Protein AF-0000000071182272 (afdb_homodimer)

Secondary structure (DSSP, 8-state):
--TTSSEEEEEETTTTEEEEEEHHHHHHT--STTTEETTTTEE-S-GGGS-TT--EEEEEEETTEEEEEETTS-EEEEEHHHHHHHTSPPP-PPP----TTHHHHHSEEEEHHHHTSHHHHHHHHHHHHHHSEEEEES--SSHHHHHHHHHHHS--B-BTTBSEEEESS---SSSGGGSSS-EEEE-S-TTSSS-EEEEEEEEEEEESSB--EEEEEHHHHHHHHHHH-HHHHHHHHH--EEEEEEETTEEEEEEE-SEEEPTTSS-EEEE---GGGB--PPPTTHHHHHHHHHHHHHHHT-GGGEEEE---TT-EEEEETTTEEEEE--B-SEEEEEEEEEEHHHHHHHHHHTTS--/--TTSSEEEEEETTTTEEEEEEHHHHHHT--STTTEETTTTEE-S-GGGS-TT--EEEEEEETTEEEEEETTS-EEEEEHHHHHHHTSPPP-PPP----TTHHHHHSEEEEHHHHTSHHHHHHHHHHHHHHSEEEEES--SSHHHHHHHHHHHS--B-BTTBSEEEESSS--SSSGGGSSS-EEEE-S-TTSSS-EEEEEEEEEEEESSB--EEEEEHHHHHHHHHHH-HHHHHHHHH--EEEEEEETTEEEEEEE-SEEEPTTSS-EEEE---TTSB-----TTHHHHHHHHHHHHHHHT-GGGEEEEPPPTT-EEEEETTTEEEEE--B-SEEEEEEEEEEHHHHHHHHHHTTS--

pLDDT: mean 92.32, std 9.02, range [39.53, 98.81]

Solvent-accessible surface area (backbone atoms only — not comparable to full-atom values): 36634 Å² total; per-residue (Å²): 99,63,53,95,40,68,40,36,48,46,72,44,76,93,72,75,44,70,46,79,41,35,35,51,57,52,61,71,57,28,65,44,80,80,28,25,37,78,79,37,68,25,50,58,61,57,64,71,74,53,55,93,77,37,39,53,73,43,71,52,77,56,95,66,22,43,38,35,31,31,75,86,64,51,67,38,64,42,48,50,67,57,52,57,57,26,72,43,76,76,44,64,65,73,65,53,73,44,51,14,67,53,42,69,81,63,46,40,72,43,43,42,75,47,43,75,33,71,66,33,43,46,49,39,51,48,20,29,62,23,60,25,23,22,32,39,28,78,39,61,59,43,68,66,50,49,50,52,58,50,50,70,65,30,64,69,32,67,52,98,71,38,45,66,39,72,50,39,89,57,70,87,56,61,45,74,84,37,52,56,60,60,41,68,68,23,25,67,48,54,21,38,73,68,40,45,22,29,44,34,44,32,29,45,44,73,50,67,50,74,48,27,36,30,37,25,43,40,59,36,41,51,51,51,38,36,74,77,36,48,65,37,39,50,42,37,45,67,36,54,41,40,18,37,44,72,50,92,85,34,39,32,58,20,72,41,38,37,40,34,55,36,86,98,51,88,47,80,56,31,42,52,45,42,80,42,36,50,40,75,47,62,41,71,62,44,63,62,44,51,54,26,49,27,54,51,49,48,48,55,66,30,73,72,28,37,28,74,45,74,71,46,61,22,37,35,38,43,32,24,24,32,37,29,20,39,30,31,41,39,44,47,76,51,53,37,36,31,34,39,31,25,34,42,51,49,45,50,9,35,34,35,62,66,63,57,37,86,102,62,55,93,40,70,40,37,49,48,71,43,76,94,73,76,44,69,47,76,41,36,34,50,56,51,61,71,57,29,65,46,81,76,28,24,38,79,81,38,67,27,49,57,60,56,64,70,72,52,53,93,77,36,39,53,73,43,70,52,77,55,95,65,25,44,38,36,29,32,75,86,66,52,68,38,66,40,48,49,69,58,55,57,56,26,70,42,76,75,43,64,66,71,65,54,75,44,51,13,66,54,43,68,81,63,46,39,71,44,45,43,74,48,44,75,33,72,67,33,43,47,50,39,51,49,21,29,61,23,60,26,24,22,35,38,28,77,37,59,58,44,70,67,50,48,50,53,58,49,50,71,66,29,64,70,34,68,52,98,71,37,45,66,42,74,49,40,89,57,69,85,56,60,45,73,86,36,51,57,60,62,40,69,67,23,25,68,48,56,22,38,74,69,40,45,21,28,43,34,44,31,29,48,44,72,52,68,50,73,47,27,36,30,38,26,40,40,59,35,42,50,49,51,38,37,74,76,37,49,65,37,39,50,42,37,46,66,36,54,42,39,18,37,44,72,50,93,86,36,37,32,57,19,72,41,38,35,40,35,56,36,86,98,51,89,47,80,59,31,42,53,45,42,80,42,35,51,41,75,47,62,41,71,62,44,62,62,43,51,55,27,48,27,53,51,49,46,48,55,66,30,72,73,29,37,27,74,45,73,70,46,60,21,37,35,38,42,31,25,24,34,37,29,21,39,29,32,42,39,43,47,77,50,52,36,36,32,35,39,31,25,33,42,52,50,45,50,9,36,33,34,63,64,63,58,37,88

Nearest PDB structures (foldseek):
  6npb-assembly1_A  TM=9.029E-01  e=3.619E-34  Leisingera caerulea
  3o2g-assembly1_A  TM=8.810E-01  e=6.980E-34  Homo sapiens
  6npc-assembly1_B  TM=8.754E-01  e=7.815E-32  Leisingera caerulea
  7tcl-assembly1_X  TM=7.214E-01  e=8.766E-12  Photorhabdus
  5bkc-assembly1_B  TM=6.868E-01  e=1.213E-10  Delftia acidovorans

InterPro domains:
  IPR003819 TauD/TfdA-like domain [PF02668] (110-341)
  IPR012776 Trimethyllysine dioxygenase [TIGR02410] (21-355)
  IPR038492 GBBH-like, N-terminal domain superfamily [G3DSA:3.30.2020.30] (1-87)
  IPR042098 Glutarate 2-hydroxylase superfamily [G3DSA:3.60.130.10] (91-356)
  IPR050411 Alpha-ketoglutarate-dependent hydroxylases [PTHR10696] (24-354)

Radius of gyration: 27.0 Å; Cα contacts (8 Å, |Δi|>4): 1624; chains: 2; bounding box: 68×77×68 Å

Organism: Bemisia tabaci (NCBI:txid7038)

Foldseek 3Di:
DPFQDLKDWDQDPPPRDIFMDGLLVQVQPFDDVCQAPPVVRDGDDDSVPGDSRKTFPDWDDDPQKIWTAIPVGDIGIDRVVRRVCVSDDWDFDAADADFAPRLVVQEAEEEPVLCLDLVVLLNQLNSCRHHFKYKYFQFQLDQVSQQVSVVSQFAFDQDPCGRKHKAKCDCPDPDPSNDLAWDAWFFPDLLAQFGFQKWKKAWNDDDWDFWWKKKFFLVNLLVVCCVVPVLLSVCQAPKWFKFWDDDPVDIGIHIHGQWYADPPDPHTDFGHDDPVGTDPPQIDPNVSNVVSNVSSSCSRRDNRRMYIGHRDHRMMMMGRSRTMTMITHRIDDIIMMMITTHGPVRNVVSNVVSVNMD/DPFQDLKDWDQDPPPRDIFMDGLLVQVQPFDDVCQAPPVVRDGDDDSVPGDSRKTFPDWDDDPQKIWTAIPVGDIGIDRVVRRVCVSDDWDFDAADADFAPRLVVQAAEEEPVLCLDLVVLLNQLNSCRHHFKYKYFQFQLDQVSQQVSVVSQFAFDQDPCGRKHKAKCDCPDPDPSNDLAWDAWAFPDLLAQFGFQKWKKAWNDDDWDFWWKKKFFLVNLLVVCCVVPVLLSVCQAPKWFKFWDDDPVDIGIDIHGQWYADPPDPHTDFGHDDPVGTDPPQIDPNVSNVVSNVSSSCSRRDNRRMYIGHRDHRMMMMGRSRTMTMITHRIDDIIMMMITTHGPVRNVVSNVVSVNMD

Structure (mmCIF, N/CA/C/O backbone):
data_AF-0000000071182272-model_v1
#
loop_
_entity.id
_entity.type
_entity.pdbx_description
1 polymer 'Trimethyllysine dioxygenase, mitochondrial'
#
loop_
_atom_site.group_PDB
_atom_site.id
_atom_site.type_symbol
_atom_site.label_atom_id
_atom_site.label_alt_id
_atom_site.label_comp_id
_atom_site.label_asym_id
_atom_site.label_entity_id
_atom_site.label_seq_id
_atom_site.pdbx_PDB_ins_code
_atom_site.Cartn_x
_atom_site.Cartn_y
_atom_site.Cartn_z
_atom_site.occupancy
_atom_site.B_iso_or_equiv
_atom_site.auth_seq_id
_atom_site.auth_comp_id
_atom_site.auth_asym_id
_atom_site.auth_atom_id
_atom_site.pdbx_PDB_model_num
ATOM 1 N N . MET A 1 1 ? -21.172 13.969 33.094 1 39.53 1 MET A N 1
ATOM 2 C CA . MET A 1 1 ? -19.859 14.516 32.719 1 39.53 1 MET A CA 1
ATOM 3 C C . MET A 1 1 ? -18.938 14.594 33.906 1 39.53 1 MET A C 1
ATOM 5 O O . MET A 1 1 ? -19.266 15.219 34.906 1 39.53 1 MET A O 1
ATOM 9 N N . THR A 1 2 ? -18.406 13.594 34.25 1 43.41 2 THR A N 1
ATOM 10 C CA . THR A 1 2 ? -17.453 13.891 35.344 1 43.41 2 THR A CA 1
ATOM 11 C C . THR A 1 2 ? -16.297 14.742 34.812 1 43.41 2 THR A C 1
ATOM 13 O O . THR A 1 2 ? -15.648 14.375 33.844 1 43.41 2 THR A O 1
ATOM 16 N N . GLU A 1 3 ? -16.328 16.109 35 1 46.03 3 GLU A N 1
ATOM 17 C CA . GLU A 1 3 ? -15.492 17.25 34.625 1 46.03 3 GLU A CA 1
ATOM 18 C C . GLU A 1 3 ? -14.008 16.922 34.75 1 46.03 3 GLU A C 1
ATOM 20 O O . GLU A 1 3 ? -13.195 17.359 33.938 1 46.03 3 GLU A O 1
ATOM 25 N N . ASP A 1 4 ? -13.609 16.594 35.875 1 51.31 4 ASP A N 1
ATOM 26 C CA . ASP A 1 4 ? -12.242 16.812 36.312 1 51.31 4 ASP A CA 1
ATOM 27 C C . ASP A 1 4 ? -11.266 15.914 35.562 1 51.31 4 ASP A C 1
ATOM 29 O O . ASP A 1 4 ? -10.078 15.859 35.906 1 51.31 4 ASP A O 1
ATOM 33 N N . SER A 1 5 ? -11.875 15.039 34.531 1 65.06 5 SER A N 1
ATOM 34 C CA . SER A 1 5 ? -11.023 13.914 34.156 1 65.06 5 SER A CA 1
ATOM 35 C C . SER A 1 5 ? -10.594 14.023 32.688 1 65.06 5 SER A C 1
ATOM 37 O O . SER A 1 5 ? -11.172 14.797 31.922 1 65.06 5 SER A O 1
ATOM 39 N N . MET A 1 6 ? -9.422 13.68 32.375 1 78.94 6 MET A N 1
ATOM 40 C CA . MET A 1 6 ? -8.82 13.531 31.062 1 78.94 6 MET A CA 1
ATOM 41 C C . MET A 1 6 ? -9.805 12.906 30.078 1 78.94 6 MET A C 1
ATOM 43 O O . MET A 1 6 ? -9.578 12.922 28.859 1 78.94 6 MET A O 1
ATOM 47 N N . ASN A 1 7 ? -11.078 12.594 30.625 1 81.88 7 ASN A N 1
ATOM 48 C CA . ASN A 1 7 ? -12.102 11.977 29.781 1 81.88 7 ASN A CA 1
ATOM 49 C C . ASN A 1 7 ? -13.469 12.609 30.016 1 81.88 7 ASN A C 1
ATOM 51 O O . ASN A 1 7 ? -13.734 13.172 31.078 1 81.88 7 ASN A O 1
ATOM 55 N N . MET A 1 8 ? -14.227 12.648 28.969 1 81.94 8 MET A N 1
ATOM 56 C CA . MET A 1 8 ? -15.602 13.141 29.031 1 81.94 8 MET A CA 1
ATOM 57 C C . MET A 1 8 ? -16.578 12.078 28.547 1 81.94 8 MET A C 1
ATOM 59 O O . MET A 1 8 ? -16.312 11.375 27.562 1 81.94 8 MET A O 1
ATOM 63 N N . THR A 1 9 ? -17.594 11.914 29.328 1 83.19 9 THR A N 1
ATOM 64 C CA . THR A 1 9 ? -18.656 10.984 28.953 1 83.19 9 THR A CA 1
ATOM 65 C C . THR A 1 9 ? -19.922 11.742 28.578 1 83.19 9 THR A C 1
ATOM 67 O O . THR A 1 9 ? -20.391 12.594 29.328 1 83.19 9 THR A O 1
ATOM 70 N N . VAL A 1 10 ? -20.312 11.492 27.406 1 80.44 10 VAL A N 1
ATOM 71 C CA . VAL A 1 10 ? -21.562 12.078 26.922 1 80.44 10 VAL A CA 1
ATOM 72 C C . VAL A 1 10 ? -22.656 11.016 26.938 1 80.44 10 VAL A C 1
ATOM 74 O O . VAL A 1 10 ? -22.578 10.023 26.203 1 80.44 10 VAL A O 1
ATOM 77 N N . LYS A 1 11 ? -23.578 11.18 27.797 1 80.5 11 LYS A N 1
ATOM 78 C CA . LYS A 1 11 ? -24.719 10.266 27.844 1 80.5 11 LYS A CA 1
ATOM 79 C C . LYS A 1 11 ? -25.875 10.773 26.984 1 80.5 11 LYS A C 1
ATOM 81 O O . LYS A 1 11 ? -26.328 11.914 27.156 1 80.5 11 LYS A O 1
ATOM 86 N N . LEU A 1 12 ? -26.125 9.984 26.016 1 73.25 12 LEU A N 1
ATOM 87 C CA . LEU A 1 12 ? -27.234 10.336 25.141 1 73.25 12 LEU A CA 1
ATOM 88 C C . LEU A 1 12 ? -28.531 9.727 25.641 1 73.25 12 LEU A C 1
ATOM 90 O O . LEU A 1 12 ? -28.641 8.508 25.766 1 73.25 12 LEU A O 1
ATOM 94 N N . ASP A 1 13 ? -29.328 10.469 26.609 1 66.12 13 ASP A N 1
ATOM 95 C CA . ASP A 1 13 ? -30.516 10.031 27.328 1 66.12 13 ASP A CA 1
ATOM 96 C C . ASP A 1 13 ? -31.359 9.086 26.484 1 66.12 13 ASP A C 1
ATOM 98 O O . ASP A 1 13 ? -31.844 8.055 26.969 1 66.12 13 ASP A O 1
ATOM 102 N N . GLY A 1 14 ? -31.938 9.516 25.406 1 56.94 14 GLY A N 1
ATOM 103 C CA . GLY A 1 14 ? -33.031 8.828 24.734 1 56.94 14 GLY A CA 1
ATOM 104 C C . GLY A 1 14 ? -32.656 7.453 24.219 1 56.94 14 GLY A C 1
ATOM 105 O O . GLY A 1 14 ? -33.5 6.637 23.906 1 56.94 14 GLY A O 1
ATOM 106 N N . VAL A 1 15 ? -31.391 7.246 24.125 1 60.06 15 VAL A N 1
ATOM 107 C CA . VAL A 1 15 ? -31.109 5.98 23.453 1 60.06 15 VAL A CA 1
ATOM 108 C C . VAL A 1 15 ? -30.219 5.113 24.344 1 60.06 15 VAL A C 1
ATOM 110 O O . VAL A 1 15 ? -29.906 3.971 24.016 1 60.06 15 VAL A O 1
ATOM 113 N N . GLY A 1 16 ? -30 5.555 25.562 1 67.62 16 GLY A N 1
ATOM 114 C CA . GLY A 1 16 ? -29.172 4.758 26.453 1 67.62 16 GLY A CA 1
ATOM 115 C C . GLY A 1 16 ? -27.734 4.621 25.969 1 67.62 16 GLY A C 1
ATOM 116 O O . GLY A 1 16 ? -27.016 3.707 26.391 1 67.62 16 GLY A O 1
ATOM 117 N N . GLU A 1 17 ? -27.281 5.387 25.062 1 76.94 17 GLU A N 1
ATOM 118 C CA . GLU A 1 17 ? -25.938 5.336 24.5 1 76.94 17 GLU A CA 1
ATOM 119 C C . GLU A 1 17 ? -25.016 6.344 25.188 1 76.94 17 GLU A C 1
ATOM 121 O O . GLU A 1 17 ? -25.438 7.453 25.516 1 76.94 17 GLU A O 1
ATOM 126 N N . SER A 1 18 ? -23.891 5.852 25.688 1 84.06 18 SER A N 1
ATOM 127 C CA . SER A 1 18 ? -22.875 6.73 26.25 1 84.06 18 SER A CA 1
ATOM 128 C C . SER A 1 18 ? -21.609 6.738 25.406 1 84.06 18 SER A C 1
ATOM 130 O O . SER A 1 18 ? -21.188 5.695 24.906 1 84.06 18 SER A O 1
ATOM 132 N N . LEU A 1 19 ? -21.219 7.949 25.031 1 84.75 19 LEU A N 1
ATOM 133 C CA . LEU A 1 19 ? -19.984 8.125 24.266 1 84.75 19 LEU A CA 1
ATOM 134 C C . LEU A 1 19 ? -18.875 8.688 25.156 1 84.75 19 LEU A C 1
ATOM 136 O O . LEU A 1 19 ? -19.109 9.586 25.969 1 84.75 19 LEU A O 1
ATOM 140 N N . GLU A 1 20 ? -17.75 8.094 25.125 1 86.88 20 GLU A N 1
ATOM 141 C CA . GLU A 1 20 ? -16.609 8.555 25.891 1 86.88 20 GLU A CA 1
ATOM 142 C C . GLU A 1 20 ? -15.547 9.172 24.984 1 86.88 20 GLU A C 1
ATOM 144 O O . GLU A 1 20 ? -15.172 8.578 23.969 1 86.88 20 GLU A O 1
ATOM 149 N N . PHE A 1 21 ? -15.133 10.383 25.406 1 89.56 21 PHE A N 1
ATOM 150 C CA . PHE A 1 21 ? -14.125 11.078 24.625 1 89.56 21 PHE A CA 1
ATOM 151 C C . PHE A 1 21 ? -12.992 11.578 25.531 1 89.56 21 PHE A C 1
ATOM 153 O O . PHE A 1 21 ? -13.211 11.852 26.703 1 89.56 21 PHE A O 1
ATOM 160 N N . SER A 1 22 ? -11.852 11.641 24.922 1 90.38 22 SER A N 1
ATOM 161 C CA . SER A 1 22 ? -10.727 12.336 25.531 1 90.38 22 SER A CA 1
ATOM 162 C C . SER A 1 22 ? -10.859 13.852 25.375 1 90.38 22 SER A C 1
ATOM 164 O O . SER A 1 22 ? -11.266 14.336 24.328 1 90.38 22 SER A O 1
ATOM 166 N N . ALA A 1 23 ? -10.578 14.586 26.453 1 91.5 23 ALA A N 1
ATOM 167 C CA . ALA A 1 23 ? -10.633 16.047 26.375 1 91.5 23 ALA A CA 1
ATOM 168 C C . ALA A 1 23 ? -9.648 16.578 25.328 1 91.5 23 ALA A C 1
ATOM 170 O O . ALA A 1 23 ? -9.984 17.484 24.562 1 91.5 23 ALA A O 1
ATOM 171 N N . VAL A 1 24 ? -8.539 15.953 25.328 1 92.56 24 VAL A N 1
ATOM 172 C CA . VAL A 1 24 ? -7.523 16.406 24.391 1 92.56 24 VAL A CA 1
ATOM 173 C C . VAL A 1 24 ? -7.98 16.125 22.953 1 92.56 24 VAL A C 1
ATOM 175 O O . VAL A 1 24 ? -7.723 16.922 22.047 1 92.56 24 VAL A O 1
ATOM 178 N N . TRP A 1 25 ? -8.648 14.984 22.75 1 94.44 25 TRP A N 1
ATOM 179 C CA . TRP A 1 25 ? -9.188 14.672 21.422 1 94.44 25 TRP A CA 1
ATOM 180 C C . TRP A 1 25 ? -10.219 15.711 21 1 94.44 25 TRP A C 1
ATOM 182 O O . TRP A 1 25 ? -10.188 16.203 19.875 1 94.44 25 TRP A O 1
ATOM 192 N N . LEU A 1 26 ? -11.078 16.031 21.938 1 94.12 26 LEU A N 1
ATOM 193 C CA . LEU A 1 26 ? -12.102 17.031 21.641 1 94.12 26 LEU A CA 1
ATOM 194 C C . LEU A 1 26 ? -11.461 18.375 21.281 1 94.12 26 LEU A C 1
ATOM 196 O O . LEU A 1 26 ? -11.852 19 20.297 1 94.12 26 LEU A O 1
ATOM 200 N N . ARG A 1 27 ? -10.508 18.719 22.031 1 94 27 ARG A N 1
ATOM 201 C CA . ARG A 1 27 ? -9.844 20 21.781 1 94 27 ARG A CA 1
ATOM 202 C C . ARG A 1 27 ? -9.133 20 20.438 1 94 27 ARG A C 1
ATOM 204 O O . ARG A 1 27 ? -9.219 20.969 19.688 1 94 27 ARG A O 1
ATOM 211 N N . ASP A 1 28 ? -8.453 18.953 20.156 1 94.75 28 ASP A N 1
ATOM 212 C CA . ASP A 1 28 ? -7.699 18.828 18.906 1 94.75 28 ASP A CA 1
ATOM 213 C C . ASP A 1 28 ? -8.633 18.812 17.703 1 94.75 28 ASP A C 1
ATOM 215 O O . ASP A 1 28 ? -8.219 19.141 16.594 1 94.75 28 ASP A O 1
ATOM 219 N N . ASN A 1 29 ? -9.875 18.391 17.906 1 95.81 29 ASN A N 1
ATOM 220 C CA . ASN A 1 29 ? -10.812 18.266 16.781 1 95.81 29 ASN A CA 1
ATOM 221 C C . ASN A 1 29 ? -11.852 19.391 16.812 1 95.81 29 ASN A C 1
ATOM 223 O O . ASN A 1 29 ? -12.938 19.234 16.25 1 95.81 29 ASN A O 1
ATOM 227 N N . CYS A 1 30 ? -11.508 20.453 17.562 1 95.81 30 CYS A N 1
ATOM 228 C CA . CYS A 1 30 ? -12.375 21.625 17.5 1 95.81 30 CYS A CA 1
ATOM 229 C C . CYS A 1 30 ? -12.625 22.047 16.062 1 95.81 30 CYS A C 1
ATOM 231 O O . CYS A 1 30 ? -11.711 22.031 15.242 1 95.81 30 CYS A O 1
ATOM 233 N N . ARG A 1 31 ? -13.797 22.5 15.773 1 95.06 31 ARG A N 1
ATOM 234 C CA . ARG A 1 31 ? -14.188 22.797 14.398 1 95.06 31 ARG A CA 1
ATOM 235 C C . ARG A 1 31 ? -14.43 24.297 14.211 1 95.06 31 ARG A C 1
ATOM 237 O O . ARG A 1 31 ? -15.078 24.703 13.25 1 95.06 31 ARG A O 1
ATOM 244 N N . CYS A 1 32 ? -13.977 25.062 15.148 1 95.62 32 CYS A N 1
ATOM 245 C CA . CYS A 1 32 ? -14.109 26.5 14.945 1 95.62 32 CYS A CA 1
ATOM 246 C C . CYS A 1 32 ? -13.18 26.969 13.836 1 95.62 32 CYS A C 1
ATOM 248 O O . CYS A 1 32 ? -12.32 26.219 13.367 1 95.62 32 CYS A O 1
ATOM 250 N N . LYS A 1 33 ? -13.242 28.203 13.367 1 93.75 33 LYS A N 1
ATOM 251 C CA . LYS A 1 33 ? -12.531 28.75 12.203 1 93.75 33 LYS A CA 1
ATOM 252 C C . LYS A 1 33 ? -11.039 28.844 12.477 1 93.75 33 LYS A C 1
ATOM 254 O O . LYS A 1 33 ? -10.227 28.828 11.547 1 93.75 33 LYS A O 1
ATOM 259 N N . ASP A 1 34 ? -10.68 28.922 13.75 1 92.56 34 ASP A N 1
ATOM 260 C CA . ASP A 1 34 ? -9.266 29.047 14.109 1 92.56 34 ASP A CA 1
ATOM 261 C C . ASP A 1 34 ? -8.586 27.688 14.156 1 92.56 34 ASP A C 1
ATOM 263 O O . ASP A 1 34 ? -7.363 27.594 14.047 1 92.56 34 ASP A O 1
ATOM 267 N N . CYS A 1 35 ? -9.398 26.641 14.344 1 94.88 35 CYS A N 1
ATOM 268 C CA . CYS A 1 35 ? -8.828 25.312 14.602 1 94.88 35 CYS A CA 1
ATOM 269 C C . CYS A 1 35 ? -8.969 24.422 13.383 1 94.88 35 CYS A C 1
ATOM 271 O O . CYS A 1 35 ? -8.305 23.391 13.289 1 94.88 35 CYS A O 1
ATOM 273 N N . TYR A 1 36 ? -9.82 24.781 12.492 1 94.31 36 TYR A N 1
ATOM 274 C CA . TYR A 1 36 ? -10.102 23.938 11.336 1 94.31 36 TYR A CA 1
ATOM 275 C C . TYR A 1 36 ? -10.305 24.781 10.086 1 94.31 36 TYR A C 1
ATOM 277 O O . TYR A 1 36 ? -11.094 25.734 10.086 1 94.31 36 TYR A O 1
ATOM 285 N N . ASN A 1 37 ? -9.523 24.469 9.039 1 91.94 37 ASN A N 1
ATOM 286 C CA . ASN A 1 37 ? -9.672 25.109 7.746 1 91.94 37 ASN A CA 1
ATOM 287 C C . ASN A 1 37 ? -10.727 24.422 6.891 1 91.94 37 ASN A C 1
ATOM 289 O O . ASN A 1 37 ? -10.484 23.344 6.34 1 91.94 37 ASN A O 1
ATOM 293 N N . TYR A 1 38 ? -11.82 25.016 6.699 1 91.62 38 TYR A N 1
ATOM 294 C CA . TYR A 1 38 ? -12.945 24.406 6.004 1 91.62 38 TYR A CA 1
ATOM 295 C C . TYR A 1 38 ? -12.703 24.375 4.5 1 91.62 38 TYR A C 1
ATOM 297 O O . TYR A 1 38 ? -13.328 23.594 3.781 1 91.62 38 TYR A O 1
ATOM 305 N N . ALA A 1 39 ? -11.812 25.188 4.035 1 86.19 39 ALA A N 1
ATOM 306 C CA . ALA A 1 39 ? -11.5 25.188 2.609 1 86.19 39 ALA A CA 1
ATOM 307 C C . ALA A 1 39 ? -10.664 23.969 2.23 1 86.19 39 ALA A C 1
ATOM 309 O O . ALA A 1 39 ? -10.93 23.328 1.213 1 86.19 39 ALA A O 1
ATOM 310 N N . THR A 1 40 ? -9.695 23.641 3.066 1 86.31 40 THR A N 1
ATOM 311 C CA . THR A 1 40 ? -8.805 22.516 2.785 1 86.31 40 THR A CA 1
ATOM 312 C C . THR A 1 40 ? -9.25 21.266 3.533 1 86.31 40 THR A C 1
ATOM 314 O O . THR A 1 40 ? -8.75 20.172 3.271 1 86.31 40 THR A O 1
ATOM 317 N N . LYS A 1 41 ? -10.227 21.469 4.504 1 91.12 41 LYS A N 1
ATOM 318 C CA . LYS A 1 41 ? -10.703 20.391 5.371 1 91.12 41 LYS A CA 1
ATOM 319 C C . LYS A 1 41 ? -9.555 19.797 6.176 1 91.12 41 LYS A C 1
ATOM 321 O O . LYS A 1 41 ? -9.422 18.562 6.262 1 91.12 41 LYS A O 1
ATOM 326 N N . GLN A 1 42 ? -8.711 20.672 6.664 1 91.62 42 GLN A N 1
ATOM 327 C CA . GLN A 1 42 ? -7.543 20.25 7.438 1 91.62 42 GLN A CA 1
ATOM 328 C C . GLN A 1 42 ? -7.473 20.984 8.773 1 91.62 42 GLN A C 1
ATOM 330 O O . GLN A 1 42 ? -8 22.094 8.906 1 91.62 42 GLN A O 1
ATOM 335 N N . ARG A 1 43 ? -6.832 20.375 9.711 1 91.81 43 ARG A N 1
ATOM 336 C CA . ARG A 1 43 ? -6.633 20.969 11.039 1 91.81 43 ARG A CA 1
ATOM 337 C C . ARG A 1 43 ? -5.613 22.094 10.984 1 91.81 43 ARG A C 1
ATOM 339 O O . ARG A 1 43 ? -4.609 22 10.273 1 91.81 43 ARG A O 1
ATOM 346 N N . SER A 1 44 ? -5.91 23.109 11.797 1 89.38 44 SER A N 1
ATOM 347 C CA . SER A 1 44 ? -5 24.25 11.875 1 89.38 44 SER A CA 1
ATOM 348 C C . SER A 1 44 ? -4.332 24.312 13.25 1 89.38 44 SER A C 1
ATOM 350 O O . SER A 1 44 ? -3.352 25.047 13.43 1 89.38 44 SER A O 1
ATOM 352 N N . ILE A 1 45 ? -4.848 23.531 14.133 1 88.56 45 ILE A N 1
ATOM 353 C CA . ILE A 1 45 ? -4.332 23.562 15.492 1 88.56 45 ILE A CA 1
ATOM 354 C C . ILE A 1 45 ? -2.986 22.828 15.555 1 88.56 45 ILE A C 1
ATOM 356 O O . ILE A 1 45 ? -2.797 21.812 14.898 1 88.56 45 ILE A O 1
ATOM 360 N N . ASP A 1 46 ? -2.129 23.375 16.328 1 88.38 46 ASP A N 1
ATOM 361 C CA . ASP A 1 46 ? -0.825 22.766 16.578 1 88.38 46 ASP A CA 1
ATOM 362 C C . ASP A 1 46 ? -0.873 21.828 17.766 1 88.38 46 ASP A C 1
ATOM 364 O O . ASP A 1 46 ? -1.016 22.266 18.906 1 88.38 46 ASP A O 1
ATOM 368 N N . VAL A 1 47 ? -0.658 20.609 17.547 1 88.94 47 VAL A N 1
ATOM 369 C CA . VAL A 1 47 ? -0.814 19.578 18.562 1 88.94 47 VAL A CA 1
ATOM 370 C C . VAL A 1 47 ? 0.197 19.812 19.688 1 88.94 47 VAL A C 1
ATOM 372 O O . VAL A 1 47 ? -0.059 19.453 20.844 1 88.94 47 VAL A O 1
ATOM 375 N N . THR A 1 48 ? 1.354 20.406 19.359 1 89.06 48 THR A N 1
ATOM 376 C CA . THR A 1 48 ? 2.387 20.625 20.375 1 89.06 48 THR A CA 1
ATOM 377 C C . THR A 1 48 ? 1.963 21.703 21.359 1 89.06 48 THR A C 1
ATOM 379 O O . THR A 1 48 ? 2.545 21.828 22.438 1 89.06 48 THR A O 1
ATOM 382 N N . LEU A 1 49 ? 0.958 22.438 20.953 1 84 49 LEU A N 1
ATOM 383 C CA . LEU A 1 49 ? 0.501 23.531 21.812 1 84 49 LEU A CA 1
ATOM 384 C C . LEU A 1 49 ? -0.693 23.109 22.656 1 84 49 LEU A C 1
ATOM 386 O O . LEU A 1 49 ? -1.138 23.844 23.531 1 84 49 LEU A O 1
ATOM 390 N N . LEU A 1 50 ? -1.184 21.953 22.375 1 84.88 50 LEU A N 1
ATOM 391 C CA . LEU A 1 50 ? -2.283 21.422 23.188 1 84.88 50 LEU A CA 1
ATOM 392 C C . LEU A 1 50 ? -1.773 20.875 24.5 1 84.88 50 LEU A C 1
ATOM 394 O O . LEU A 1 50 ? -0.859 20.047 24.531 1 84.88 50 LEU A O 1
ATOM 398 N N . SER A 1 51 ? -2.354 21.422 25.531 1 79.56 51 SER A N 1
ATOM 399 C CA . SER A 1 51 ? -1.976 20.922 26.844 1 79.56 51 SER A CA 1
ATOM 400 C C . SER A 1 51 ? -2.424 19.484 27.031 1 79.56 51 SER A C 1
ATOM 402 O O . SER A 1 51 ? -3.545 19.125 26.672 1 79.56 51 SER A O 1
ATOM 404 N N . PRO A 1 52 ? -1.503 18.656 27.594 1 76 52 PRO A N 1
ATOM 405 C CA . PRO A 1 52 ? -1.934 17.297 27.922 1 76 52 PRO A CA 1
ATOM 406 C C . PRO A 1 52 ? -3.01 17.266 29 1 76 52 PRO A C 1
ATOM 408 O O . PRO A 1 52 ? -3.656 16.234 29.203 1 76 52 PRO A O 1
ATOM 411 N N . PHE A 1 53 ? -3.154 18.391 29.656 1 78.12 53 PHE A N 1
ATOM 412 C CA . PHE A 1 53 ? -4.113 18.453 30.75 1 78.12 53 PHE A CA 1
ATOM 413 C C . PHE A 1 53 ? -5.293 19.344 30.391 1 78.12 53 PHE A C 1
ATOM 415 O O . PHE A 1 53 ? -5.871 20 31.25 1 78.12 53 PHE A O 1
ATOM 422 N N . CYS A 1 54 ? -5.555 19.25 29.141 1 82.75 54 CYS A N 1
ATOM 423 C CA . CYS A 1 54 ? -6.719 19.984 28.656 1 82.75 54 CYS A CA 1
ATOM 424 C C . CYS A 1 54 ? -7.984 19.531 29.391 1 82.75 54 CYS A C 1
ATOM 426 O O . CYS A 1 54 ? -8.18 18.344 29.625 1 82.75 54 CYS A O 1
ATOM 428 N N . PHE A 1 55 ? -8.742 20.484 29.922 1 84.38 55 PHE A N 1
ATOM 429 C CA . PHE A 1 55 ? -10.008 20.156 30.562 1 84.38 55 PHE A CA 1
ATOM 430 C C . PHE A 1 55 ? -11.086 21.172 30.203 1 84.38 55 PHE A C 1
ATOM 432 O O . PHE A 1 55 ? -10.781 22.344 29.922 1 84.38 55 PHE A O 1
ATOM 439 N N . ALA A 1 56 ? -12.289 20.781 30.156 1 87.12 56 ALA A N 1
ATOM 440 C CA . ALA A 1 56 ? -13.422 21.672 29.953 1 87.12 56 ALA A CA 1
ATOM 441 C C . ALA A 1 56 ? -13.93 22.234 31.281 1 87.12 56 ALA A C 1
ATOM 443 O O . ALA A 1 56 ? -14.242 21.469 32.219 1 87.12 56 ALA A O 1
ATOM 444 N N . CYS A 1 57 ? -13.93 23.516 31.359 1 87.62 57 CYS A N 1
ATOM 445 C CA . CYS A 1 57 ? -14.375 24.125 32.594 1 87.62 57 CYS A CA 1
ATOM 446 C C . CYS A 1 57 ? -15.891 24.266 32.625 1 87.62 57 CYS A C 1
ATOM 448 O O . CYS A 1 57 ? -16.5 24.328 33.719 1 87.62 57 CYS A O 1
ATOM 450 N N . HIS A 1 58 ? -16.484 24.344 31.547 1 90.38 58 HIS A N 1
ATOM 451 C CA . HIS A 1 58 ? -17.938 24.438 31.406 1 90.38 58 HIS A CA 1
ATOM 452 C C . HIS A 1 58 ? -18.422 23.672 30.188 1 90.38 58 HIS A C 1
ATOM 454 O O . HIS A 1 58 ? -17.734 23.609 29.172 1 90.38 58 HIS A O 1
ATOM 460 N N . TYR A 1 59 ? -19.578 23.047 30.281 1 90.19 59 TYR A N 1
ATOM 461 C CA . TYR A 1 59 ? -20.172 22.375 29.125 1 90.19 59 TYR A CA 1
ATOM 462 C C . TYR A 1 59 ? -21.688 22.359 29.234 1 90.19 59 TYR A C 1
ATOM 464 O O . TYR A 1 59 ? -22.234 22.406 30.328 1 90.19 59 TYR A O 1
ATOM 472 N N . PHE A 1 60 ? -22.359 22.344 28.188 1 90.75 60 PHE A N 1
ATOM 473 C CA . PHE A 1 60 ? -23.812 22.156 28.141 1 90.75 60 PHE A CA 1
ATOM 474 C C . PHE A 1 60 ? -24.25 21.609 26.797 1 90.75 60 PHE A C 1
ATOM 476 O O . PHE A 1 60 ? -23.5 21.688 25.812 1 90.75 60 PHE A O 1
ATOM 483 N N . PHE A 1 61 ? -25.375 21.016 26.828 1 89.31 61 PHE A N 1
ATOM 484 C CA . PHE A 1 61 ? -25.969 20.438 25.625 1 89.31 61 PHE A CA 1
ATOM 485 C C . PHE A 1 61 ? -27.188 21.25 25.172 1 89.31 61 PHE A C 1
ATOM 487 O O . PHE A 1 61 ? -28.047 21.578 25.984 1 89.31 61 PHE A O 1
ATOM 494 N N . GLU A 1 62 ? -27.172 21.609 23.906 1 91.38 62 GLU A N 1
ATOM 495 C CA . GLU A 1 62 ? -28.297 22.344 23.344 1 91.38 62 GLU A CA 1
ATOM 496 C C . GLU A 1 62 ? -28.469 22.031 21.859 1 91.38 62 GLU A C 1
ATOM 498 O O . GLU A 1 62 ? -27.516 22.094 21.094 1 91.38 62 GLU A O 1
ATOM 503 N N . ASN A 1 63 ? -29.703 21.75 21.422 1 92.56 63 ASN A N 1
ATOM 504 C CA . ASN A 1 63 ? -30.031 21.531 20.016 1 92.56 63 ASN A CA 1
ATOM 505 C C . ASN A 1 63 ? -29.094 20.516 19.359 1 92.56 63 ASN A C 1
ATOM 507 O O . ASN A 1 63 ? -28.516 20.781 18.312 1 92.56 63 ASN A O 1
ATOM 511 N N . GLU A 1 64 ? -28.828 19.406 20.078 1 90.69 64 GLU A N 1
ATOM 512 C CA . GLU A 1 64 ? -28.016 18.281 19.594 1 90.69 64 GLU A CA 1
ATOM 513 C C . GLU A 1 64 ? -26.562 18.688 19.406 1 90.69 64 GLU A C 1
ATOM 515 O O . GLU A 1 64 ? -25.875 18.141 18.547 1 90.69 64 GLU A O 1
ATOM 520 N N . LYS A 1 65 ? -26.188 19.672 20.141 1 95.12 65 LYS A N 1
ATOM 521 C CA . LYS A 1 65 ? -24.797 20.141 20.109 1 95.12 65 LYS A CA 1
ATOM 522 C C . LYS A 1 65 ? -24.203 20.172 21.5 1 95.12 65 LYS A C 1
ATOM 524 O O . LYS A 1 65 ? -24.875 20.531 22.469 1 95.12 65 LYS A O 1
ATOM 529 N N . LEU A 1 66 ? -23.016 19.75 21.578 1 93.81 66 LEU A N 1
ATOM 530 C CA . LEU A 1 66 ? -22.219 19.859 22.797 1 93.81 66 LEU A CA 1
ATOM 531 C C . LEU A 1 66 ? -21.375 21.125 22.781 1 93.81 66 LEU A C 1
ATOM 533 O O . LEU A 1 66 ? -20.578 21.344 21.859 1 93.81 66 LEU A O 1
ATOM 537 N N . HIS A 1 67 ? -21.594 22.016 23.672 1 95.31 67 HIS A N 1
ATOM 538 C CA . HIS A 1 67 ? -20.828 23.25 23.828 1 95.31 67 HIS A CA 1
ATOM 539 C C . HIS A 1 67 ? -19.844 23.141 24.984 1 95.31 67 HIS A C 1
ATOM 541 O O . HIS A 1 67 ? -20.234 22.781 26.109 1 95.31 67 HIS A O 1
ATOM 547 N N . LEU A 1 68 ? -18.609 23.438 24.688 1 94.56 68 LEU A N 1
ATOM 548 C CA . LEU A 1 68 ? -17.562 23.344 25.703 1 94.56 68 LEU A CA 1
ATOM 549 C C . LEU A 1 68 ? -16.781 24.641 25.828 1 94.56 68 LEU A C 1
ATOM 551 O O . LEU A 1 68 ? -16.531 25.312 24.812 1 94.56 68 LEU A O 1
ATOM 555 N N . THR A 1 69 ? -16.5 25 27 1 94.75 69 THR A N 1
ATOM 556 C CA . THR A 1 69 ? -15.516 26.047 27.297 1 94.75 69 THR A CA 1
ATOM 557 C C . THR A 1 69 ? -14.305 25.453 28 1 94.75 69 THR A C 1
ATOM 559 O O . THR A 1 69 ? -14.438 24.812 29.047 1 94.75 69 THR A O 1
ATOM 562 N N . TRP A 1 70 ? -13.211 25.734 27.391 1 92.56 70 TRP A N 1
ATOM 563 C CA . TRP A 1 70 ? -11.992 25.109 27.875 1 92.56 70 TRP A CA 1
ATOM 564 C C . TRP A 1 70 ? -11.32 25.984 28.938 1 92.56 70 TRP A C 1
ATOM 566 O O . TRP A 1 70 ? -11.664 27.156 29.078 1 92.56 70 TRP A O 1
ATOM 576 N N . GLY A 1 71 ? -10.367 25.375 29.656 1 88.31 71 GLY A N 1
ATOM 577 C CA . GLY A 1 71 ? -9.648 26.094 30.703 1 88.31 71 GLY A CA 1
ATOM 578 C C . GLY A 1 71 ? -8.93 27.328 30.188 1 88.31 71 GLY A C 1
ATOM 579 O O . GLY A 1 71 ? -8.75 28.297 30.938 1 88.31 71 GLY A O 1
ATOM 580 N N . ASP A 1 72 ? -8.57 27.312 28.969 1 87.5 72 ASP A N 1
ATOM 581 C CA . ASP A 1 72 ? -7.848 28.438 28.391 1 87.5 72 ASP A CA 1
ATOM 582 C C . ASP A 1 72 ? -8.812 29.469 27.797 1 87.5 72 ASP A C 1
ATOM 584 O O . ASP A 1 72 ? -8.391 30.422 27.156 1 87.5 72 ASP A O 1
ATOM 588 N N . GLY A 1 73 ? -10.039 29.203 27.922 1 91.38 73 GLY A N 1
ATOM 589 C CA . GLY A 1 73 ? -11.055 30.141 27.469 1 91.38 73 GLY A CA 1
ATOM 590 C C . GLY A 1 73 ? -11.586 29.828 26.078 1 91.38 73 GLY A C 1
ATOM 591 O O . GLY A 1 73 ? -12.586 30.391 25.656 1 91.38 73 GLY A O 1
ATOM 592 N N . HIS A 1 74 ? -10.953 28.922 25.359 1 93.81 74 HIS A N 1
ATOM 593 C CA . HIS A 1 74 ? -11.406 28.531 24.031 1 93.81 74 HIS A CA 1
ATOM 594 C C . HIS A 1 74 ? -12.773 27.859 24.094 1 93.81 74 HIS A C 1
ATOM 596 O O . HIS A 1 74 ? -13.117 27.234 25.094 1 93.81 74 HIS A O 1
ATOM 602 N N . LYS A 1 75 ? -13.516 28.078 23.078 1 96.06 75 LYS A N 1
ATOM 603 C CA . LYS A 1 75 ? -14.836 27.453 23 1 96.06 75 LYS A CA 1
ATOM 604 C C . LYS A 1 75 ? -14.945 26.531 21.797 1 96.06 75 LYS A C 1
ATOM 606 O O . LYS A 1 75 ? -14.445 26.844 20.719 1 96.06 75 LYS A O 1
ATOM 611 N N . SER A 1 76 ? -15.508 25.391 22.078 1 96 76 SER A N 1
ATOM 612 C CA . SER A 1 76 ? -15.758 24.422 21.016 1 96 76 SER A CA 1
ATOM 613 C C . SER A 1 76 ? -17.234 24 20.984 1 96 76 SER A C 1
ATOM 615 O O . SER A 1 76 ? -17.906 24 22.016 1 96 76 SER A O 1
ATOM 617 N N . THR A 1 77 ? -17.719 23.734 19.828 1 97 77 THR A N 1
ATOM 618 C CA . THR A 1 77 ? -19.047 23.188 19.609 1 97 77 THR A CA 1
ATOM 619 C C . THR A 1 77 ? -19 21.969 18.703 1 97 77 THR A C 1
ATOM 621 O O . THR A 1 77 ? -18.391 22 17.641 1 97 77 THR A O 1
ATOM 624 N N . PHE A 1 78 ? -19.672 20.891 19.172 1 96.25 78 PHE A N 1
ATOM 625 C CA . PHE A 1 78 ? -19.703 19.672 18.391 1 96.25 78 PHE A CA 1
ATOM 626 C C . PHE A 1 78 ? -21.141 19.219 18.156 1 96.25 78 PHE A C 1
ATOM 628 O O . PHE A 1 78 ? -21.953 19.188 19.094 1 96.25 78 PHE A O 1
ATOM 635 N N . ASP A 1 79 ? -21.453 18.906 16.922 1 95.31 79 ASP A N 1
ATOM 636 C CA . ASP A 1 79 ? -22.672 18.156 16.656 1 95.31 79 ASP A CA 1
ATOM 637 C C . ASP A 1 79 ? -22.594 16.734 17.203 1 95.31 79 ASP A C 1
ATOM 639 O O . ASP A 1 79 ? -21.578 16.078 17.062 1 95.31 79 ASP A O 1
ATOM 643 N N . ILE A 1 80 ? -23.641 16.297 17.812 1 91.62 80 ILE A N 1
ATOM 644 C CA . ILE A 1 80 ? -23.656 14.961 18.375 1 91.62 80 ILE A CA 1
ATOM 645 C C . ILE A 1 80 ? -23.438 13.93 17.266 1 91.62 80 ILE A C 1
ATOM 647 O O . ILE A 1 80 ? -22.797 12.898 17.484 1 91.62 80 ILE A O 1
ATOM 651 N N . ALA A 1 81 ? -23.953 14.18 16.094 1 92.5 81 ALA A N 1
ATOM 652 C CA . ALA A 1 81 ? -23.766 13.281 14.961 1 92.5 81 ALA A CA 1
ATOM 653 C C . ALA A 1 81 ? -22.297 13.125 14.617 1 92.5 81 ALA A C 1
ATOM 655 O O . ALA A 1 81 ? -21.844 12.031 14.273 1 92.5 81 ALA A O 1
ATOM 656 N N . PHE A 1 82 ? -21.578 14.227 14.719 1 94.62 82 PHE A N 1
ATOM 657 C CA . PHE A 1 82 ? -20.141 14.227 14.492 1 94.62 82 PHE A CA 1
ATOM 658 C C . PHE A 1 82 ? -19.422 13.344 15.516 1 94.62 82 PHE A C 1
ATOM 660 O O . PHE A 1 82 ? -18.594 12.508 15.148 1 94.62 82 PHE A O 1
ATOM 667 N N . LEU A 1 83 ? -19.766 13.523 16.75 1 93.62 83 LEU A N 1
ATOM 668 C CA . LEU A 1 83 ? -19.141 12.766 17.812 1 93.62 83 LEU A CA 1
ATOM 669 C C . LEU A 1 83 ? -19.438 11.273 17.688 1 93.62 83 LEU A C 1
ATOM 671 O O . LEU A 1 83 ? -18.562 10.438 17.859 1 93.62 83 LEU A O 1
ATOM 675 N N . ARG A 1 84 ? -20.656 10.984 17.359 1 91.38 84 ARG A N 1
ATOM 676 C CA . ARG A 1 84 ? -21.062 9.594 17.172 1 91.38 84 ARG A CA 1
ATOM 677 C C . ARG A 1 84 ? -20.297 8.961 16 1 91.38 84 ARG A C 1
ATOM 679 O O . ARG A 1 84 ? -19.781 7.852 16.125 1 91.38 84 ARG A O 1
ATOM 686 N N . GLN A 1 85 ? -20.203 9.633 14.945 1 92.56 85 GLN A N 1
ATOM 687 C CA . GLN A 1 85 ? -19.562 9.133 13.727 1 92.56 85 GLN A CA 1
ATOM 688 C C . GLN A 1 85 ? -18.094 8.797 13.969 1 92.56 85 GLN A C 1
ATOM 690 O O . GLN A 1 85 ? -17.609 7.742 13.555 1 92.56 85 GLN A O 1
ATOM 695 N N . TYR A 1 86 ? -17.422 9.617 14.664 1 94.06 86 TYR A N 1
ATOM 696 C CA . TYR A 1 86 ? -15.961 9.484 14.727 1 94.06 86 TYR A CA 1
ATOM 697 C C . TYR A 1 86 ? -15.531 8.773 16 1 94.06 86 TYR A C 1
ATOM 699 O O . TYR A 1 86 ? -14.336 8.57 16.234 1 94.06 86 TYR A O 1
ATOM 707 N N . SER A 1 87 ? -16.531 8.375 16.859 1 91.31 87 SER A N 1
ATOM 708 C CA . SER A 1 87 ? -16.234 7.555 18.031 1 91.31 87 SER A CA 1
ATOM 709 C C . SER A 1 87 ? -16.266 6.07 17.688 1 91.31 87 SER A C 1
ATOM 711 O O . SER A 1 87 ? -15.914 5.227 18.516 1 91.31 87 SER A O 1
ATOM 713 N N . GLN A 1 88 ? -16.656 5.832 16.453 1 89.5 88 GLN A N 1
ATOM 714 C CA . GLN A 1 88 ? -16.75 4.445 16.031 1 89.5 88 GLN A CA 1
ATOM 715 C C . GLN A 1 88 ? -15.938 4.203 14.758 1 89.5 88 GLN A C 1
ATOM 717 O O . GLN A 1 88 ? -15.555 5.152 14.07 1 89.5 88 GLN A O 1
ATOM 722 N N . LEU A 1 89 ? -15.727 2.932 14.516 1 89.62 89 LEU A N 1
ATOM 723 C CA . LEU A 1 89 ? -15.07 2.561 13.273 1 89.62 89 LEU A CA 1
ATOM 724 C C . LEU A 1 89 ? -15.977 2.824 12.078 1 89.62 89 LEU A C 1
ATOM 726 O O . LEU A 1 89 ? -17.203 2.859 12.219 1 89.62 89 LEU A O 1
ATOM 730 N N . GLU A 1 90 ? -15.328 3.084 10.984 1 91.44 90 GLU A N 1
ATOM 731 C CA . GLU A 1 90 ? -16.094 3.225 9.75 1 91.44 90 GLU A CA 1
ATOM 732 C C . GLU A 1 90 ? -16.969 2.002 9.508 1 91.44 90 GLU A C 1
ATOM 734 O O . GLU A 1 90 ? -16.547 0.867 9.711 1 91.44 90 GLU A O 1
ATOM 739 N N . GLN A 1 91 ? -18.141 2.246 9.086 1 91.31 91 GLN A N 1
ATOM 740 C CA . GLN A 1 91 ? -19.078 1.166 8.805 1 91.31 91 GLN A CA 1
ATOM 741 C C . GLN A 1 91 ? -19.016 0.754 7.336 1 91.31 91 GLN A C 1
ATOM 743 O O . GLN A 1 91 ? -19.219 1.581 6.445 1 91.31 91 GLN A O 1
ATOM 748 N N . TRP A 1 92 ? -18.75 -0.46 7.102 1 93 92 TRP A N 1
ATOM 749 C CA . TRP A 1 92 ? -18.703 -1.048 5.77 1 93 92 TRP A CA 1
ATOM 750 C C . TRP A 1 92 ? -19.891 -1.979 5.543 1 93 92 TRP A C 1
ATOM 752 O O . TRP A 1 92 ? -20.422 -2.557 6.492 1 93 92 TRP A O 1
ATOM 762 N N . PRO A 1 93 ? -20.328 -2.088 4.285 1 94.56 93 PRO A N 1
ATOM 763 C CA . PRO A 1 93 ? -21.312 -3.133 4.031 1 94.56 93 PRO A CA 1
ATOM 764 C C . PRO A 1 93 ? -20.828 -4.527 4.41 1 94.56 93 PRO A C 1
ATOM 766 O O . PRO A 1 93 ? -19.656 -4.848 4.199 1 94.56 93 PRO A O 1
ATOM 769 N N . GLN A 1 94 ? -21.656 -5.293 4.992 1 93.5 94 GLN A N 1
ATOM 770 C CA . GLN A 1 94 ? -21.281 -6.648 5.379 1 93.5 94 GLN A CA 1
ATOM 771 C C . GLN A 1 94 ? -21.094 -7.539 4.156 1 93.5 94 GLN A C 1
ATOM 773 O O . GLN A 1 94 ? -21.969 -7.609 3.291 1 93.5 94 GLN A O 1
ATOM 778 N N . PRO A 1 95 ? -20.031 -8.195 4.125 1 94.88 95 PRO A N 1
ATOM 779 C CA . PRO A 1 95 ? -19.812 -9.086 2.982 1 94.88 95 PRO A CA 1
ATOM 780 C C . PRO A 1 95 ? -20.766 -10.273 2.98 1 94.88 95 PRO A C 1
ATOM 782 O O . PRO A 1 95 ? -21.109 -10.797 4.043 1 94.88 95 PRO A O 1
ATOM 785 N N . PHE A 1 96 ? -21.156 -10.664 1.793 1 96.38 96 PHE A N 1
ATOM 786 C CA . PHE A 1 96 ? -21.859 -11.922 1.586 1 96.38 96 PHE A CA 1
ATOM 787 C C . PHE A 1 96 ? -20.922 -12.992 1.039 1 96.38 96 PHE A C 1
ATOM 789 O O . PHE A 1 96 ? -20.484 -12.906 -0.11 1 96.38 96 PHE A O 1
ATOM 796 N N . LEU A 1 97 ? -20.641 -13.938 1.87 1 97.31 97 LEU A N 1
ATOM 797 C CA . LEU A 1 97 ? -19.766 -15.023 1.432 1 97.31 97 LEU A CA 1
ATOM 798 C C . LEU A 1 97 ? -20.516 -16 0.537 1 97.31 97 LEU A C 1
ATOM 800 O O . LEU A 1 97 ? -21.688 -16.312 0.796 1 97.31 97 LEU A O 1
ATOM 804 N N . TRP A 1 98 ? -19.875 -16.438 -0.506 1 97.62 98 TRP A N 1
ATOM 805 C CA . TRP A 1 98 ? -20.562 -17.344 -1.416 1 97.62 98 TRP A CA 1
ATOM 806 C C . TRP A 1 98 ? -19.672 -18.5 -1.811 1 97.62 98 TRP A C 1
ATOM 808 O O . TRP A 1 98 ? -18.438 -18.406 -1.733 1 97.62 98 TRP A O 1
ATOM 818 N N . LYS A 1 99 ? -20.344 -19.562 -2.205 1 96 99 LYS A N 1
ATOM 819 C CA . LYS A 1 99 ? -19.688 -20.797 -2.631 1 96 99 LYS A CA 1
ATOM 820 C C . LYS A 1 99 ? -20.078 -21.172 -4.055 1 96 99 LYS A C 1
ATOM 822 O O . LYS A 1 99 ? -21.281 -21.312 -4.352 1 96 99 LYS A O 1
ATOM 827 N N . GLY A 1 100 ? -19.047 -21.297 -4.848 1 95.62 100 GLY A N 1
ATOM 828 C CA . GLY A 1 100 ? -19.281 -21.766 -6.203 1 95.62 100 GLY A CA 1
ATOM 829 C C . GLY A 1 100 ? -20.359 -21 -6.934 1 95.62 100 GLY A C 1
ATOM 830 O O . GLY A 1 100 ? -20.328 -19.766 -6.977 1 95.62 100 GLY A O 1
ATOM 831 N N . GLU A 1 101 ? -21.406 -21.672 -7.336 1 94.62 101 GLU A N 1
ATOM 832 C CA . GLU A 1 101 ? -22.422 -21.125 -8.234 1 94.62 101 GLU A CA 1
ATOM 833 C C . GLU A 1 101 ? -23.375 -20.188 -7.5 1 94.62 101 GLU A C 1
ATOM 835 O O . GLU A 1 101 ? -24.172 -19.484 -8.125 1 94.62 101 GLU A O 1
ATOM 840 N N . GLU A 1 102 ? -23.281 -20.109 -6.18 1 94 102 GLU A N 1
ATOM 841 C CA . GLU A 1 102 ? -24.109 -19.172 -5.414 1 94 102 GLU A CA 1
ATOM 842 C C . GLU A 1 102 ? -23.859 -17.734 -5.859 1 94 102 GLU A C 1
ATOM 844 O O . GLU A 1 102 ? -24.734 -16.875 -5.715 1 94 102 GLU A O 1
ATOM 849 N N . ALA A 1 103 ? -22.641 -17.531 -6.422 1 93 103 ALA A N 1
ATOM 850 C CA . ALA A 1 103 ? -22.25 -16.188 -6.875 1 93 103 ALA A CA 1
ATOM 851 C C . ALA A 1 103 ? -23.203 -15.688 -7.957 1 93 103 ALA A C 1
ATOM 853 O O . ALA A 1 103 ? -23.5 -14.492 -8.031 1 93 103 ALA A O 1
ATOM 854 N N . LYS A 1 104 ? -23.75 -16.562 -8.734 1 91.06 104 LYS A N 1
ATOM 855 C CA . LYS A 1 104 ? -24.578 -16.234 -9.883 1 91.06 104 LYS A CA 1
ATOM 856 C C . LYS A 1 104 ? -25.797 -15.398 -9.461 1 91.06 104 LYS A C 1
ATOM 858 O O . LYS A 1 104 ? -26.141 -14.422 -10.125 1 91.06 104 LYS A O 1
ATOM 863 N N . SER A 1 105 ? -26.344 -15.805 -8.383 1 90.81 105 SER A N 1
ATOM 864 C CA . SER A 1 105 ? -27.578 -15.148 -7.941 1 90.81 105 SER A CA 1
ATOM 865 C C . SER A 1 105 ? -27.266 -13.883 -7.145 1 90.81 105 SER A C 1
ATOM 867 O O . SER A 1 105 ? -28.141 -13.047 -6.934 1 90.81 105 SER A O 1
ATOM 869 N N . LEU A 1 106 ? -26.047 -13.719 -6.789 1 89.75 106 LEU A N 1
ATOM 870 C CA . LEU A 1 106 ? -25.703 -12.633 -5.879 1 89.75 106 LEU A CA 1
ATOM 871 C C . LEU A 1 106 ? -25.047 -11.477 -6.633 1 89.75 106 LEU A C 1
ATOM 873 O O . LEU A 1 106 ? -25.125 -10.328 -6.199 1 89.75 106 LEU A O 1
ATOM 877 N N . VAL A 1 107 ? -24.5 -11.812 -7.754 1 87 107 VAL A N 1
ATOM 878 C CA . VAL A 1 107 ? -23.719 -10.82 -8.5 1 87 107 VAL A CA 1
ATOM 879 C C . VAL A 1 107 ? -24.672 -9.828 -9.18 1 87 107 VAL A C 1
ATOM 881 O O . VAL A 1 107 ? -25.672 -10.227 -9.773 1 87 107 VAL A O 1
ATOM 884 N N . THR A 1 108 ? -24.344 -8.562 -8.945 1 90.31 108 THR A N 1
ATOM 885 C CA . THR A 1 108 ? -25.031 -7.52 -9.695 1 90.31 108 THR A CA 1
ATOM 886 C C . THR A 1 108 ? -24.594 -7.52 -11.156 1 90.31 108 THR A C 1
ATOM 888 O O . THR A 1 108 ? -23.391 -7.453 -11.445 1 90.31 108 THR A O 1
ATOM 891 N N . ALA A 1 109 ? -25.5 -7.637 -12.055 1 94.62 109 ALA A N 1
ATOM 892 C CA . ALA A 1 109 ? -25.297 -7.484 -13.492 1 94.62 109 ALA A CA 1
ATOM 893 C C . ALA A 1 109 ? -26.266 -6.453 -14.078 1 94.62 109 ALA A C 1
ATOM 895 O O . ALA A 1 109 ? -27.484 -6.652 -14.062 1 94.62 109 ALA A O 1
ATOM 896 N N . ILE A 1 110 ? -25.703 -5.34 -14.508 1 97.12 110 ILE A N 1
ATOM 897 C CA . ILE A 1 110 ? -26.578 -4.297 -15.016 1 97.12 110 ILE A CA 1
ATOM 898 C C . ILE A 1 110 ? -26.094 -3.836 -16.391 1 97.12 110 ILE A C 1
ATOM 900 O O . ILE A 1 110 ? -24.938 -4.078 -16.766 1 97.12 110 ILE A O 1
ATOM 904 N N . SER A 1 111 ? -27 -3.139 -17.094 1 98.12 111 SER A N 1
ATOM 905 C CA . SER A 1 111 ? -26.656 -2.611 -18.422 1 98.12 111 SER A CA 1
ATOM 906 C C . SER A 1 111 ? -25.812 -1.354 -18.312 1 98.12 111 SER A C 1
ATOM 908 O O . SER A 1 111 ? -25.859 -0.651 -17.297 1 98.12 111 SER A O 1
ATOM 910 N N . LEU A 1 112 ? -25.062 -1.141 -19.328 1 98.31 112 LEU A N 1
ATOM 911 C CA . LEU A 1 112 ? -24.266 0.088 -19.422 1 98.31 112 LEU A CA 1
ATOM 912 C C . LEU A 1 112 ? -25.156 1.312 -19.219 1 98.31 112 LEU A C 1
ATOM 914 O O . LEU A 1 112 ? -24.75 2.283 -18.578 1 98.31 112 LEU A O 1
ATOM 918 N N . GLY A 1 113 ? -26.328 1.289 -19.797 1 97.81 113 GLY A N 1
ATOM 919 C CA . GLY A 1 113 ? -27.266 2.387 -19.625 1 97.81 113 GLY A CA 1
ATOM 920 C C . GLY A 1 113 ? -27.562 2.703 -18.172 1 97.81 113 GLY A C 1
ATOM 921 O O . GLY A 1 113 ? -27.547 3.867 -17.766 1 97.81 113 GLY A O 1
ATOM 922 N N . LYS A 1 114 ? -27.844 1.672 -17.422 1 98 114 LYS A N 1
ATOM 923 C CA . LYS A 1 114 ? -28.094 1.856 -16 1 98 114 LYS A CA 1
ATOM 924 C C . LYS A 1 114 ? -26.828 2.291 -15.258 1 98 114 LYS A C 1
ATOM 926 O O . LYS A 1 114 ? -26.891 3.166 -14.391 1 98 114 LYS A O 1
ATOM 931 N N . PHE A 1 115 ? -25.719 1.754 -15.633 1 98.25 115 PHE A N 1
ATOM 932 C CA . PHE A 1 115 ? -24.453 2.047 -14.977 1 98.25 115 PHE A CA 1
ATOM 933 C C . PHE A 1 115 ? -24.047 3.5 -15.203 1 98.25 115 PHE A C 1
ATOM 935 O O . PHE A 1 115 ? -23.344 4.086 -14.383 1 98.25 115 PHE A O 1
ATOM 942 N N . ASN A 1 116 ? -24.547 4.047 -16.266 1 97.31 116 ASN A N 1
ATOM 943 C CA . ASN A 1 116 ? -24.219 5.438 -16.578 1 97.31 116 ASN A CA 1
ATOM 944 C C . ASN A 1 116 ? -24.953 6.398 -15.641 1 97.31 116 ASN A C 1
ATOM 946 O O . ASN A 1 116 ? -24.672 7.598 -15.633 1 97.31 116 ASN A O 1
ATOM 950 N N . GLN A 1 117 ? -25.875 5.824 -14.859 1 97.56 117 GLN A N 1
ATOM 951 C CA . GLN A 1 117 ? -26.562 6.602 -13.836 1 97.56 117 GLN A CA 1
ATOM 952 C C . GLN A 1 117 ? -25.953 6.367 -12.461 1 97.56 117 GLN A C 1
ATOM 954 O O . GLN A 1 117 ? -25.375 5.309 -12.203 1 97.56 117 GLN A O 1
ATOM 959 N N . LEU A 1 118 ? -26.156 7.34 -11.633 1 97 118 LEU A N 1
ATOM 960 C CA . LEU A 1 118 ? -25.578 7.273 -10.297 1 97 118 LEU A CA 1
ATOM 961 C C . LEU A 1 118 ? -26.062 6.031 -9.547 1 97 118 LEU A C 1
ATOM 963 O O . LEU A 1 118 ? -25.281 5.367 -8.867 1 97 118 LEU A O 1
ATOM 967 N N . GLU A 1 119 ? -27.25 5.762 -9.711 1 97.38 119 GLU A N 1
ATOM 968 C CA . GLU A 1 119 ? -27.812 4.602 -9.039 1 97.38 119 GLU A CA 1
ATOM 969 C C . GLU A 1 119 ? -27.141 3.311 -9.484 1 97.38 119 GLU A C 1
ATOM 971 O O . GLU A 1 119 ? -26.906 2.414 -8.672 1 97.38 119 GLU A O 1
ATOM 976 N N . GLY A 1 120 ? -26.938 3.18 -10.766 1 98.06 120 GLY A N 1
ATOM 977 C CA . GLY A 1 120 ? -26.234 2.014 -11.281 1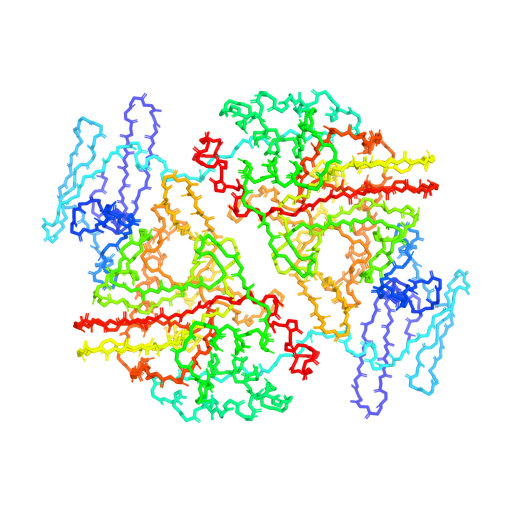 98.06 120 GLY A CA 1
ATOM 978 C C . GLY A 1 120 ? -24.812 1.888 -10.758 1 98.06 120 GLY A C 1
ATOM 979 O O . GLY A 1 120 ? -24.344 0.782 -10.484 1 98.06 120 GLY A O 1
ATOM 980 N N . GLN A 1 121 ? -24.156 3.045 -10.617 1 98.06 121 GLN A N 1
ATOM 981 C CA . GLN A 1 121 ? -22.797 3.043 -10.07 1 98.06 121 GLN A CA 1
ATOM 982 C C . GLN A 1 121 ? -22.797 2.598 -8.609 1 98.06 121 GLN A C 1
ATOM 984 O O . GLN A 1 121 ? -21.922 1.853 -8.188 1 98.06 121 GLN A O 1
ATOM 989 N N . GLU A 1 122 ? -23.797 3.029 -7.867 1 98.19 122 GLU A N 1
ATOM 990 C CA . GLU A 1 122 ? -23.953 2.615 -6.477 1 98.19 122 GLU A CA 1
ATOM 991 C C . GLU A 1 122 ? -24.172 1.108 -6.371 1 98.19 122 GLU A C 1
ATOM 993 O O . GLU A 1 122 ? -23.578 0.451 -5.508 1 98.19 122 GLU A O 1
ATOM 998 N N . GLU A 1 123 ? -24.984 0.589 -7.246 1 98.12 123 GLU A N 1
ATOM 999 C CA . GLU A 1 123 ? -25.281 -0.84 -7.23 1 98.12 123 GLU A CA 1
ATOM 1000 C C . GLU A 1 123 ? -24.031 -1.666 -7.52 1 98.12 123 GLU A C 1
ATOM 1002 O O . GLU A 1 123 ? -23.766 -2.662 -6.844 1 98.12 123 GLU A O 1
ATOM 1007 N N . VAL A 1 124 ? -23.281 -1.237 -8.492 1 98.56 124 VAL A N 1
ATOM 1008 C CA . VAL A 1 124 ? -22.078 -1.943 -8.891 1 98.56 124 VAL A CA 1
ATOM 1009 C C . VAL A 1 124 ? -21.047 -1.887 -7.758 1 98.56 124 VAL A C 1
ATOM 1011 O O . VAL A 1 124 ? -20.5 -2.916 -7.359 1 98.56 124 VAL A O 1
ATOM 1014 N N . ALA A 1 125 ? -20.844 -0.677 -7.203 1 98.62 125 ALA A N 1
ATOM 1015 C CA . ALA A 1 125 ? -19.875 -0.517 -6.117 1 98.62 125 ALA A CA 1
ATOM 1016 C C . ALA A 1 125 ? -20.281 -1.335 -4.895 1 98.62 125 ALA A C 1
ATOM 1018 O O . ALA A 1 125 ? -19.438 -1.973 -4.262 1 98.62 125 ALA A O 1
ATOM 1019 N N . ASN A 1 126 ? -21.562 -1.329 -4.617 1 98.25 126 ASN A N 1
ATOM 1020 C CA . ASN A 1 126 ? -22.047 -2.088 -3.473 1 98.25 126 ASN A CA 1
ATOM 1021 C C . ASN A 1 126 ? -21.859 -3.59 -3.672 1 98.25 126 ASN A C 1
ATOM 1023 O O . ASN A 1 126 ? -21.516 -4.305 -2.732 1 98.25 126 ASN A O 1
ATOM 1027 N N . SER A 1 127 ? -22.125 -4.027 -4.859 1 98.31 127 SER A N 1
ATOM 1028 C CA . SER A 1 127 ? -21.953 -5.441 -5.168 1 98.31 127 SER A CA 1
ATOM 1029 C C . SER A 1 127 ? -20.484 -5.859 -5.012 1 98.31 127 SER A C 1
ATOM 1031 O O . SER A 1 127 ? -20.203 -6.93 -4.473 1 98.31 127 SER A O 1
ATOM 1033 N N . ILE A 1 128 ? -19.609 -5.035 -5.465 1 98.5 128 ILE A N 1
ATOM 1034 C CA . ILE A 1 128 ? -18.188 -5.328 -5.344 1 98.5 128 ILE A CA 1
ATOM 1035 C C . ILE A 1 128 ? -17.797 -5.391 -3.867 1 98.5 128 ILE A C 1
ATOM 1037 O O . ILE A 1 128 ? -17.047 -6.281 -3.453 1 98.5 128 ILE A O 1
ATOM 1041 N N . LEU A 1 129 ? -18.344 -4.477 -3.049 1 97.81 129 LEU A N 1
ATOM 1042 C CA . LEU A 1 129 ? -18.031 -4.445 -1.622 1 97.81 129 LEU A CA 1
ATOM 1043 C C . LEU A 1 129 ? -18.594 -5.672 -0.916 1 97.81 129 LEU A C 1
ATOM 1045 O O . LEU A 1 129 ? -17.922 -6.289 -0.089 1 97.81 129 LEU A O 1
ATOM 1049 N N . ARG A 1 130 ? -19.766 -6.074 -1.291 1 97.31 130 ARG A N 1
ATOM 1050 C CA . ARG A 1 130 ? -20.469 -7.102 -0.535 1 97.31 130 ARG A CA 1
ATOM 1051 C C . ARG A 1 130 ? -20.172 -8.492 -1.085 1 97.31 130 ARG A C 1
ATOM 1053 O O . ARG A 1 130 ? -19.953 -9.43 -0.321 1 97.31 130 ARG A O 1
ATOM 1060 N N . ASN A 1 131 ? -20.156 -8.555 -2.459 1 96.75 131 ASN A N 1
ATOM 1061 C CA . ASN A 1 131 ? -20.094 -9.867 -3.08 1 96.75 131 ASN A CA 1
ATOM 1062 C C . ASN A 1 131 ? -18.75 -10.117 -3.744 1 96.75 131 ASN A C 1
ATOM 1064 O O . ASN A 1 131 ? -18.422 -11.25 -4.098 1 96.75 131 ASN A O 1
ATOM 1068 N N . GLY A 1 132 ? -18.016 -9.055 -3.922 1 98 132 GLY A N 1
ATOM 1069 C CA . GLY A 1 132 ? -16.672 -9.188 -4.461 1 98 132 GLY A CA 1
ATOM 1070 C C . GLY A 1 132 ? -16.625 -9.086 -5.973 1 98 132 GLY A C 1
ATOM 1071 O O . GLY A 1 132 ? -15.555 -9.211 -6.578 1 98 132 GLY A O 1
ATOM 1072 N N . LEU A 1 133 ? -17.781 -8.805 -6.676 1 97.62 133 LEU A N 1
ATOM 1073 C CA . LEU A 1 133 ? -17.75 -8.688 -8.133 1 97.62 133 LEU A CA 1
ATOM 1074 C C . LEU A 1 133 ? -19.016 -8.008 -8.641 1 97.62 133 LEU A C 1
ATOM 1076 O O . LEU A 1 133 ? -20 -7.883 -7.91 1 97.62 133 LEU A O 1
ATOM 1080 N N . ALA A 1 134 ? -18.984 -7.543 -9.805 1 98.38 134 ALA A N 1
ATOM 1081 C CA . ALA A 1 134 ? -20.109 -6.984 -10.555 1 98.38 134 ALA A CA 1
ATOM 1082 C C . ALA A 1 134 ? -19.875 -7.066 -12.055 1 98.38 134 ALA A C 1
ATOM 1084 O O . ALA A 1 134 ? -18.719 -7.148 -12.5 1 98.38 134 ALA A O 1
ATOM 1085 N N . ILE A 1 135 ? -20.938 -7.062 -12.82 1 98.12 135 ILE A N 1
ATOM 1086 C CA . ILE A 1 135 ? -20.844 -7.141 -14.273 1 98.12 135 ILE A CA 1
ATOM 1087 C C . ILE A 1 135 ? -21.625 -5.988 -14.906 1 98.12 135 ILE A C 1
ATOM 1089 O O . ILE A 1 135 ? -22.734 -5.672 -14.477 1 98.12 135 ILE A O 1
ATOM 1093 N N . VAL A 1 136 ? -21.031 -5.289 -15.773 1 98.62 136 VAL A N 1
ATOM 1094 C CA . VAL A 1 136 ? -21.703 -4.301 -16.609 1 98.62 136 VAL A CA 1
ATOM 1095 C C . VAL A 1 136 ? -21.828 -4.828 -18.047 1 98.62 136 VAL A C 1
ATOM 1097 O O . VAL A 1 136 ? -20.812 -5.145 -18.672 1 98.62 136 VAL A O 1
ATOM 1100 N N . SER A 1 137 ? -23.062 -4.891 -18.531 1 98 137 SER A N 1
ATOM 1101 C CA . SER A 1 137 ? -23.312 -5.465 -19.859 1 98 137 SER A CA 1
ATOM 1102 C C . SER A 1 137 ? -23.625 -4.383 -20.875 1 98 137 SER A C 1
ATOM 1104 O O . SER A 1 137 ? -23.875 -3.232 -20.516 1 98 137 SER A O 1
ATOM 1106 N N . GLY A 1 138 ? -23.5 -4.793 -22.125 1 98 138 GLY A N 1
ATOM 1107 C CA . GLY A 1 138 ? -23.812 -3.883 -23.219 1 98 138 GLY A CA 1
ATOM 1108 C C . GLY A 1 138 ? -22.688 -2.926 -23.547 1 98 138 GLY A C 1
ATOM 1109 O O . GLY A 1 138 ? -22.922 -1.812 -24.016 1 98 138 GLY A O 1
ATOM 1110 N N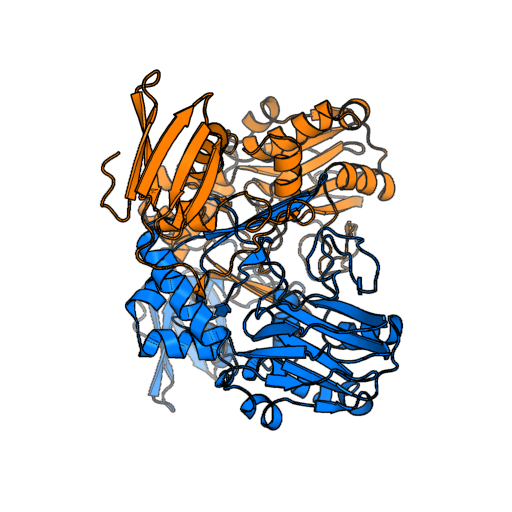 . VAL A 1 139 ? -21.516 -3.324 -23.203 1 98.56 139 VAL A N 1
ATOM 1111 C CA . VAL A 1 139 ? -20.344 -2.49 -23.469 1 98.56 139 VAL A CA 1
ATOM 1112 C C . VAL A 1 139 ? -19.734 -2.871 -24.812 1 98.56 139 VAL A C 1
ATOM 1114 O O . VAL A 1 139 ? -19.484 -4.051 -25.078 1 98.56 139 VAL A O 1
ATOM 1117 N N . GLU A 1 140 ? -19.5 -1.868 -25.656 1 98.38 140 GLU A N 1
ATOM 1118 C CA . GLU A 1 140 ? -18.828 -2.166 -26.922 1 98.38 140 GLU A CA 1
ATOM 1119 C C . GLU A 1 140 ? -17.5 -2.869 -26.688 1 98.38 140 GLU A C 1
ATOM 1121 O O . GLU A 1 140 ? -16.703 -2.449 -25.844 1 98.38 140 GLU A O 1
ATOM 1126 N N . PRO A 1 141 ? -17.203 -3.971 -27.375 1 97.56 141 PRO A N 1
ATOM 1127 C CA . PRO A 1 141 ? -15.992 -4.746 -27.125 1 97.56 141 PRO A CA 1
ATOM 1128 C C . PRO A 1 141 ? -14.742 -4.078 -27.703 1 97.56 141 PRO A C 1
ATOM 1130 O O . PRO A 1 141 ? -14.094 -4.625 -28.594 1 97.56 141 PRO A O 1
ATOM 1133 N N . THR A 1 142 ? -14.375 -2.98 -27.172 1 97.25 142 THR A N 1
ATOM 1134 C CA . THR A 1 142 ? -13.18 -2.227 -27.516 1 97.25 142 THR A CA 1
ATOM 1135 C C . THR A 1 142 ? -12.438 -1.784 -26.25 1 97.25 142 THR A C 1
ATOM 1137 O O . THR A 1 142 ? -13.023 -1.708 -25.172 1 97.25 142 THR A O 1
ATOM 1140 N N . LEU A 1 143 ? -11.203 -1.567 -26.5 1 96.75 143 LEU A N 1
ATOM 1141 C CA . LEU A 1 143 ? -10.367 -1.092 -25.406 1 96.75 143 LEU A CA 1
ATOM 1142 C C . LEU A 1 143 ? -10.891 0.227 -24.844 1 96.75 143 LEU A C 1
ATOM 1144 O O . LEU A 1 143 ? -11 0.393 -23.625 1 96.75 143 LEU A O 1
ATOM 1148 N N . SER A 1 144 ? -11.273 1.125 -25.688 1 97.56 144 SER A N 1
ATOM 1149 C CA . SER A 1 144 ? -11.711 2.459 -25.281 1 97.56 144 SER A CA 1
ATOM 1150 C C . SER A 1 144 ? -13.016 2.406 -24.5 1 97.56 144 SER A C 1
ATOM 1152 O O . SER A 1 144 ? -13.172 3.094 -23.5 1 97.56 144 SER A O 1
ATOM 1154 N N . ALA A 1 145 ? -13.961 1.607 -25.016 1 98.12 145 ALA A N 1
ATOM 1155 C CA . ALA A 1 145 ? -15.227 1.475 -24.312 1 98.12 145 ALA A CA 1
ATOM 1156 C C . ALA A 1 145 ? -15.031 0.872 -22.922 1 98.12 145 ALA A C 1
ATOM 1158 O O . ALA A 1 145 ? -15.68 1.284 -21.953 1 98.12 145 ALA A O 1
ATOM 1159 N N . THR A 1 146 ? -14.156 -0.097 -22.859 1 98.44 146 THR A N 1
ATOM 1160 C CA . THR A 1 146 ? -13.828 -0.723 -21.578 1 98.44 146 THR A CA 1
ATOM 1161 C C . THR A 1 146 ? -13.227 0.295 -20.609 1 98.44 146 THR A C 1
ATOM 1163 O O . THR A 1 146 ? -13.633 0.369 -19.453 1 98.44 146 THR A O 1
ATOM 1166 N N . GLN A 1 147 ? -12.305 1.074 -21.125 1 98.31 147 GLN A N 1
ATOM 1167 C CA . GLN A 1 147 ? -11.656 2.107 -20.312 1 98.31 147 GLN A CA 1
ATOM 1168 C C . GLN A 1 147 ? -12.688 3.082 -19.75 1 98.31 147 GLN A C 1
ATOM 1170 O O . GLN A 1 147 ? -12.617 3.451 -18.578 1 98.31 147 GLN A O 1
ATOM 1175 N N . ASN A 1 148 ? -13.609 3.473 -20.562 1 98.12 148 ASN A N 1
ATOM 1176 C CA . ASN A 1 148 ? -14.641 4.418 -20.141 1 98.12 148 ASN A CA 1
ATOM 1177 C C . ASN A 1 148 ? -15.484 3.854 -19 1 98.12 148 ASN A C 1
ATOM 1179 O O . ASN A 1 148 ? -15.828 4.57 -18.062 1 98.12 148 ASN A O 1
ATOM 1183 N N . VAL A 1 149 ? -15.812 2.615 -19.141 1 98.5 149 VAL A N 1
ATOM 1184 C CA . VAL A 1 149 ? -16.625 1.949 -18.125 1 98.5 149 VAL A CA 1
ATOM 1185 C C . VAL A 1 149 ? -15.867 1.91 -16.797 1 98.5 149 VAL A C 1
ATOM 1187 O O . VAL A 1 149 ? -16.422 2.221 -15.75 1 98.5 149 VAL A O 1
ATOM 1190 N N . ILE A 1 150 ? -14.602 1.562 -16.828 1 98.56 150 ILE A N 1
ATOM 1191 C CA . ILE A 1 150 ? -13.781 1.447 -15.617 1 98.56 150 ILE A CA 1
ATOM 1192 C C . ILE A 1 150 ? -13.648 2.816 -14.961 1 98.56 150 ILE A C 1
ATOM 1194 O O . ILE A 1 150 ? -13.844 2.953 -13.75 1 98.56 150 ILE A O 1
ATOM 1198 N N . GLU A 1 151 ? -13.391 3.844 -15.781 1 97.62 151 GLU A N 1
ATOM 1199 C CA . GLU A 1 151 ? -13.109 5.184 -15.273 1 97.62 151 GLU A CA 1
ATOM 1200 C C . GLU A 1 151 ? -14.375 5.84 -14.727 1 97.62 151 GLU A C 1
ATOM 1202 O O . GLU A 1 151 ? -14.305 6.824 -13.992 1 97.62 151 GLU A O 1
ATOM 1207 N N . ARG A 1 152 ? -15.531 5.309 -15.133 1 97.06 152 ARG A N 1
ATOM 1208 C CA . ARG A 1 152 ? -16.781 5.789 -14.547 1 97.06 152 ARG A CA 1
ATOM 1209 C C . ARG A 1 152 ? -16.875 5.41 -13.078 1 97.06 152 ARG A C 1
ATOM 1211 O O . ARG A 1 152 ? -17.5 6.129 -12.289 1 97.06 152 ARG A O 1
ATOM 1218 N N . LEU A 1 153 ? -16.297 4.34 -12.742 1 97.44 153 LEU A N 1
ATOM 1219 C CA . LEU A 1 153 ? -16.328 3.896 -11.352 1 97.44 153 LEU A CA 1
ATOM 1220 C C . LEU A 1 153 ? -15.188 4.516 -10.555 1 97.44 153 LEU A C 1
ATOM 1222 O O . LEU A 1 153 ? -15.406 5.086 -9.484 1 97.44 153 LEU A O 1
ATOM 1226 N N . ALA A 1 154 ? -13.977 4.426 -11.094 1 96.75 154 ALA A N 1
ATOM 1227 C CA . ALA A 1 154 ? -12.781 4.906 -10.406 1 96.75 154 ALA A CA 1
ATOM 1228 C C . ALA A 1 154 ? -11.609 5.047 -11.383 1 96.75 154 ALA A C 1
ATOM 1230 O O . ALA A 1 154 ? -11.609 4.43 -12.453 1 96.75 154 ALA A O 1
ATOM 1231 N N . PRO A 1 155 ? -10.602 5.844 -11.047 1 95.94 155 PRO A N 1
ATOM 1232 C CA . PRO A 1 155 ? -9.445 5.992 -11.93 1 95.94 155 PRO A CA 1
ATOM 1233 C C . PRO A 1 155 ? -8.664 4.688 -12.109 1 95.94 155 PRO A C 1
ATOM 1235 O O . PRO A 1 155 ? -8.578 3.887 -11.18 1 95.94 155 PRO A O 1
ATOM 1238 N N . ILE A 1 156 ? -8.062 4.59 -13.266 1 96.94 156 ILE A N 1
ATOM 1239 C CA . ILE A 1 156 ? -7.266 3.414 -13.594 1 96.94 156 ILE A CA 1
ATOM 1240 C C . ILE A 1 156 ? -5.941 3.457 -12.844 1 96.94 156 ILE A C 1
ATOM 1242 O O . ILE A 1 156 ? -5.32 4.516 -12.727 1 96.94 156 ILE A O 1
ATOM 1246 N N . TYR A 1 157 ? -5.574 2.342 -12.242 1 96.56 157 TYR A N 1
ATOM 1247 C CA . TYR A 1 157 ? -4.309 2.156 -11.539 1 96.56 157 TYR A CA 1
ATOM 1248 C C . TYR A 1 157 ? -3.184 1.83 -12.516 1 96.56 157 TYR A C 1
ATOM 1250 O O . TYR A 1 157 ? -3.186 0.769 -13.141 1 96.56 157 TYR A O 1
ATOM 1258 N N . HIS A 1 158 ? -2.211 2.73 -12.656 1 93.88 158 HIS A N 1
ATOM 1259 C CA . HIS A 1 158 ? -1.087 2.514 -13.562 1 93.88 158 HIS A CA 1
ATOM 1260 C C . HIS A 1 158 ? 0.018 1.71 -12.883 1 93.88 158 HIS A C 1
ATOM 1262 O O . HIS A 1 158 ? 0.566 2.139 -11.859 1 93.88 158 HIS A O 1
ATOM 1268 N N . THR A 1 159 ? 0.304 0.544 -13.383 1 91.88 159 THR A N 1
ATOM 1269 C CA . THR A 1 159 ? 1.359 -0.336 -12.891 1 91.88 159 THR A CA 1
ATOM 1270 C C . THR A 1 159 ? 2.434 -0.538 -13.961 1 91.88 159 THR A C 1
ATOM 1272 O O . THR A 1 159 ? 2.471 0.185 -14.953 1 91.88 159 THR A O 1
ATOM 1275 N N . LEU A 1 160 ? 3.285 -1.437 -13.703 1 88.69 160 LEU A N 1
ATOM 1276 C CA . LEU A 1 160 ? 4.312 -1.747 -14.688 1 88.69 160 LEU A CA 1
ATOM 1277 C C . LEU A 1 160 ? 3.691 -2.299 -15.969 1 88.69 160 LEU A C 1
ATOM 1279 O O . LEU A 1 160 ? 4.34 -2.332 -17.016 1 88.69 160 LEU A O 1
ATOM 1283 N N . PHE A 1 161 ? 2.463 -2.635 -15.891 1 88.19 161 PHE A N 1
ATOM 1284 C CA . PHE A 1 161 ? 1.761 -3.16 -17.062 1 88.19 161 PHE A CA 1
ATOM 1285 C C . PHE A 1 161 ? 1.047 -2.045 -17.812 1 88.19 161 PHE A C 1
ATOM 1287 O O . PHE A 1 161 ? 0.347 -2.299 -18.797 1 88.19 161 PHE A O 1
ATOM 1294 N N . GLY A 1 162 ? 1.2 -0.84 -17.328 1 88.94 162 GLY A N 1
ATOM 1295 C CA . GLY A 1 162 ? 0.48 0.289 -17.906 1 88.94 162 GLY A CA 1
ATOM 1296 C C . GLY A 1 162 ? -0.862 0.535 -17.234 1 88.94 162 GLY A C 1
ATOM 1297 O O . GLY A 1 162 ? -1.103 0.075 -16.125 1 88.94 162 GLY A O 1
ATOM 1298 N N . GLY A 1 163 ? -1.661 1.386 -17.891 1 93.56 163 GLY A N 1
ATOM 1299 C CA . GLY A 1 163 ? -3.02 1.599 -17.422 1 93.56 163 GLY A CA 1
ATOM 1300 C C . GLY A 1 163 ? -3.988 0.531 -17.891 1 93.56 163 GLY A C 1
ATOM 1301 O O . GLY A 1 163 ? -4.344 -0.372 -17.141 1 93.56 163 GLY A O 1
ATOM 1302 N N . MET A 1 164 ? -4.219 0.627 -19.219 1 95.12 164 MET A N 1
ATOM 1303 C CA . MET A 1 164 ? -4.957 -0.451 -19.875 1 95.12 164 MET A CA 1
ATOM 1304 C C . MET A 1 164 ? -4.004 -1.5 -20.438 1 95.12 164 MET A C 1
ATOM 1306 O O . MET A 1 164 ? -2.904 -1.17 -20.875 1 95.12 164 MET A O 1
ATOM 1310 N N . TRP A 1 165 ? -4.395 -2.732 -20.391 1 91 165 TRP A N 1
ATOM 1311 C CA . TRP A 1 165 ? -3.592 -3.771 -21.031 1 91 165 TRP A CA 1
ATOM 1312 C C . TRP A 1 165 ? -4.445 -4.629 -21.953 1 91 165 TRP A C 1
ATOM 1314 O O . TRP A 1 165 ? -5.672 -4.68 -21.812 1 91 165 TRP A O 1
ATOM 1324 N N . GLU A 1 166 ? -3.811 -5.129 -22.875 1 88.25 166 GLU A N 1
ATOM 1325 C CA . GLU A 1 166 ? -4.387 -6.102 -23.812 1 88.25 166 GLU A CA 1
ATOM 1326 C C . GLU A 1 166 ? -3.609 -7.414 -23.781 1 88.25 166 GLU A C 1
ATOM 1328 O O . GLU A 1 166 ? -2.377 -7.41 -23.828 1 88.25 166 GLU A O 1
ATOM 1333 N N . VAL A 1 167 ? -4.301 -8.422 -23.5 1 80.69 167 VAL A N 1
ATOM 1334 C CA . VAL A 1 167 ? -3.67 -9.734 -23.516 1 80.69 167 VAL A CA 1
ATOM 1335 C C . VAL A 1 167 ? -4.168 -10.547 -24.703 1 80.69 167 VAL A C 1
ATOM 1337 O O . VAL A 1 167 ? -5.375 -10.609 -24.953 1 80.69 167 VAL A O 1
ATOM 1340 N N . GLY A 1 168 ? -3.256 -10.859 -25.547 1 71 168 GLY A N 1
ATOM 1341 C CA . GLY A 1 168 ? -3.492 -11.727 -26.688 1 71 168 GLY A CA 1
ATOM 1342 C C . GLY A 1 168 ? -2.469 -12.836 -26.812 1 71 168 GLY A C 1
ATOM 1343 O O . GLY A 1 168 ? -1.91 -13.297 -25.828 1 71 168 GLY A O 1
ATOM 1344 N N . ASP A 1 169 ? -2.217 -13.336 -27.906 1 63.09 169 ASP A N 1
ATOM 1345 C CA . ASP A 1 169 ? -1.343 -14.484 -28.172 1 63.09 169 ASP A CA 1
ATOM 1346 C C . ASP A 1 169 ? 0.127 -14.078 -28.078 1 63.09 169 ASP A C 1
ATOM 1348 O O . ASP A 1 169 ? 1.017 -14.891 -28.344 1 63.09 169 ASP A O 1
ATOM 1352 N N . SER A 1 170 ? 0.427 -12.797 -27.641 1 59.66 170 SER A N 1
ATOM 1353 C CA . SER A 1 170 ? 1.835 -12.414 -27.625 1 59.66 170 SER A CA 1
ATOM 1354 C C . SER A 1 170 ? 2.369 -12.32 -26.203 1 59.66 170 SER A C 1
ATOM 1356 O O . SER A 1 170 ? 1.644 -11.938 -25.281 1 59.66 170 SER A O 1
ATOM 1358 N N . LEU A 1 171 ? 3.529 -13.008 -25.969 1 59.88 171 LEU A N 1
ATOM 1359 C CA . LEU A 1 171 ? 4.199 -12.938 -24.672 1 59.88 171 LEU A CA 1
ATOM 1360 C C . LEU A 1 171 ? 4.855 -11.578 -24.469 1 59.88 171 LEU A C 1
ATOM 1362 O O . LEU A 1 171 ? 6.074 -11.445 -24.609 1 59.88 171 LEU A O 1
ATOM 1366 N N . GLU A 1 172 ? 4.316 -10.586 -24.141 1 66.06 172 GLU A N 1
ATOM 1367 C CA . GLU A 1 172 ? 4.914 -9.266 -23.922 1 66.06 172 GLU A CA 1
ATOM 1368 C C . GLU A 1 172 ? 5.543 -9.172 -22.531 1 66.06 172 GLU A C 1
ATOM 1370 O O . GLU A 1 172 ? 6.559 -8.492 -22.359 1 66.06 172 GLU A O 1
ATOM 1375 N N . HIS A 1 173 ? 5.023 -9.945 -21.594 1 72.81 173 HIS A N 1
ATOM 1376 C CA . HIS A 1 173 ? 5.531 -9.992 -20.234 1 72.81 173 HIS A CA 1
ATOM 1377 C C . HIS A 1 173 ? 5.766 -11.43 -19.781 1 72.81 173 HIS A C 1
ATOM 1379 O O . HIS A 1 173 ? 5.184 -12.367 -20.344 1 72.81 173 HIS A O 1
ATOM 1385 N N . ARG A 1 174 ? 6.727 -11.68 -18.844 1 69.69 174 ARG A N 1
ATOM 1386 C CA . ARG A 1 174 ? 7.078 -13 -18.359 1 69.69 174 ARG A CA 1
ATOM 1387 C C . ARG A 1 174 ? 6.066 -13.484 -17.312 1 69.69 174 ARG A C 1
ATOM 1389 O O . ARG A 1 174 ? 6.402 -13.641 -16.141 1 69.69 174 ARG A O 1
ATOM 1396 N N . ASP A 1 175 ? 4.812 -13.672 -17.844 1 74.25 175 ASP A N 1
ATOM 1397 C CA . ASP A 1 175 ? 3.699 -14.062 -16.984 1 74.25 175 ASP A CA 1
ATOM 1398 C C . ASP A 1 175 ? 2.848 -15.141 -17.641 1 74.25 175 ASP A C 1
ATOM 1400 O O . ASP A 1 175 ? 2.604 -15.102 -18.844 1 74.25 175 ASP A O 1
ATOM 1404 N N . THR A 1 176 ? 2.457 -16.031 -16.797 1 71.69 176 THR A N 1
ATOM 1405 C CA . THR A 1 176 ? 1.698 -17.188 -17.281 1 71.69 176 THR A CA 1
ATOM 1406 C C . THR A 1 176 ? 0.404 -16.734 -17.953 1 71.69 176 THR A C 1
ATOM 1408 O O . THR A 1 176 ? -0.142 -17.438 -18.797 1 71.69 176 THR A O 1
ATOM 1411 N N . ALA A 1 177 ? -0.063 -15.594 -17.609 1 72.88 177 ALA A N 1
ATOM 1412 C CA . ALA A 1 177 ? -1.294 -15.047 -18.172 1 72.88 177 ALA A CA 1
ATOM 1413 C C . ALA A 1 177 ? -1.192 -14.914 -19.688 1 72.88 177 ALA A C 1
ATOM 1415 O O . ALA A 1 177 ? -2.209 -14.852 -20.391 1 72.88 177 ALA A O 1
ATOM 1416 N N . TYR A 1 178 ? -0.075 -14.984 -20.266 1 71.56 178 TYR A N 1
ATOM 1417 C CA . TYR A 1 178 ? 0.126 -14.766 -21.688 1 71.56 178 TYR A CA 1
ATOM 1418 C C . TYR A 1 178 ? 0.267 -16.078 -22.438 1 71.56 178 TYR A C 1
ATOM 1420 O O . TYR A 1 178 ? 0.664 -16.109 -23.594 1 71.56 178 TYR A O 1
ATOM 1428 N N . THR A 1 179 ? -0.056 -17.172 -21.766 1 73.19 179 THR A N 1
ATOM 1429 C CA . THR A 1 179 ? -0.069 -18.5 -22.375 1 73.19 179 THR A CA 1
ATOM 1430 C C . THR A 1 179 ? -1.499 -19.016 -22.516 1 73.19 179 THR A C 1
ATOM 1432 O O . THR A 1 179 ? -2.441 -18.391 -22.031 1 73.19 179 THR A O 1
ATOM 1435 N N . LYS A 1 180 ? -1.713 -20.188 -23.172 1 78.31 180 LYS A N 1
ATOM 1436 C CA . LYS A 1 180 ? -3.039 -20.766 -23.359 1 78.31 180 LYS A CA 1
ATOM 1437 C C . LYS A 1 180 ? -3.348 -21.797 -22.266 1 78.31 180 LYS A C 1
ATOM 1439 O O . LYS A 1 180 ? -4.441 -22.359 -22.234 1 78.31 180 LYS A O 1
ATOM 1444 N N . ALA A 1 181 ? -2.389 -21.875 -21.297 1 81.31 181 ALA A N 1
ATOM 1445 C CA . ALA A 1 181 ? -2.527 -22.859 -20.234 1 81.31 181 ALA A CA 1
ATOM 1446 C C . ALA A 1 181 ? -3.539 -22.406 -19.188 1 81.31 181 ALA A C 1
ATOM 1448 O O . ALA A 1 181 ? -3.83 -21.203 -19.078 1 81.31 181 ALA A O 1
ATOM 1449 N N . ALA A 1 182 ? -4.055 -23.391 -18.484 1 88.25 182 ALA A N 1
ATOM 1450 C CA . ALA A 1 182 ? -4.941 -23.078 -17.359 1 88.25 182 ALA A CA 1
ATOM 1451 C C . ALA A 1 182 ? -4.184 -22.375 -16.234 1 88.25 182 ALA A C 1
ATOM 1453 O O . ALA A 1 182 ? -3.006 -22.656 -16 1 88.25 182 ALA A O 1
ATOM 1454 N N . ILE A 1 183 ? -4.777 -21.469 -15.617 1 89.12 183 ILE A N 1
ATOM 1455 C CA . ILE A 1 183 ? -4.277 -20.781 -14.43 1 89.12 183 ILE A CA 1
ATOM 1456 C C . ILE A 1 183 ? -5.25 -20.984 -13.266 1 89.12 183 ILE A C 1
ATOM 1458 O O . ILE A 1 183 ? -6.449 -20.734 -13.406 1 89.12 183 ILE A O 1
ATOM 1462 N N . GLY A 1 184 ? -4.77 -21.5 -12.195 1 93 184 GLY A N 1
ATOM 1463 C CA . GLY A 1 184 ? -5.613 -21.719 -11.031 1 93 184 GLY A CA 1
ATOM 1464 C C . GLY A 1 184 ? -6 -20.438 -10.32 1 93 184 GLY A C 1
ATOM 1465 O O . GLY A 1 184 ? -5.531 -19.344 -10.68 1 93 184 GLY A O 1
ATOM 1466 N N . PRO A 1 185 ? -6.887 -20.625 -9.352 1 96.81 185 PRO A N 1
ATOM 1467 C CA . PRO A 1 185 ? -7.332 -19.438 -8.609 1 96.81 185 PRO A CA 1
ATOM 1468 C C . PRO A 1 185 ? -6.176 -18.672 -7.973 1 96.81 185 PRO A C 1
ATOM 1470 O O . PRO A 1 185 ? -5.324 -19.266 -7.309 1 96.81 185 PRO A O 1
ATOM 1473 N N . HIS A 1 186 ? -6.148 -17.422 -8.234 1 97.94 186 HIS A N 1
ATOM 1474 C CA . HIS A 1 186 ? -5.105 -16.562 -7.676 1 97.94 186 HIS A CA 1
ATOM 1475 C C . HIS A 1 186 ? -5.57 -15.109 -7.594 1 97.94 186 HIS A C 1
ATOM 1477 O O . HIS A 1 186 ? -6.586 -14.742 -8.188 1 97.94 186 HIS A O 1
ATOM 1483 N N . THR A 1 187 ? -4.965 -14.289 -6.777 1 98.5 187 THR A N 1
ATOM 1484 C CA . THR A 1 187 ? -5.082 -12.836 -6.824 1 98.5 187 THR A CA 1
ATOM 1485 C C . THR A 1 187 ? -3.889 -12.219 -7.543 1 98.5 187 THR A C 1
ATOM 1487 O O . THR A 1 187 ? -2.791 -12.781 -7.527 1 98.5 187 THR A O 1
ATOM 1490 N N . ASP A 1 188 ? -4.133 -11.148 -8.203 1 97.31 188 ASP A N 1
ATOM 1491 C CA . ASP A 1 188 ? -3.074 -10.508 -8.977 1 97.31 188 ASP A CA 1
ATOM 1492 C C . ASP A 1 188 ? -2.213 -9.617 -8.086 1 97.31 188 ASP A C 1
ATOM 1494 O O . ASP A 1 188 ? -2.676 -9.133 -7.051 1 97.31 188 ASP A O 1
ATOM 1498 N N . ASN A 1 189 ? -1.013 -9.414 -8.453 1 97.31 189 ASN A N 1
ATOM 1499 C CA . ASN A 1 189 ? -0.104 -8.391 -7.941 1 97.31 189 ASN A CA 1
ATOM 1500 C C . ASN A 1 189 ? 0.301 -8.68 -6.496 1 97.31 189 ASN A C 1
ATOM 1502 O O . ASN A 1 189 ? 0.388 -7.762 -5.68 1 97.31 189 ASN A O 1
ATOM 1506 N N . THR A 1 190 ? 0.488 -9.992 -6.203 1 97.81 190 THR A N 1
ATOM 1507 C CA . THR A 1 190 ? 0.916 -10.344 -4.852 1 97.81 190 THR A CA 1
ATOM 1508 C C . THR A 1 190 ? 2.309 -9.789 -4.566 1 97.81 190 THR A C 1
ATOM 1510 O O . THR A 1 190 ? 2.689 -9.617 -3.404 1 97.81 190 THR A O 1
ATOM 1513 N N . TYR A 1 191 ? 3.082 -9.469 -5.645 1 97.69 191 TYR A N 1
ATOM 1514 C CA . TYR A 1 191 ? 4.465 -9.016 -5.543 1 97.69 191 TYR A CA 1
ATOM 1515 C C . TYR A 1 191 ? 4.535 -7.496 -5.414 1 97.69 191 TYR A C 1
ATOM 1517 O O . TYR A 1 191 ? 5.617 -6.934 -5.246 1 97.69 191 TYR A O 1
ATOM 1525 N N . PHE A 1 192 ? 3.414 -6.809 -5.496 1 97.75 192 PHE A N 1
ATOM 1526 C CA . PHE A 1 192 ? 3.369 -5.375 -5.242 1 97.75 192 PHE A CA 1
ATOM 1527 C C . PHE A 1 192 ? 3.174 -5.094 -3.758 1 97.75 192 PHE A C 1
ATOM 1529 O O . PHE A 1 192 ? 2.393 -5.773 -3.088 1 97.75 192 PHE A O 1
ATOM 1536 N N . LEU A 1 193 ? 3.883 -4.047 -3.264 1 96.38 193 LEU A N 1
ATOM 1537 C CA . LEU A 1 193 ? 3.594 -3.594 -1.906 1 96.38 193 LEU A CA 1
ATOM 1538 C C . LEU A 1 193 ? 2.121 -3.225 -1.757 1 96.38 193 LEU A C 1
ATOM 1540 O O . LEU A 1 193 ? 1.51 -3.504 -0.724 1 96.38 193 LEU A O 1
ATOM 1544 N N . TYR A 1 194 ? 1.617 -2.672 -2.844 1 95.94 194 TYR A N 1
ATOM 1545 C CA . TYR A 1 194 ? 0.209 -2.295 -2.881 1 95.94 194 TYR A CA 1
ATOM 1546 C C . TYR A 1 194 ? -0.501 -2.955 -4.055 1 95.94 194 TYR A C 1
ATOM 1548 O O . TYR A 1 194 ? -0.613 -2.365 -5.133 1 95.94 194 TYR A O 1
ATOM 1556 N N . PRO A 1 195 ? -1.018 -4.121 -3.828 1 97.62 195 PRO A N 1
ATOM 1557 C CA . PRO A 1 195 ? -1.718 -4.805 -4.918 1 97.62 195 PRO A CA 1
ATOM 1558 C C . PRO A 1 195 ? -2.969 -4.055 -5.375 1 97.62 195 PRO A C 1
ATOM 1560 O O . PRO A 1 195 ? -3.572 -3.316 -4.59 1 97.62 195 PRO A O 1
ATOM 1563 N N . ALA A 1 196 ? -3.342 -4.258 -6.617 1 97.94 196 ALA A N 1
ATOM 1564 C CA . ALA A 1 196 ? -4.566 -3.66 -7.145 1 97.94 196 ALA A CA 1
ATOM 1565 C C . ALA A 1 196 ? -5.785 -4.098 -6.34 1 97.94 196 ALA A C 1
ATOM 1567 O O . ALA A 1 196 ? -5.84 -5.23 -5.855 1 97.94 196 ALA A O 1
ATOM 1568 N N . GLY A 1 197 ? -6.695 -3.182 -6.23 1 98.5 197 GLY A N 1
ATOM 1569 C CA . GLY A 1 197 ? -7.922 -3.486 -5.516 1 98.5 197 GLY A CA 1
ATOM 1570 C C . GLY A 1 197 ? -8.945 -4.215 -6.367 1 98.5 197 GLY A C 1
ATOM 1571 O O . GLY A 1 197 ? -9.586 -5.16 -5.902 1 98.5 197 GLY A O 1
ATOM 1572 N N . LEU A 1 198 ? -9.023 -3.738 -7.625 1 98.81 198 LEU A N 1
ATOM 1573 C CA . LEU A 1 198 ? -9.93 -4.391 -8.562 1 98.81 198 LEU A CA 1
ATOM 1574 C C . LEU A 1 198 ? -9.164 -4.891 -9.789 1 98.81 198 LEU A C 1
ATOM 1576 O O . LEU A 1 198 ? -8.25 -4.219 -10.273 1 98.81 198 LEU A O 1
ATOM 1580 N N . GLN A 1 199 ? -9.555 -6.039 -10.227 1 98.31 199 GLN A N 1
ATOM 1581 C CA . GLN A 1 199 ? -9.203 -6.594 -11.523 1 98.31 199 GLN A CA 1
ATOM 1582 C C . GLN A 1 199 ? -10.391 -6.574 -12.477 1 98.31 199 GLN A C 1
ATOM 1584 O O . GLN A 1 199 ? -11.445 -7.137 -12.172 1 98.31 199 GLN A O 1
ATOM 1589 N N . VAL A 1 200 ? -10.203 -5.891 -13.578 1 98.62 200 VAL A N 1
ATOM 1590 C CA . VAL A 1 200 ? -11.312 -5.766 -14.523 1 98.62 200 VAL A CA 1
ATOM 1591 C C . VAL A 1 200 ? -10.961 -6.48 -15.828 1 98.62 200 VAL A C 1
ATOM 1593 O O . VAL A 1 200 ? -9.875 -6.297 -16.375 1 98.62 200 VAL A O 1
ATOM 1596 N N . PHE A 1 201 ? -11.914 -7.297 -16.281 1 97.81 201 PHE A N 1
ATOM 1597 C CA . PHE A 1 201 ? -11.727 -8.016 -17.547 1 97.81 201 PHE A CA 1
ATOM 1598 C C . PHE A 1 201 ? -12.852 -7.684 -18.516 1 97.81 201 PHE A C 1
ATOM 1600 O O . PHE A 1 201 ? -14 -7.508 -18.125 1 97.81 201 PHE A O 1
ATOM 1607 N N . HIS A 1 202 ? -12.508 -7.598 -19.75 1 97.94 202 HIS A N 1
ATOM 1608 C CA . HIS A 1 202 ? -13.438 -7.516 -20.859 1 97.94 202 HIS A CA 1
ATOM 1609 C C . HIS A 1 202 ? -12.953 -8.359 -22.047 1 97.94 202 HIS A C 1
ATOM 1611 O O . HIS A 1 202 ? -11.883 -8.102 -22.594 1 97.94 202 HIS A O 1
ATOM 1617 N N . CYS A 1 203 ? -13.688 -9.398 -22.359 1 96 203 CYS A N 1
ATOM 1618 C CA . CYS A 1 203 ? -13.367 -10.188 -23.547 1 96 203 CYS A CA 1
ATOM 1619 C C . CYS A 1 203 ? -13.82 -9.477 -24.812 1 96 203 CYS A C 1
ATOM 1621 O O . CYS A 1 203 ? -15.008 -9.172 -24.969 1 96 203 CYS A O 1
ATOM 1623 N N . LEU A 1 204 ? -12.883 -9.227 -25.641 1 95.56 204 LEU A N 1
ATOM 1624 C CA . LEU A 1 204 ? -13.242 -8.539 -26.875 1 95.56 204 LEU A CA 1
ATOM 1625 C C . LEU A 1 204 ? -13.633 -9.539 -27.953 1 95.56 204 LEU A C 1
ATOM 1627 O O . LEU A 1 204 ? -14.484 -9.25 -28.797 1 95.56 204 LEU A O 1
ATOM 1631 N N . ARG A 1 205 ? -12.875 -10.633 -27.938 1 92.88 205 ARG A N 1
ATOM 1632 C CA . ARG A 1 205 ? -13.109 -11.656 -28.938 1 92.88 205 ARG A CA 1
ATOM 1633 C C . ARG A 1 205 ? -12.5 -12.992 -28.531 1 92.88 205 ARG A C 1
ATOM 1635 O O . ARG A 1 205 ? -11.398 -13.031 -27.969 1 92.88 205 ARG A O 1
ATOM 1642 N N . HIS A 1 206 ? -13.25 -14.039 -28.734 1 90.19 206 HIS A N 1
ATOM 1643 C CA . HIS A 1 206 ? -12.695 -15.375 -28.578 1 90.19 206 HIS A CA 1
ATOM 1644 C C . HIS A 1 206 ? -13.219 -16.328 -29.656 1 90.19 206 HIS A C 1
ATOM 1646 O O . HIS A 1 206 ? -14.43 -16.516 -29.781 1 90.19 206 HIS A O 1
ATOM 1652 N N . VAL A 1 207 ? -12.328 -16.797 -30.453 1 90.56 207 VAL A N 1
ATOM 1653 C CA . VAL A 1 207 ? -12.633 -17.844 -31.438 1 90.56 207 VAL A CA 1
ATOM 1654 C C . VAL A 1 207 ? -11.938 -19.141 -31.047 1 90.56 207 VAL A C 1
ATOM 1656 O O . VAL A 1 207 ? -10.711 -19.25 -31.156 1 90.56 207 VAL A O 1
ATOM 1659 N N . GLY A 1 208 ? -12.648 -20.016 -30.609 1 90.81 208 GLY A N 1
ATOM 1660 C CA . GLY A 1 208 ? -12.109 -21.281 -30.109 1 90.81 208 GLY A CA 1
ATOM 1661 C C . GLY A 1 208 ? -12.914 -21.844 -28.969 1 90.81 208 GLY A C 1
ATOM 1662 O O . GLY A 1 208 ? -14.078 -21.484 -28.766 1 90.81 208 GLY A O 1
ATOM 1663 N N . GLU A 1 209 ? -12.336 -22.844 -28.25 1 92.69 209 GLU A N 1
ATOM 1664 C CA . GLU A 1 209 ? -12.992 -23.516 -27.141 1 92.69 209 GLU A CA 1
ATOM 1665 C C . GLU A 1 209 ? -12.258 -23.266 -25.828 1 92.69 209 GLU A C 1
ATOM 1667 O O . GLU A 1 209 ? -11.094 -22.844 -25.828 1 92.69 209 GLU A O 1
ATOM 1672 N N . GLY A 1 210 ? -13.055 -23.469 -24.703 1 92.81 210 GLY A N 1
ATOM 1673 C CA . GLY A 1 210 ? -12.422 -23.281 -23.406 1 92.81 210 GLY A CA 1
ATOM 1674 C C . GLY A 1 210 ? -12.312 -21.828 -23 1 92.81 210 GLY A C 1
ATOM 1675 O O . GLY A 1 210 ? -13.164 -21.016 -23.359 1 92.81 210 GLY A O 1
ATOM 1676 N N . GLY A 1 211 ? -11.383 -21.5 -22.094 1 90.88 211 GLY A N 1
ATOM 1677 C CA . GLY A 1 211 ? -11.094 -20.141 -21.672 1 90.88 211 GLY A CA 1
ATOM 1678 C C . GLY A 1 211 ? -12.109 -19.594 -20.688 1 90.88 211 GLY A C 1
ATOM 1679 O O . GLY A 1 211 ? -12.234 -18.375 -20.531 1 90.88 211 GLY A O 1
ATOM 1680 N N . GLU A 1 212 ? -12.773 -20.516 -20.094 1 94.56 212 GLU A N 1
ATOM 1681 C CA . GLU A 1 212 ? -13.727 -20.062 -19.094 1 94.56 212 GLU A CA 1
ATOM 1682 C C . GLU A 1 212 ? -13.031 -19.312 -17.953 1 94.56 212 GLU A C 1
ATOM 1684 O O . GLU A 1 212 ? -11.938 -19.703 -17.531 1 94.56 212 GLU A O 1
ATOM 1689 N N . THR A 1 213 ? -13.672 -18.281 -17.562 1 94.5 213 THR A N 1
ATOM 1690 C CA . THR A 1 213 ? -13.25 -17.578 -16.344 1 94.5 213 THR A CA 1
ATOM 1691 C C . THR A 1 213 ? -13.695 -18.359 -15.102 1 94.5 213 THR A C 1
ATOM 1693 O O . THR A 1 213 ? -14.82 -18.844 -15.039 1 94.5 213 THR A O 1
ATOM 1696 N N . THR A 1 214 ? -12.836 -18.5 -14.203 1 96.25 214 THR A N 1
ATOM 1697 C CA . THR A 1 214 ? -13.164 -19.125 -12.93 1 96.25 214 THR A CA 1
ATOM 1698 C C . THR A 1 214 ? -13 -18.141 -11.781 1 96.25 214 THR A C 1
ATOM 1700 O O . THR A 1 214 ? -12.016 -17.391 -11.742 1 96.25 214 THR A O 1
ATOM 1703 N N . LEU A 1 215 ? -13.992 -18.109 -10.898 1 97.94 215 LEU A N 1
ATOM 1704 C CA . LEU A 1 215 ? -13.961 -17.234 -9.727 1 97.94 215 LEU A CA 1
ATOM 1705 C C . LEU A 1 215 ? -14.18 -18.016 -8.445 1 97.94 215 LEU A C 1
ATOM 1707 O O . LEU A 1 215 ? -14.984 -18.953 -8.414 1 97.94 215 LEU A O 1
ATOM 1711 N N . VAL A 1 216 ? -13.477 -17.703 -7.426 1 98.56 216 VAL A N 1
ATOM 1712 C CA . VAL A 1 216 ? -13.594 -18.312 -6.109 1 98.56 216 VAL A CA 1
ATOM 1713 C C . VAL A 1 216 ? -13.617 -17.234 -5.031 1 98.56 216 VAL A C 1
ATOM 1715 O O . VAL A 1 216 ? -12.758 -16.344 -5.012 1 98.56 216 VAL A O 1
ATOM 1718 N N . ASP A 1 217 ? -14.594 -17.25 -4.133 1 98.62 217 ASP A N 1
ATOM 1719 C CA . ASP A 1 217 ? -14.617 -16.328 -3.002 1 98.62 217 ASP A CA 1
ATOM 1720 C C . ASP A 1 217 ? -13.562 -16.703 -1.963 1 98.62 217 ASP A C 1
ATOM 1722 O O . ASP A 1 217 ? -13.773 -17.625 -1.167 1 98.62 217 ASP A O 1
ATOM 1726 N N . GLY A 1 218 ? -12.508 -15.992 -1.972 1 98.75 218 GLY A N 1
ATOM 1727 C CA . GLY A 1 218 ? -11.406 -16.266 -1.062 1 98.75 218 GLY A CA 1
ATOM 1728 C C . GLY A 1 218 ? -11.789 -16.125 0.399 1 98.75 218 GLY A C 1
ATOM 1729 O O . GLY A 1 218 ? -11.266 -16.828 1.258 1 98.75 218 GLY A O 1
ATOM 1730 N N . PHE A 1 219 ? -12.703 -15.188 0.723 1 98.56 219 PHE A N 1
ATOM 1731 C CA . PHE A 1 219 ? -13.141 -14.992 2.102 1 98.56 219 PHE A CA 1
ATOM 1732 C C . PHE A 1 219 ? -13.938 -16.203 2.586 1 98.56 219 PHE A C 1
ATOM 1734 O O . PHE A 1 219 ? -13.781 -16.641 3.73 1 98.56 219 PHE A O 1
ATOM 1741 N N . HIS A 1 220 ? -14.758 -16.719 1.71 1 98.5 220 HIS A N 1
ATOM 1742 C CA . HIS A 1 220 ? -15.453 -17.938 2.072 1 98.5 220 HIS A CA 1
ATOM 1743 C C . HIS A 1 220 ? -14.469 -19.062 2.375 1 98.5 220 HIS A C 1
ATOM 1745 O O . HIS A 1 220 ? -14.602 -19.766 3.387 1 98.5 220 HIS A O 1
ATOM 1751 N N . ALA A 1 221 ? -13.523 -19.25 1.494 1 98.69 221 ALA A N 1
ATOM 1752 C CA . ALA A 1 221 ? -12.508 -20.297 1.673 1 98.69 221 ALA A CA 1
ATOM 1753 C C . ALA A 1 221 ? -11.742 -20.094 2.977 1 98.69 221 ALA A C 1
ATOM 1755 O O . ALA A 1 221 ? -11.492 -21.047 3.709 1 98.69 221 ALA A O 1
ATOM 1756 N N . ALA A 1 222 ? -11.344 -18.875 3.266 1 98.75 222 ALA A N 1
ATOM 1757 C CA . ALA A 1 222 ? -10.625 -18.547 4.496 1 98.75 222 ALA A CA 1
ATOM 1758 C C . ALA A 1 222 ? -11.461 -18.891 5.727 1 98.75 222 ALA A C 1
ATOM 1760 O O . ALA A 1 222 ? -10.953 -19.469 6.695 1 98.75 222 ALA A O 1
ATOM 1761 N N . MET A 1 223 ? -12.742 -18.547 5.656 1 98.19 223 MET A N 1
ATOM 1762 C CA . MET A 1 223 ? -13.617 -18.828 6.793 1 98.19 223 MET A CA 1
ATOM 1763 C C . MET A 1 223 ? -13.836 -20.328 6.961 1 98.19 223 MET A C 1
ATOM 1765 O O . MET A 1 223 ? -13.953 -20.812 8.078 1 98.19 223 MET A O 1
ATOM 1769 N N . GLU A 1 224 ? -13.93 -21 5.848 1 98.31 224 GLU A N 1
ATOM 1770 C CA . GLU A 1 224 ? -14 -22.453 5.926 1 98.31 224 GLU A CA 1
ATOM 1771 C C . GLU A 1 224 ? -12.766 -23.031 6.609 1 98.31 224 GLU A C 1
ATOM 1773 O O . GLU A 1 224 ? -12.875 -23.906 7.473 1 98.31 224 GLU A O 1
ATOM 1778 N N . LEU A 1 225 ? -11.609 -22.562 6.262 1 98.69 225 LEU A N 1
ATOM 1779 C CA . LEU A 1 225 ? -10.375 -23 6.902 1 98.69 225 LEU A CA 1
ATOM 1780 C C . LEU A 1 225 ? -10.391 -22.688 8.391 1 98.69 225 LEU A C 1
ATOM 1782 O O . LEU A 1 225 ? -10.016 -23.516 9.219 1 98.69 225 LEU A O 1
ATOM 1786 N N . LYS A 1 226 ? -10.812 -21.484 8.695 1 98.44 226 LYS A N 1
ATOM 1787 C CA . LYS A 1 226 ? -10.867 -21.062 10.094 1 98.44 226 LYS A CA 1
ATOM 1788 C C . LYS A 1 226 ? -11.742 -22 10.914 1 98.44 226 LYS A C 1
ATOM 1790 O O . LYS A 1 226 ? -11.398 -22.344 12.047 1 98.44 226 LYS A O 1
ATOM 1795 N N . SER A 1 227 ? -12.836 -22.422 10.375 1 98.19 227 SER A N 1
ATOM 1796 C CA . SER A 1 227 ? -13.789 -23.281 11.055 1 98.19 227 SER A CA 1
ATOM 1797 C C . SER A 1 227 ? -13.242 -24.703 11.203 1 98.19 227 SER A C 1
ATOM 1799 O O . SER A 1 227 ? -13.43 -25.344 12.234 1 98.19 227 SER A O 1
ATOM 1801 N N . THR A 1 228 ? -12.508 -25.203 10.211 1 98.06 228 THR A N 1
ATOM 1802 C CA . THR A 1 228 ? -12.086 -26.609 10.188 1 98.06 228 THR A CA 1
ATOM 1803 C C . THR A 1 228 ? -10.703 -26.75 10.82 1 98.06 228 THR A C 1
ATOM 1805 O O . THR A 1 228 ? -10.391 -27.797 11.391 1 98.06 228 THR A O 1
ATOM 1808 N N . ASP A 1 229 ? -9.883 -25.734 10.648 1 98.38 229 ASP A N 1
ATOM 1809 C CA . ASP A 1 229 ? -8.531 -25.766 11.188 1 98.38 229 ASP A CA 1
ATOM 1810 C C . ASP A 1 229 ? -8.078 -24.375 11.602 1 98.38 229 ASP A C 1
ATOM 1812 O O . ASP A 1 229 ? -7.262 -23.75 10.914 1 98.38 229 ASP A O 1
ATOM 1816 N N . PRO A 1 230 ? -8.469 -23.938 12.773 1 98.38 230 PRO A N 1
ATOM 1817 C CA . PRO A 1 230 ? -8.164 -22.578 13.227 1 98.38 230 PRO A CA 1
ATOM 1818 C C . PRO A 1 230 ? -6.668 -22.312 13.336 1 98.38 230 PRO A C 1
ATOM 1820 O O . PRO A 1 230 ? -6.223 -21.172 13.156 1 98.38 230 PRO A O 1
ATOM 1823 N N . GLN A 1 231 ? -5.914 -23.344 13.57 1 98.38 231 GLN A N 1
ATOM 1824 C CA . GLN A 1 231 ? -4.469 -23.172 13.68 1 98.38 231 GLN A CA 1
ATOM 1825 C C . GLN A 1 231 ? -3.855 -22.812 12.328 1 98.38 231 GLN A C 1
ATOM 1827 O O . GLN A 1 231 ? -2.984 -21.953 12.242 1 98.38 231 GLN A O 1
ATOM 1832 N N . SER A 1 232 ? -4.285 -23.469 11.258 1 98.38 232 SER A N 1
ATOM 1833 C CA . SER A 1 232 ? -3.811 -23.141 9.914 1 98.38 232 SER A CA 1
ATOM 1834 C C . SER A 1 232 ? -4.207 -21.734 9.516 1 98.38 232 SER A C 1
ATOM 1836 O O . SER A 1 232 ? -3.418 -21.016 8.891 1 98.38 232 SER A O 1
ATOM 1838 N N . TYR A 1 233 ? -5.441 -21.391 9.945 1 98.69 233 TYR A N 1
ATOM 1839 C CA . TYR A 1 233 ? -5.887 -20.016 9.688 1 98.69 233 TYR A CA 1
ATOM 1840 C C . TYR A 1 233 ? -4.961 -19.016 10.359 1 98.69 233 TYR A C 1
ATOM 1842 O O . TYR A 1 233 ? -4.496 -18.062 9.719 1 98.69 233 TYR A O 1
ATOM 1850 N N . ALA A 1 234 ? -4.668 -19.266 11.57 1 98.25 234 ALA A N 1
ATOM 1851 C CA . ALA A 1 234 ? -3.805 -18.375 12.336 1 98.25 234 ALA A CA 1
ATOM 1852 C C . ALA A 1 234 ? -2.402 -18.312 11.742 1 98.25 234 ALA A C 1
ATOM 1854 O O . ALA A 1 234 ? -1.777 -17.25 11.703 1 98.25 234 ALA A O 1
ATOM 1855 N N . THR A 1 235 ? -1.939 -19.406 11.273 1 98.25 235 THR A N 1
ATOM 1856 C CA . THR A 1 235 ? -0.619 -19.484 10.664 1 98.25 235 THR A CA 1
ATOM 1857 C C . THR A 1 235 ? -0.554 -18.594 9.414 1 98.25 235 THR A C 1
ATOM 1859 O O . THR A 1 235 ? 0.396 -17.828 9.242 1 98.25 235 THR A O 1
ATOM 1862 N N . LEU A 1 236 ? -1.606 -18.672 8.578 1 98.44 236 LEU A N 1
ATOM 1863 C CA . LEU A 1 236 ? -1.62 -17.922 7.324 1 98.44 236 LEU A CA 1
ATOM 1864 C C . LEU A 1 236 ? -1.84 -16.438 7.578 1 98.44 236 LEU A C 1
ATOM 1866 O O . LEU A 1 236 ? -1.518 -15.609 6.727 1 98.44 236 LEU A O 1
ATOM 1870 N N . ALA A 1 237 ? -2.414 -16.109 8.734 1 97.5 237 ALA A N 1
ATOM 1871 C CA . ALA A 1 237 ? -2.619 -14.711 9.117 1 97.5 237 ALA A CA 1
ATOM 1872 C C . ALA A 1 237 ? -1.379 -14.141 9.797 1 97.5 237 ALA A C 1
ATOM 1874 O O . ALA A 1 237 ? -1.219 -12.922 9.883 1 97.5 237 ALA A O 1
ATOM 1875 N N . GLY A 1 238 ? -0.529 -15.023 10.242 1 95.75 238 GLY A N 1
ATOM 1876 C CA . GLY A 1 238 ? 0.568 -14.555 11.07 1 95.75 238 GLY A CA 1
ATOM 1877 C C . GLY A 1 238 ? 1.925 -14.703 10.414 1 95.75 238 GLY A C 1
ATOM 1878 O O . GLY A 1 238 ? 2.906 -14.102 10.852 1 95.75 238 GLY A O 1
ATOM 1879 N N . THR A 1 239 ? 2.041 -15.5 9.344 1 96.44 239 THR A N 1
ATOM 1880 C CA . THR A 1 239 ? 3.32 -15.758 8.688 1 96.44 239 THR A CA 1
ATOM 1881 C C . THR A 1 239 ? 3.531 -14.805 7.52 1 96.44 239 THR A C 1
ATOM 1883 O O . THR A 1 239 ? 2.658 -14.664 6.66 1 96.44 239 THR A O 1
ATOM 1886 N N . HIS A 1 240 ? 4.668 -14.164 7.547 1 95.06 240 HIS A N 1
ATOM 1887 C CA . HIS A 1 240 ? 5.031 -13.312 6.422 1 95.06 240 HIS A CA 1
ATOM 1888 C C . HIS A 1 240 ? 5.703 -14.109 5.312 1 95.06 240 HIS A C 1
ATOM 1890 O O . HIS A 1 240 ? 6.719 -14.766 5.547 1 95.06 240 HIS A O 1
ATOM 1896 N N . VAL A 1 241 ? 5.105 -14.055 4.176 1 95.81 241 VAL A N 1
ATOM 1897 C CA . VAL A 1 241 ? 5.652 -14.766 3.021 1 95.81 241 VAL A CA 1
ATOM 1898 C C . VAL A 1 241 ? 5.938 -13.773 1.894 1 95.81 241 VAL A C 1
ATOM 1900 O O . VAL A 1 241 ? 5.199 -12.805 1.712 1 95.81 241 VAL A O 1
ATOM 1903 N N . GLU A 1 242 ? 6.992 -14.031 1.146 1 96.38 242 GLU A N 1
ATOM 1904 C CA . GLU A 1 242 ? 7.43 -13.109 0.102 1 96.38 242 GLU A CA 1
ATOM 1905 C C . GLU A 1 242 ? 6.953 -13.57 -1.273 1 96.38 242 GLU A C 1
ATOM 1907 O O . GLU A 1 242 ? 7.023 -14.758 -1.594 1 96.38 242 GLU A O 1
ATOM 1912 N N . ALA A 1 243 ? 6.41 -12.672 -2.018 1 97.19 243 ALA A N 1
ATOM 1913 C CA . ALA A 1 243 ? 6.137 -12.852 -3.441 1 97.19 243 ALA A CA 1
ATOM 1914 C C . ALA A 1 243 ? 7.121 -12.055 -4.293 1 97.19 243 ALA A C 1
ATOM 1916 O O . ALA A 1 243 ? 7.715 -11.086 -3.82 1 97.19 243 ALA A O 1
ATOM 1917 N N . GLU A 1 244 ? 7.301 -12.492 -5.574 1 96.94 244 GLU A N 1
ATOM 1918 C CA . GLU A 1 244 ? 8.266 -11.789 -6.402 1 96.94 244 GLU A CA 1
ATOM 1919 C C . GLU A 1 244 ? 7.84 -11.781 -7.867 1 96.94 244 GLU A C 1
ATOM 1921 O O . GLU A 1 244 ? 7.094 -12.664 -8.305 1 96.94 244 GLU A O 1
ATOM 1926 N N . TYR A 1 245 ? 8.156 -10.828 -8.555 1 96.25 245 TYR A N 1
ATOM 1927 C CA . TYR A 1 245 ? 8.094 -10.664 -10 1 96.25 245 TYR A CA 1
ATOM 1928 C C . TYR A 1 245 ? 9.422 -10.164 -10.555 1 96.25 245 TYR A C 1
ATOM 1930 O O . TYR A 1 245 ? 9.852 -9.047 -10.242 1 96.25 245 TYR A O 1
ATOM 1938 N N . LEU A 1 246 ? 10.07 -10.977 -11.375 1 94.25 246 LEU A N 1
ATOM 1939 C CA . LEU A 1 246 ? 11.43 -10.688 -11.828 1 94.25 246 LEU A CA 1
ATOM 1940 C C . LEU A 1 246 ? 11.477 -10.516 -13.344 1 94.25 246 LEU A C 1
ATOM 1942 O O . LEU A 1 246 ? 11.07 -11.414 -14.086 1 94.25 246 LEU A O 1
ATOM 1946 N N . GLU A 1 247 ? 11.859 -9.406 -13.781 1 92.31 247 GLU A N 1
ATOM 1947 C CA . GLU A 1 247 ? 12.258 -9.078 -15.148 1 92.31 247 GLU A CA 1
ATOM 1948 C C . GLU A 1 247 ? 13.594 -8.352 -15.172 1 92.31 247 GLU A C 1
ATOM 1950 O O . GLU A 1 247 ? 14.062 -7.867 -14.141 1 92.31 247 GLU A O 1
ATOM 1955 N N . PRO A 1 248 ? 14.227 -8.391 -16.281 1 90.06 248 PRO A N 1
ATOM 1956 C CA . PRO A 1 248 ? 15.555 -7.773 -16.328 1 90.06 248 PRO A CA 1
ATOM 1957 C C . PRO A 1 248 ? 15.57 -6.367 -15.734 1 90.06 248 PRO A C 1
ATOM 1959 O O . PRO A 1 248 ? 16.484 -6.023 -14.977 1 90.06 248 PRO A O 1
ATOM 1962 N N . ALA A 1 249 ? 14.562 -5.57 -15.953 1 91.69 249 ALA A N 1
ATOM 1963 C CA . ALA A 1 249 ? 14.602 -4.176 -15.516 1 91.69 249 ALA A CA 1
ATOM 1964 C C . ALA A 1 249 ? 13.695 -3.953 -14.312 1 91.69 249 ALA A C 1
ATOM 1966 O O . ALA A 1 249 ? 13.508 -2.818 -13.867 1 91.69 249 ALA A O 1
ATOM 1967 N N . ARG A 1 250 ? 13.141 -5.016 -13.711 1 94.25 250 ARG A N 1
ATOM 1968 C CA . ARG A 1 250 ? 12.211 -4.887 -12.602 1 94.25 250 ARG A CA 1
ATOM 1969 C C . ARG A 1 250 ? 12.305 -6.078 -11.656 1 94.25 250 ARG A C 1
ATOM 1971 O O . ARG A 1 250 ? 12.227 -7.23 -12.094 1 94.25 250 ARG A O 1
ATOM 1978 N N . HIS A 1 251 ? 12.523 -5.832 -10.445 1 96.81 251 HIS A N 1
ATOM 1979 C CA . HIS A 1 251 ? 12.523 -6.824 -9.375 1 96.81 251 HIS A CA 1
ATOM 1980 C C . HIS A 1 251 ? 11.562 -6.434 -8.258 1 96.81 251 HIS A C 1
ATOM 1982 O O . HIS A 1 251 ? 11.984 -5.883 -7.238 1 96.81 251 HIS A O 1
ATOM 1988 N N . HIS A 1 252 ? 10.32 -6.77 -8.422 1 97.56 252 HIS A N 1
ATOM 1989 C CA . HIS A 1 252 ? 9.32 -6.445 -7.406 1 97.56 252 HIS A CA 1
ATOM 1990 C C . HIS A 1 252 ? 9.227 -7.547 -6.359 1 97.56 252 HIS A C 1
ATOM 1992 O O . HIS A 1 252 ? 9.219 -8.734 -6.695 1 97.56 252 HIS A O 1
ATOM 1998 N N . ARG A 1 253 ? 9.195 -7.203 -5.16 1 96.81 253 ARG A N 1
ATOM 1999 C CA . ARG A 1 253 ? 8.984 -8.109 -4.031 1 96.81 253 ARG A CA 1
ATOM 2000 C C . ARG A 1 253 ? 8.086 -7.473 -2.98 1 96.81 253 ARG A C 1
ATOM 2002 O O . ARG A 1 253 ? 8.164 -6.266 -2.734 1 96.81 253 ARG A O 1
ATOM 2009 N N . ALA A 1 254 ? 7.281 -8.211 -2.432 1 96.5 254 ALA A N 1
ATOM 2010 C CA . ALA A 1 254 ? 6.441 -7.789 -1.312 1 96.5 254 ALA A CA 1
ATOM 2011 C C . ALA A 1 254 ? 6.281 -8.914 -0.293 1 96.5 254 ALA A C 1
ATOM 2013 O O . ALA A 1 254 ? 6.145 -10.078 -0.663 1 96.5 254 ALA A O 1
ATOM 2014 N N . THR A 1 255 ? 6.32 -8.602 0.946 1 95.94 255 THR A N 1
ATOM 2015 C CA . THR A 1 255 ? 6.203 -9.57 2.037 1 95.94 255 THR A CA 1
ATOM 2016 C C . THR A 1 255 ? 4.996 -9.25 2.914 1 95.94 255 THR A C 1
ATOM 2018 O O . THR A 1 255 ? 4.758 -8.086 3.25 1 95.94 255 THR A O 1
ATOM 2021 N N . GLY A 1 256 ? 4.23 -10.242 3.23 1 94.56 256 GLY A N 1
ATOM 2022 C CA . GLY A 1 256 ? 3.072 -10.109 4.098 1 94.56 256 GLY A CA 1
ATOM 2023 C C . GLY A 1 256 ? 2.305 -11.406 4.277 1 94.56 256 GLY A C 1
ATOM 2024 O O . GLY A 1 256 ? 2.664 -12.43 3.699 1 94.56 256 GLY A O 1
ATOM 2025 N N . PRO A 1 257 ? 1.28 -11.383 5.086 1 96.62 257 PRO A N 1
ATOM 2026 C CA . PRO A 1 257 ? 0.477 -12.594 5.285 1 96.62 257 PRO A CA 1
ATOM 2027 C C . PRO A 1 257 ? -0.461 -12.875 4.117 1 96.62 257 PRO A C 1
ATOM 2029 O O . PRO A 1 257 ? -0.771 -11.969 3.334 1 96.62 257 PRO A O 1
ATOM 2032 N N . ILE A 1 258 ? -0.834 -14.078 3.996 1 98.25 258 ILE A N 1
ATOM 2033 C CA . ILE A 1 258 ? -1.81 -14.469 2.984 1 98.25 258 ILE A CA 1
ATOM 2034 C C . ILE A 1 258 ? -3.188 -13.93 3.357 1 98.25 258 ILE A C 1
ATOM 2036 O O . ILE A 1 258 ? -3.945 -13.492 2.486 1 98.25 258 ILE A O 1
ATOM 2040 N N . LEU A 1 259 ? -3.482 -14 4.664 1 98.69 259 LEU A N 1
ATOM 2041 C CA . LEU A 1 259 ? -4.742 -13.484 5.195 1 98.69 259 LEU A CA 1
ATOM 2042 C C . LEU A 1 259 ? -4.508 -12.25 6.055 1 98.69 259 LEU A C 1
ATOM 2044 O O . LEU A 1 259 ? -3.99 -12.352 7.168 1 98.69 259 LEU A O 1
ATOM 2048 N N . ARG A 1 260 ? -4.922 -11.148 5.555 1 97.44 260 ARG A N 1
ATOM 2049 C CA . ARG A 1 260 ? -4.707 -9.891 6.262 1 97.44 260 ARG A CA 1
ATOM 2050 C C . ARG A 1 260 ? -6.008 -9.359 6.852 1 97.44 260 ARG A C 1
ATOM 2052 O O . ARG A 1 260 ? -7.039 -9.344 6.176 1 97.44 260 ARG A O 1
ATOM 2059 N N . HIS A 1 261 ? -5.91 -8.93 8.07 1 95.81 261 HIS A N 1
ATOM 2060 C CA . HIS A 1 261 ? -7.074 -8.367 8.742 1 95.81 261 HIS A CA 1
ATOM 2061 C C . HIS A 1 261 ? -7.023 -6.844 8.758 1 95.81 261 HIS A C 1
ATOM 2063 O O . HIS A 1 261 ? -5.941 -6.254 8.672 1 95.81 261 HIS A O 1
ATOM 2069 N N . ARG A 1 262 ? -8.195 -6.281 8.797 1 91.38 262 ARG A N 1
ATOM 2070 C CA . ARG A 1 262 ? -8.312 -4.828 8.898 1 91.38 262 ARG A CA 1
ATOM 2071 C C . ARG A 1 262 ? -7.742 -4.332 10.227 1 91.38 262 ARG A C 1
ATOM 2073 O O . ARG A 1 262 ? -7.969 -4.945 11.273 1 91.38 262 ARG A O 1
ATOM 2080 N N . ALA A 1 263 ? -7.074 -3.262 10.125 1 82.31 263 ALA A N 1
ATOM 2081 C CA . ALA A 1 263 ? -6.406 -2.697 11.289 1 82.31 263 ALA A CA 1
ATOM 2082 C C . ALA A 1 263 ? -7.387 -2.492 12.438 1 82.31 263 ALA A C 1
ATOM 2084 O O . ALA A 1 263 ? -8.453 -1.896 12.258 1 82.31 263 ALA A O 1
ATOM 2085 N N . GLY A 1 264 ? -7.062 -2.994 13.578 1 79.81 264 GLY A N 1
ATOM 2086 C CA . GLY A 1 264 ? -7.84 -2.787 14.789 1 79.81 264 GLY A CA 1
ATOM 2087 C C . GLY A 1 264 ? -9.047 -3.697 14.883 1 79.81 264 GLY A C 1
ATOM 2088 O O . GLY A 1 264 ? -9.867 -3.557 15.797 1 79.81 264 GLY A O 1
ATOM 2089 N N . THR A 1 265 ? -9.172 -4.574 13.836 1 87.69 265 THR A N 1
ATOM 2090 C CA . THR A 1 265 ? -10.336 -5.457 13.844 1 87.69 265 THR A CA 1
ATOM 2091 C C . THR A 1 265 ? -9.922 -6.906 13.617 1 87.69 265 THR A C 1
ATOM 2093 O O . THR A 1 265 ? -8.734 -7.195 13.453 1 87.69 265 THR A O 1
ATOM 2096 N N . THR A 1 266 ? -10.922 -7.773 13.711 1 90.25 266 THR A N 1
ATOM 2097 C CA . THR A 1 266 ? -10.703 -9.18 13.398 1 90.25 266 THR A CA 1
ATOM 2098 C C . THR A 1 266 ? -11.281 -9.531 12.031 1 90.25 266 THR A C 1
ATOM 2100 O O . THR A 1 266 ? -11.32 -10.703 11.648 1 90.25 266 THR A O 1
ATOM 2103 N N . GLU A 1 267 ? -11.695 -8.477 11.359 1 93.38 267 GLU A N 1
ATOM 2104 C CA . GLU A 1 267 ? -12.32 -8.695 10.062 1 93.38 267 GLU A CA 1
ATOM 2105 C C . GLU A 1 267 ? -11.273 -8.93 8.977 1 93.38 267 GLU A C 1
ATOM 2107 O O . GLU A 1 267 ? -10.289 -8.195 8.891 1 93.38 267 GLU A O 1
ATOM 2112 N N . LEU A 1 268 ? -11.531 -9.969 8.188 1 96.12 268 LEU A N 1
ATOM 2113 C CA . LEU A 1 268 ? -10.656 -10.234 7.051 1 96.12 268 LEU A CA 1
ATOM 2114 C C . LEU A 1 268 ? -10.773 -9.125 6.004 1 96.12 268 LEU A C 1
ATOM 2116 O O . LEU A 1 268 ? -11.883 -8.719 5.652 1 96.12 268 LEU A O 1
ATOM 2120 N N . GLU A 1 269 ? -9.672 -8.648 5.582 1 96.31 269 GLU A N 1
ATOM 2121 C CA . GLU A 1 269 ? -9.633 -7.527 4.645 1 96.31 269 GLU A CA 1
ATOM 2122 C C . GLU A 1 269 ? -9.125 -7.969 3.277 1 96.31 269 GLU A C 1
ATOM 2124 O O . GLU A 1 269 ? -9.547 -7.438 2.25 1 96.31 269 GLU A O 1
ATOM 2129 N N . GLN A 1 270 ? -8.219 -8.906 3.322 1 98.19 270 GLN A N 1
ATOM 2130 C CA . GLN A 1 270 ? -7.555 -9.258 2.07 1 98.19 270 GLN A CA 1
ATOM 2131 C C . GLN A 1 270 ? -7.035 -10.688 2.107 1 98.19 270 GLN A C 1
ATOM 2133 O O . GLN A 1 270 ? -6.5 -11.133 3.123 1 98.19 270 GLN A O 1
ATOM 2138 N N . ILE A 1 271 ? -7.23 -11.391 1.094 1 98.75 271 ILE A N 1
ATOM 2139 C CA . ILE A 1 271 ? -6.508 -12.625 0.803 1 98.75 271 ILE A CA 1
ATOM 2140 C C . ILE A 1 271 ? -5.504 -12.383 -0.32 1 98.75 271 ILE A C 1
ATOM 2142 O O . ILE A 1 271 ? -5.867 -11.891 -1.393 1 98.75 271 ILE A O 1
ATOM 2146 N N . ARG A 1 272 ? -4.289 -12.523 -0.085 1 98.38 272 ARG A N 1
ATOM 2147 C CA . ARG A 1 272 ? -3.182 -12.383 -1.028 1 98.38 272 ARG A CA 1
ATOM 2148 C C . ARG A 1 272 ? -2.58 -13.742 -1.367 1 98.38 272 ARG A C 1
ATOM 2150 O O . ARG A 1 272 ? -1.675 -14.219 -0.676 1 98.38 272 ARG A O 1
ATOM 2157 N N . PHE A 1 273 ? -3.094 -14.328 -2.469 1 98.44 273 PHE A N 1
ATOM 2158 C CA . PHE A 1 273 ? -2.793 -15.727 -2.746 1 98.44 273 PHE A CA 1
ATOM 2159 C C . PHE A 1 273 ? -2.469 -15.93 -4.223 1 98.44 273 PHE A C 1
ATOM 2161 O O . PHE A 1 273 ? -3.326 -15.734 -5.086 1 98.44 273 PHE A O 1
ATOM 2168 N N . ASN A 1 274 ? -1.32 -16.25 -4.52 1 97.44 274 ASN A N 1
ATOM 2169 C CA . ASN A 1 274 ? -0.813 -16.641 -5.828 1 97.44 274 ASN A CA 1
ATOM 2170 C C . ASN A 1 274 ? 0.377 -17.594 -5.711 1 97.44 274 ASN A C 1
ATOM 2172 O O . ASN A 1 274 ? 1.473 -17.172 -5.332 1 97.44 274 ASN A O 1
ATOM 2176 N N . CYS A 1 275 ? 0.21 -18.797 -6.016 1 93.12 275 CYS A N 1
ATOM 2177 C CA . CYS A 1 275 ? 1.246 -19.797 -5.816 1 93.12 275 CYS A CA 1
ATOM 2178 C C . CYS A 1 275 ? 2.369 -19.641 -6.832 1 93.12 275 CYS A C 1
ATOM 2180 O O . CYS A 1 275 ? 3.494 -20.078 -6.598 1 93.12 275 CYS A O 1
ATOM 2182 N N . TYR A 1 276 ? 2.086 -18.969 -7.895 1 92.31 276 TYR A N 1
ATOM 2183 C CA . TYR A 1 276 ? 3.051 -18.844 -8.984 1 92.31 276 TYR A CA 1
ATOM 2184 C C . TYR A 1 276 ? 4.082 -17.766 -8.688 1 92.31 276 TYR A C 1
ATOM 2186 O O . TYR A 1 276 ? 5.223 -17.844 -9.148 1 92.31 276 TYR A O 1
ATOM 2194 N N . ASP A 1 277 ? 3.629 -16.797 -7.891 1 94.44 277 ASP A N 1
ATOM 2195 C CA . ASP A 1 277 ? 4.445 -15.609 -7.676 1 94.44 277 ASP A CA 1
ATOM 2196 C C . ASP A 1 277 ? 5.242 -15.719 -6.379 1 94.44 277 ASP A C 1
ATOM 2198 O O . ASP A 1 277 ? 5.918 -14.773 -5.977 1 94.44 277 ASP A O 1
ATOM 2202 N N . ARG A 1 278 ? 5.219 -16.812 -5.688 1 96.06 278 ARG A N 1
ATOM 2203 C CA . ARG A 1 278 ? 5.891 -16.906 -4.395 1 96.06 278 ARG A CA 1
ATOM 2204 C C . ARG A 1 278 ? 7.406 -16.906 -4.562 1 96.06 278 ARG A C 1
ATOM 2206 O O . ARG A 1 278 ? 7.938 -17.578 -5.445 1 96.06 278 ARG A O 1
ATOM 2213 N N . SER A 1 279 ? 8.07 -16.125 -3.773 1 96.25 279 SER A N 1
ATOM 2214 C CA . SER A 1 279 ? 9.523 -16.141 -3.701 1 96.25 279 SER A CA 1
ATOM 2215 C C . SER A 1 279 ? 10.031 -17.375 -2.961 1 96.25 279 SER A C 1
ATOM 2217 O O . SER A 1 279 ? 9.297 -17.969 -2.168 1 96.25 279 SER A O 1
ATOM 2219 N N . PRO A 1 280 ? 11.25 -17.781 -3.238 1 95.81 280 PRO A N 1
ATOM 2220 C CA . PRO A 1 280 ? 11.805 -18.922 -2.49 1 95.81 280 PRO A CA 1
ATOM 2221 C C . PRO A 1 280 ? 12.234 -18.531 -1.076 1 95.81 280 PRO A C 1
ATOM 2223 O O . PRO A 1 280 ? 12.766 -19.375 -0.341 1 95.81 280 PRO A O 1
ATOM 2226 N N . ARG A 1 281 ? 12.055 -17.344 -0.69 1 95.56 281 ARG A N 1
ATOM 2227 C CA . ARG A 1 281 ? 12.492 -16.969 0.65 1 95.56 281 ARG A CA 1
ATOM 2228 C C . ARG A 1 281 ? 11.805 -17.828 1.711 1 95.56 281 ARG A C 1
ATOM 2230 O O . ARG A 1 281 ? 10.586 -17.984 1.698 1 95.56 281 ARG A O 1
ATOM 2237 N N . LEU A 1 282 ? 12.594 -18.328 2.564 1 94.12 282 LEU A N 1
ATOM 2238 C CA . LEU A 1 282 ? 12.117 -19.266 3.586 1 94.12 282 LEU A CA 1
ATOM 2239 C C . LEU A 1 282 ? 11.203 -18.562 4.582 1 94.12 282 LEU A C 1
ATOM 2241 O O . LEU A 1 282 ? 11.617 -17.594 5.238 1 94.12 282 LEU A O 1
ATOM 2245 N N . PRO A 1 283 ? 9.922 -18.969 4.633 1 93.06 283 PRO A N 1
ATOM 2246 C CA . PRO A 1 283 ? 9.062 -18.406 5.672 1 93.06 283 PRO A CA 1
ATOM 2247 C C . PRO A 1 283 ? 9.422 -18.891 7.07 1 93.06 283 PRO A C 1
ATOM 2249 O O . PRO A 1 283 ? 10.016 -19.969 7.219 1 93.06 283 PRO A O 1
ATOM 2252 N N . ALA A 1 284 ? 9 -18.062 8.031 1 90.44 284 ALA A N 1
ATOM 2253 C CA . ALA A 1 284 ? 9.141 -18.531 9.406 1 90.44 284 ALA A CA 1
ATOM 2254 C C . ALA A 1 284 ? 8.297 -19.766 9.656 1 90.44 284 ALA A C 1
ATOM 2256 O O . ALA A 1 284 ? 7.16 -19.859 9.188 1 90.44 284 ALA A O 1
ATOM 2257 N N . ASN A 1 285 ? 8.812 -20.766 10.242 1 89.81 285 ASN A N 1
ATOM 2258 C CA . ASN A 1 285 ? 8.125 -22.031 10.492 1 89.81 285 ASN A CA 1
ATOM 2259 C C . ASN A 1 285 ? 7.555 -22.625 9.211 1 89.81 285 ASN A C 1
ATOM 2261 O O . ASN A 1 285 ? 6.336 -22.766 9.078 1 89.81 285 ASN A O 1
ATOM 2265 N N . ALA A 1 286 ? 8.367 -22.938 8.328 1 92.5 286 ALA A N 1
ATOM 2266 C CA . ALA A 1 286 ? 8.039 -23.359 6.969 1 92.5 286 ALA A CA 1
ATOM 2267 C C . ALA A 1 286 ? 7.086 -24.547 6.98 1 92.5 286 ALA A C 1
ATOM 2269 O O . ALA A 1 286 ? 6.121 -24.594 6.215 1 92.5 286 ALA A O 1
ATOM 2270 N N . ASN A 1 287 ? 7.312 -25.5 7.883 1 91.88 287 ASN A N 1
ATOM 2271 C CA . ASN A 1 287 ? 6.461 -26.688 7.91 1 91.88 287 ASN A CA 1
ATOM 2272 C C . ASN A 1 287 ? 5.012 -26.328 8.211 1 91.88 287 ASN A C 1
ATOM 2274 O O . ASN A 1 287 ? 4.098 -26.781 7.527 1 91.88 287 ASN A O 1
ATOM 2278 N N . ALA A 1 288 ? 4.867 -25.547 9.242 1 93.56 288 ALA A N 1
ATOM 2279 C CA . ALA A 1 288 ? 3.518 -25.109 9.594 1 93.56 288 ALA A CA 1
ATOM 2280 C C . ALA A 1 288 ? 2.893 -24.297 8.461 1 93.56 288 ALA A C 1
ATOM 2282 O O . ALA A 1 288 ? 1.709 -24.453 8.156 1 93.56 288 ALA A O 1
ATOM 2283 N N . PHE A 1 289 ? 3.676 -23.469 7.855 1 95.44 289 PHE A N 1
ATOM 2284 C CA . PHE A 1 289 ? 3.193 -22.641 6.758 1 95.44 289 PHE A CA 1
ATOM 2285 C C . PHE A 1 289 ? 2.725 -23.5 5.59 1 95.44 289 PHE A C 1
ATOM 2287 O O . PHE A 1 289 ? 1.617 -23.312 5.082 1 95.44 289 PHE A O 1
ATOM 2294 N N . TYR A 1 290 ? 3.516 -24.438 5.18 1 94.62 290 TYR A N 1
ATOM 2295 C CA . TYR A 1 290 ? 3.188 -25.25 4.023 1 94.62 290 TYR A CA 1
ATOM 2296 C C . TYR A 1 290 ? 1.967 -26.125 4.297 1 94.62 290 TYR A C 1
ATOM 2298 O O . TYR A 1 290 ? 1.156 -26.375 3.402 1 94.62 290 TYR A O 1
ATOM 2306 N N . SER A 1 291 ? 1.898 -26.609 5.504 1 94.69 291 SER A N 1
ATOM 2307 C CA . SER A 1 291 ? 0.7 -27.344 5.867 1 94.69 291 SER A CA 1
ATOM 2308 C C . SER A 1 291 ? -0.552 -26.484 5.73 1 94.69 291 SER A C 1
ATOM 2310 O O . SER A 1 291 ? -1.54 -26.922 5.129 1 94.69 291 SER A O 1
ATOM 2312 N N . ALA A 1 292 ? -0.462 -25.297 6.266 1 96.75 292 ALA A N 1
ATOM 2313 C CA . ALA A 1 292 ? -1.588 -24.375 6.207 1 96.75 292 ALA A CA 1
ATOM 2314 C C . ALA A 1 292 ? -1.891 -23.969 4.766 1 96.75 292 ALA A C 1
ATOM 2316 O O . ALA A 1 292 ? -3.053 -23.938 4.352 1 96.75 292 ALA A O 1
ATOM 2317 N N . LEU A 1 293 ? -0.842 -23.703 4.035 1 96.94 293 LEU A N 1
ATOM 2318 C CA . LEU A 1 293 ? -0.972 -23.297 2.641 1 96.94 293 LEU A CA 1
ATOM 2319 C C . LEU A 1 293 ? -1.659 -24.375 1.815 1 96.94 293 LEU A C 1
ATOM 2321 O O . LEU A 1 293 ? -2.545 -24.078 1.01 1 96.94 293 LEU A O 1
ATOM 2325 N N . ARG A 1 294 ? -1.27 -25.594 1.979 1 95.81 294 ARG A N 1
ATOM 2326 C CA . ARG A 1 294 ? -1.85 -26.719 1.26 1 95.81 294 ARG A CA 1
ATOM 2327 C C . ARG A 1 294 ? -3.344 -26.844 1.541 1 95.81 294 ARG A C 1
ATOM 2329 O O . ARG A 1 294 ? -4.137 -27.094 0.629 1 95.81 294 ARG A O 1
ATOM 2336 N N . LYS A 1 295 ? -3.662 -26.703 2.766 1 96.69 295 LYS A N 1
ATOM 2337 C CA . LYS A 1 295 ? -5.066 -26.812 3.152 1 96.69 295 LYS A CA 1
ATOM 2338 C C . LYS A 1 295 ? -5.902 -25.719 2.516 1 96.69 295 LYS A C 1
ATOM 2340 O O . LYS A 1 295 ? -6.984 -25.969 1.987 1 96.69 295 LYS A O 1
ATOM 2345 N N . LEU A 1 296 ? -5.422 -24.5 2.59 1 98.19 296 LEU A N 1
ATOM 2346 C CA . LEU A 1 296 ? -6.148 -23.406 1.96 1 98.19 296 LEU A CA 1
ATOM 2347 C C . LEU A 1 296 ? -6.242 -23.609 0.452 1 98.19 296 LEU A C 1
ATOM 2349 O O . LEU A 1 296 ? -7.309 -23.438 -0.138 1 98.19 296 LEU A O 1
ATOM 2353 N N . ALA A 1 297 ? -5.129 -23.969 -0.151 1 97.25 297 ALA A N 1
ATOM 2354 C CA . ALA A 1 297 ? -5.102 -24.203 -1.593 1 97.25 297 ALA A CA 1
ATOM 2355 C C . ALA A 1 297 ? -6.109 -25.281 -1.998 1 97.25 297 ALA A C 1
ATOM 2357 O O . ALA A 1 297 ? -6.781 -25.141 -3.023 1 97.25 297 ALA A O 1
ATOM 2358 N N . ALA A 1 298 ? -6.176 -26.266 -1.238 1 95.94 298 ALA A N 1
ATOM 2359 C CA . ALA A 1 298 ? -7.117 -27.344 -1.525 1 95.94 298 ALA A CA 1
ATOM 2360 C C . ALA A 1 298 ? -8.555 -26.828 -1.515 1 95.94 298 ALA A C 1
ATOM 2362 O O . ALA A 1 298 ? -9.359 -27.188 -2.373 1 95.94 298 ALA A O 1
ATOM 2363 N N . ILE A 1 299 ? -8.859 -25.984 -0.56 1 97.56 299 ILE A N 1
ATOM 2364 C CA . ILE A 1 299 ? -10.195 -25.406 -0.492 1 97.56 299 ILE A CA 1
ATOM 2365 C C . ILE A 1 299 ? -10.445 -24.531 -1.717 1 97.56 299 ILE A C 1
ATOM 2367 O O . ILE A 1 299 ? -11.469 -24.656 -2.383 1 97.56 299 ILE A O 1
ATOM 2371 N N . LEU A 1 300 ? -9.508 -23.703 -2.045 1 97.81 300 LEU A N 1
ATOM 2372 C CA . LEU A 1 300 ? -9.641 -22.734 -3.131 1 97.81 300 LEU A CA 1
ATOM 2373 C C . LEU A 1 300 ? -9.781 -23.438 -4.473 1 97.81 300 LEU A C 1
ATOM 2375 O O . LEU A 1 300 ? -10.453 -22.938 -5.379 1 97.81 300 LEU A O 1
ATOM 2379 N N . ARG A 1 301 ? -9.203 -24.562 -4.586 1 94.88 301 ARG A N 1
ATOM 2380 C CA . ARG A 1 301 ? -9.172 -25.266 -5.863 1 94.88 301 ARG A CA 1
ATOM 2381 C C . ARG A 1 301 ? -10.273 -26.312 -5.941 1 94.88 301 ARG A C 1
ATOM 2383 O O . ARG A 1 301 ? -10.414 -27 -6.957 1 94.88 301 ARG A O 1
ATOM 2390 N N . GLY A 1 302 ? -11 -26.406 -4.91 1 94.44 302 GLY A N 1
ATOM 2391 C CA . GLY A 1 302 ? -12.117 -27.344 -4.934 1 94.44 302 GLY A CA 1
ATOM 2392 C C . GLY A 1 302 ? -13.195 -26.953 -5.926 1 94.44 302 GLY A C 1
ATOM 2393 O O . GLY A 1 302 ? -13.602 -25.797 -5.988 1 94.44 302 GLY A O 1
ATOM 2394 N N . ALA A 1 303 ? -13.672 -27.922 -6.633 1 92.44 303 ALA A N 1
ATOM 2395 C CA . ALA A 1 303 ? -14.656 -27.672 -7.684 1 92.44 303 ALA A CA 1
ATOM 2396 C C . ALA A 1 303 ? -15.914 -27.031 -7.117 1 92.44 303 ALA A C 1
ATOM 2398 O O . ALA A 1 303 ? -16.531 -26.188 -7.762 1 92.44 303 ALA A O 1
ATOM 2399 N N . ASP A 1 304 ? -16.281 -27.359 -5.902 1 94.88 304 ASP A N 1
ATOM 2400 C CA . ASP A 1 304 ? -17.5 -26.844 -5.277 1 94.88 304 ASP A CA 1
ATOM 2401 C C . ASP A 1 304 ? -17.359 -25.359 -4.965 1 94.88 304 ASP A C 1
ATOM 2403 O O . ASP A 1 304 ? -18.359 -24.656 -4.777 1 94.88 304 ASP A O 1
ATOM 2407 N N . ASN A 1 305 ? -16.156 -24.844 -4.941 1 96.31 305 ASN A N 1
ATOM 2408 C CA . ASN A 1 305 ? -15.93 -23.453 -4.559 1 96.31 305 ASN A CA 1
ATOM 2409 C C . ASN A 1 305 ? -15.727 -22.562 -5.781 1 96.31 305 ASN A C 1
ATOM 2411 O O . ASN A 1 305 ? -15.633 -21.344 -5.652 1 96.31 305 ASN A O 1
ATOM 2415 N N . GLU A 1 306 ? -15.75 -23.141 -6.867 1 95.62 306 GLU A N 1
ATOM 2416 C CA . GLU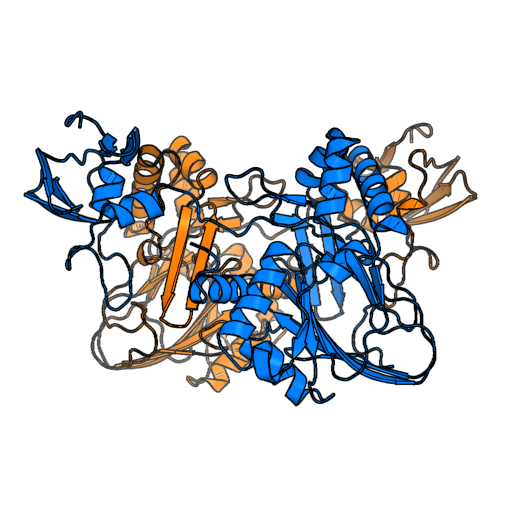 A 1 306 ? -15.43 -22.406 -8.086 1 95.62 306 GLU A CA 1
ATOM 2417 C C . GLU A 1 306 ? -16.703 -22.078 -8.875 1 95.62 306 GLU A C 1
ATOM 2419 O O . GLU A 1 306 ? -17.562 -22.938 -9.039 1 95.62 306 GLU A O 1
ATOM 2424 N N . TRP A 1 307 ? -16.859 -20.875 -9.258 1 96.38 307 TRP A N 1
ATOM 2425 C CA . TRP A 1 307 ? -17.812 -20.469 -10.281 1 96.38 307 TRP A CA 1
ATOM 2426 C C . TRP A 1 307 ? -17.141 -20.312 -11.641 1 96.38 307 TRP A C 1
ATOM 2428 O O . TRP A 1 307 ? -16.25 -19.484 -11.797 1 96.38 307 TRP A O 1
ATOM 2438 N N . LYS A 1 308 ? -17.531 -21.094 -12.578 1 95.06 308 LYS A N 1
ATOM 2439 C CA . LYS A 1 308 ? -16.938 -21.109 -13.914 1 95.06 308 LYS A CA 1
ATOM 2440 C C . LYS A 1 308 ? -17.922 -20.625 -14.961 1 95.06 308 LYS A C 1
ATOM 2442 O O . LYS A 1 308 ? -19.078 -21.062 -15 1 95.06 308 LYS A O 1
ATOM 2447 N N . PHE A 1 309 ? -17.516 -19.688 -15.781 1 93.31 309 PHE A N 1
ATOM 2448 C CA . PHE A 1 309 ? -18.375 -19.188 -16.844 1 93.31 309 PHE A CA 1
ATOM 2449 C C . PHE A 1 309 ? -17.547 -18.594 -17.984 1 93.31 309 PHE A C 1
ATOM 2451 O O . PHE A 1 309 ? -16.375 -18.266 -17.797 1 93.31 309 PHE A O 1
ATOM 2458 N N . LYS A 1 310 ? -18.172 -18.484 -19.094 1 93.75 310 LYS A N 1
ATOM 2459 C CA . LYS A 1 310 ? -17.516 -17.875 -20.25 1 93.75 310 LYS A CA 1
ATOM 2460 C C . LYS A 1 310 ? -17.797 -16.375 -20.297 1 93.75 310 LYS A C 1
ATOM 2462 O O . LYS A 1 310 ? -18.953 -15.953 -20.391 1 93.75 310 LYS A O 1
ATOM 2467 N N . LEU A 1 311 ? -16.75 -15.602 -20.172 1 94.25 311 LEU A N 1
ATOM 2468 C CA . LEU A 1 311 ? -16.906 -14.156 -20.328 1 94.25 311 LEU A CA 1
ATOM 2469 C C . LEU A 1 311 ? -17.094 -13.789 -21.797 1 94.25 311 LEU A C 1
ATOM 2471 O O . LEU A 1 311 ? -16.172 -13.953 -22.609 1 94.25 311 LEU A O 1
ATOM 2475 N N . GLU A 1 312 ? -18.234 -13.273 -22.141 1 93.88 312 GLU A N 1
ATOM 2476 C CA . GLU A 1 312 ? -18.578 -12.945 -23.531 1 93.88 312 GLU A CA 1
ATOM 2477 C C . GLU A 1 312 ? -18.312 -11.469 -23.828 1 93.88 312 GLU A C 1
ATOM 2479 O O . GLU A 1 312 ? -18.359 -10.633 -22.922 1 93.88 312 GLU A O 1
ATOM 2484 N N . PRO A 1 313 ? -18.016 -11.219 -25.156 1 96.12 313 PRO A N 1
ATOM 2485 C CA . PRO A 1 313 ? -17.875 -9.805 -25.531 1 96.12 313 PRO A CA 1
ATOM 2486 C C . PRO A 1 313 ? -19.078 -8.961 -25.109 1 96.12 313 PRO A C 1
ATOM 2488 O O . PRO A 1 313 ? -20.219 -9.414 -25.203 1 96.12 313 PRO A O 1
ATOM 2491 N N . GLY A 1 314 ? -18.766 -7.785 -24.609 1 97.25 314 GLY A N 1
ATOM 2492 C CA . GLY A 1 314 ? -19.828 -6.883 -24.203 1 97.25 314 GLY A CA 1
ATOM 2493 C C . GLY A 1 314 ? -20.047 -6.879 -22.703 1 97.25 314 GLY A C 1
ATOM 2494 O O . GLY A 1 314 ? -20.75 -6.004 -22.172 1 97.25 314 GLY A O 1
ATOM 2495 N N . ASN A 1 315 ? -19.484 -7.848 -22.047 1 97.31 315 ASN A N 1
ATOM 2496 C CA . ASN A 1 315 ? -19.594 -7.926 -20.594 1 97.31 315 ASN A CA 1
ATOM 2497 C C . ASN A 1 315 ? -18.281 -7.566 -19.906 1 97.31 315 ASN A C 1
ATOM 2499 O O . ASN A 1 315 ? -17.266 -8.219 -20.125 1 97.31 315 ASN A O 1
ATOM 2503 N N . VAL A 1 316 ? -18.297 -6.535 -19.094 1 98.44 316 VAL A N 1
ATOM 2504 C CA . VAL A 1 316 ? -17.156 -6.137 -18.281 1 98.44 316 VAL A CA 1
ATOM 2505 C C . VAL A 1 316 ? -17.344 -6.621 -16.844 1 98.44 316 VAL A C 1
ATOM 2507 O O . VAL A 1 316 ? -18.344 -6.328 -16.203 1 98.44 316 VAL A O 1
ATOM 2510 N N . VAL A 1 317 ? -16.406 -7.383 -16.391 1 98.19 317 VAL A N 1
ATOM 2511 C CA . VAL A 1 317 ? -16.5 -7.906 -15.023 1 98.19 317 VAL A CA 1
ATOM 2512 C C . VAL A 1 317 ? -15.508 -7.176 -14.117 1 98.19 317 VAL A C 1
ATOM 2514 O O . VAL A 1 317 ? -14.328 -7.039 -14.461 1 98.19 317 VAL A O 1
ATOM 2517 N N . PHE A 1 318 ? -16 -6.598 -13.008 1 98.69 318 PHE A N 1
ATOM 2518 C CA . PHE A 1 318 ? -15.195 -6.039 -11.93 1 98.69 318 PHE A CA 1
ATOM 2519 C C . PHE A 1 318 ? -15 -7.062 -10.812 1 98.69 318 PHE A C 1
ATOM 2521 O O . PHE A 1 318 ? -15.977 -7.566 -10.25 1 98.69 318 PHE A O 1
ATOM 2528 N N . ILE A 1 319 ? -13.781 -7.363 -10.508 1 98.75 319 ILE A N 1
ATOM 2529 C CA . ILE A 1 319 ? -13.461 -8.352 -9.484 1 98.75 319 ILE A CA 1
ATOM 2530 C C . ILE A 1 319 ? -12.688 -7.68 -8.352 1 98.75 319 ILE A C 1
ATOM 2532 O O . ILE A 1 319 ? -11.664 -7.027 -8.586 1 98.75 319 ILE A O 1
ATOM 2536 N N . ASN A 1 320 ? -13.195 -7.762 -7.121 1 98.81 320 ASN A N 1
ATOM 2537 C CA . ASN A 1 320 ? -12.414 -7.359 -5.957 1 98.81 320 ASN A CA 1
ATOM 2538 C C . ASN A 1 320 ? -11.219 -8.281 -5.738 1 98.81 320 ASN A C 1
ATOM 2540 O O . ASN A 1 320 ? -11.344 -9.32 -5.09 1 98.81 320 ASN A O 1
ATOM 2544 N N . ASN A 1 321 ? -10.094 -7.863 -6.195 1 98.81 321 ASN A N 1
ATOM 2545 C CA . ASN A 1 321 ? -8.859 -8.633 -6.207 1 98.81 321 ASN A CA 1
ATOM 2546 C C . ASN A 1 321 ? -8.359 -8.914 -4.793 1 98.81 321 ASN A C 1
ATOM 2548 O O . ASN A 1 321 ? -7.484 -9.758 -4.594 1 98.81 321 ASN A O 1
ATOM 2552 N N . TRP A 1 322 ? -8.906 -8.234 -3.781 1 98.75 322 TRP A N 1
ATOM 2553 C CA . TRP A 1 322 ? -8.508 -8.453 -2.395 1 98.75 322 TRP A CA 1
ATOM 2554 C C . TRP A 1 322 ? -9.336 -9.562 -1.759 1 98.75 322 TRP A C 1
ATOM 2556 O O . TRP A 1 322 ? -9.078 -9.961 -0.621 1 98.75 322 TRP A O 1
ATOM 2566 N N . ARG A 1 323 ? -10.227 -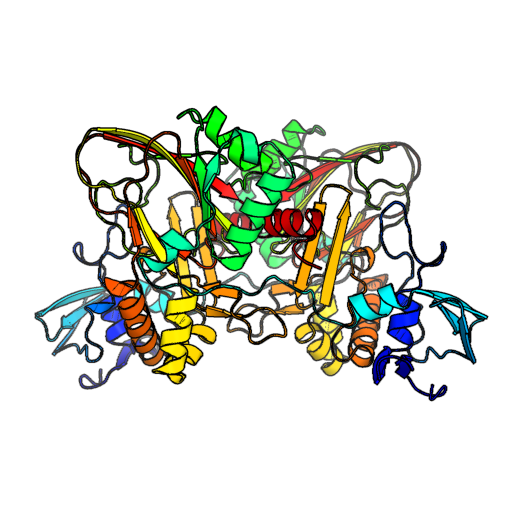10.086 -2.529 1 98.69 323 ARG A N 1
ATOM 2567 C CA . ARG A 1 323 ? -11.141 -11.062 -1.935 1 98.69 323 ARG A CA 1
ATOM 2568 C C . ARG A 1 323 ? -11.336 -12.258 -2.857 1 98.69 323 ARG A C 1
ATOM 2570 O O . ARG A 1 323 ? -11.195 -13.406 -2.432 1 98.69 323 ARG A O 1
ATOM 2577 N N . VAL A 1 324 ? -11.664 -11.938 -4.09 1 98.75 324 VAL A N 1
ATOM 2578 C CA . VAL A 1 324 ? -12.086 -12.984 -5.02 1 98.75 324 VAL A CA 1
ATOM 2579 C C . VAL A 1 324 ? -10.898 -13.414 -5.883 1 98.75 324 VAL A C 1
ATOM 2581 O O . VAL A 1 324 ? -10.234 -12.57 -6.504 1 98.75 324 VAL A O 1
ATOM 2584 N N . LEU A 1 325 ? -10.617 -14.664 -5.863 1 98.75 325 LEU A N 1
ATOM 2585 C CA . LEU A 1 325 ? -9.594 -15.211 -6.738 1 98.75 325 LEU A CA 1
ATOM 2586 C C . LEU A 1 325 ? -10.156 -15.516 -8.125 1 98.75 325 LEU A C 1
ATOM 2588 O O . LEU A 1 325 ? -11.297 -15.961 -8.242 1 98.75 325 LEU A O 1
ATOM 2592 N N . HIS A 1 326 ? -9.367 -15.242 -9.086 1 98.12 326 HIS A N 1
ATOM 2593 C CA . HIS A 1 326 ? -9.773 -15.562 -10.453 1 98.12 326 HIS A CA 1
ATOM 2594 C C . HIS A 1 326 ? -8.789 -16.531 -11.102 1 98.12 326 HIS A C 1
ATOM 2596 O O . HIS A 1 326 ? -7.66 -16.688 -10.633 1 98.12 326 HIS A O 1
ATOM 2602 N N . GLY A 1 327 ? -9.258 -17.266 -12.016 1 95.5 327 GLY A N 1
ATOM 2603 C CA . GLY A 1 327 ? -8.492 -18.156 -12.859 1 95.5 327 GLY A CA 1
ATOM 2604 C C . GLY A 1 327 ? -9.047 -18.281 -14.266 1 95.5 327 GLY A C 1
ATOM 2605 O O . GLY A 1 327 ? -9.922 -17.5 -14.656 1 95.5 327 GLY A O 1
ATOM 2606 N N . ARG A 1 328 ? -8.406 -19.094 -15.016 1 92 328 ARG A N 1
ATOM 2607 C CA . ARG A 1 328 ? -8.805 -19.312 -16.406 1 92 328 ARG A CA 1
ATOM 2608 C C . ARG A 1 328 ? -8.594 -20.75 -16.828 1 92 328 ARG A C 1
ATOM 2610 O O . ARG A 1 328 ? -7.535 -21.328 -16.562 1 92 328 ARG A O 1
ATOM 2617 N N . ALA A 1 329 ? -9.539 -21.297 -17.469 1 91.56 329 ALA A N 1
ATOM 2618 C CA . ALA A 1 329 ? -9.352 -22.609 -18.078 1 91.56 329 ALA A CA 1
ATOM 2619 C C . ALA A 1 329 ? -8.469 -22.516 -19.328 1 91.56 329 ALA A C 1
ATOM 2621 O O . ALA A 1 329 ? -8.305 -21.422 -19.891 1 91.56 329 ALA A O 1
ATOM 2622 N N . SER A 1 330 ? -7.902 -23.609 -19.609 1 90.19 330 SER A N 1
ATOM 2623 C CA . SER A 1 330 ? -7.156 -23.641 -20.859 1 90.19 330 SER A CA 1
ATOM 2624 C C . SER A 1 330 ? -8.07 -23.375 -22.062 1 90.19 330 SER A C 1
ATOM 2626 O O . SER A 1 330 ? -9.281 -23.562 -21.969 1 90.19 330 SER A O 1
ATOM 2628 N N . PHE A 1 331 ? -7.512 -22.875 -23.172 1 89.56 331 PHE A N 1
ATOM 2629 C CA . PHE A 1 331 ? -8.367 -22.578 -24.312 1 89.56 331 PHE A CA 1
ATOM 2630 C C . PHE A 1 331 ? -7.629 -22.812 -25.625 1 89.56 331 PHE A C 1
ATOM 2632 O O . PHE A 1 331 ? -6.41 -22.984 -25.625 1 89.56 331 PHE A O 1
ATOM 2639 N N . SER A 1 332 ? -8.391 -22.922 -26.578 1 90.25 332 SER A N 1
ATOM 2640 C CA . SER A 1 332 ? -7.883 -23.047 -27.953 1 90.25 332 SER A CA 1
ATOM 2641 C C . SER A 1 332 ? -8.227 -21.812 -28.781 1 90.25 332 SER A C 1
ATOM 2643 O O . SER A 1 332 ? -9.078 -21.016 -28.391 1 90.25 332 SER A O 1
ATOM 2645 N N . GLY A 1 333 ? -7.461 -21.578 -29.875 1 88.75 333 GLY A N 1
ATOM 2646 C CA . GLY A 1 333 ? -7.758 -20.484 -30.781 1 88.75 333 GLY A CA 1
ATOM 2647 C C . GLY A 1 333 ? -7.234 -19.141 -30.297 1 88.75 333 GLY A C 1
ATOM 2648 O O . GLY A 1 333 ? -6.172 -19.078 -29.688 1 88.75 333 GLY A O 1
ATOM 2649 N N . THR A 1 334 ? -7.977 -18.109 -30.734 1 87.44 334 THR A N 1
ATOM 2650 C CA . THR A 1 334 ? -7.516 -16.75 -30.406 1 87.44 334 THR A CA 1
ATOM 2651 C C . THR A 1 334 ? -8.484 -16.062 -29.453 1 87.44 334 THR A C 1
ATOM 2653 O O . THR A 1 334 ? -9.695 -16.078 -29.672 1 87.44 334 THR A O 1
ATOM 2656 N N . ARG A 1 335 ? -7.914 -15.586 -28.453 1 89.06 335 ARG A N 1
ATOM 2657 C CA . ARG A 1 335 ? -8.672 -14.852 -27.453 1 89.06 335 ARG A CA 1
ATOM 2658 C C . ARG A 1 335 ? -8.047 -13.484 -27.172 1 89.06 335 ARG A C 1
ATOM 2660 O O . ARG A 1 335 ? -6.836 -13.391 -26.969 1 89.06 335 ARG A O 1
ATOM 2667 N N . ASN A 1 336 ? -8.867 -12.461 -27.25 1 91.19 336 ASN A N 1
ATOM 2668 C CA . ASN A 1 336 ? -8.422 -11.109 -26.969 1 91.19 336 ASN A CA 1
ATOM 2669 C C . ASN A 1 336 ? -9.109 -10.539 -25.719 1 91.19 336 ASN A C 1
ATOM 2671 O O . ASN A 1 336 ? -10.328 -10.352 -25.719 1 91.19 336 ASN A O 1
ATOM 2675 N N . MET A 1 337 ? -8.336 -10.352 -24.734 1 93.88 337 MET A N 1
ATOM 2676 C CA . MET A 1 337 ? -8.828 -9.781 -23.484 1 93.88 337 MET A CA 1
ATOM 2677 C C . MET A 1 337 ? -8.227 -8.398 -23.25 1 93.88 337 MET A C 1
ATOM 2679 O O . MET A 1 337 ? -7.043 -8.18 -23.516 1 93.88 337 MET A O 1
ATOM 2683 N N . VAL A 1 338 ? -9.039 -7.543 -22.797 1 95.38 338 VAL A N 1
ATOM 2684 C CA . VAL A 1 338 ? -8.508 -6.266 -22.328 1 95.38 338 VAL A CA 1
ATOM 2685 C C . VAL A 1 338 ? -8.906 -6.035 -20.875 1 95.38 338 VAL A C 1
ATOM 2687 O O . VAL A 1 338 ? -9.844 -6.668 -20.375 1 95.38 338 VAL A O 1
ATOM 2690 N N . GLY A 1 339 ? -8.203 -5.203 -20.188 1 95.62 339 GLY A N 1
ATOM 2691 C CA . GLY A 1 339 ? -8.531 -4.926 -18.797 1 95.62 339 GLY A CA 1
ATOM 2692 C C . GLY A 1 339 ? -7.648 -3.861 -18.188 1 95.62 339 GLY A C 1
ATOM 2693 O O . GLY A 1 339 ? -6.906 -3.172 -18.891 1 95.62 339 GLY A O 1
ATOM 2694 N N . ALA A 1 340 ? -7.898 -3.662 -16.953 1 97.94 340 ALA A N 1
ATOM 2695 C CA . ALA A 1 340 ? -7.129 -2.721 -16.141 1 97.94 340 ALA A CA 1
ATOM 2696 C C . ALA A 1 340 ? -7.281 -3.021 -14.656 1 97.94 340 ALA A C 1
ATOM 2698 O O . ALA A 1 340 ? -8.055 -3.904 -14.273 1 97.94 340 ALA A O 1
ATOM 2699 N N . TYR A 1 341 ? -6.477 -2.332 -13.945 1 98.19 341 TYR A N 1
ATOM 2700 C CA . TYR A 1 341 ? -6.574 -2.389 -12.484 1 98.19 341 TYR A CA 1
ATOM 2701 C C . TYR A 1 341 ? -7.133 -1.087 -11.93 1 98.19 341 TYR A C 1
ATOM 2703 O O . TYR A 1 341 ? -7.027 -0.034 -12.562 1 98.19 341 TYR A O 1
ATOM 2711 N N . VAL A 1 342 ? -7.773 -1.217 -10.82 1 98.19 342 VAL A N 1
ATOM 2712 C CA . VAL A 1 342 ? -8.156 -0.094 -9.969 1 98.19 342 VAL A CA 1
ATOM 2713 C C . VAL A 1 342 ? -7.547 -0.272 -8.586 1 98.19 342 VAL A C 1
ATOM 2715 O O . VAL A 1 342 ? -7.594 -1.365 -8.016 1 98.19 342 VAL A O 1
ATOM 2718 N N . SER A 1 343 ? -6.914 0.802 -8.102 1 97.62 343 SER A N 1
ATOM 2719 C CA . SER A 1 343 ? -6.375 0.67 -6.758 1 97.62 343 SER A CA 1
ATOM 2720 C C . SER A 1 343 ? -7.488 0.553 -5.723 1 97.62 343 SER A C 1
ATOM 2722 O O . SER A 1 343 ? -8.57 1.108 -5.906 1 97.62 343 SER A O 1
ATOM 2724 N N . MET A 1 344 ? -7.219 -0.148 -4.656 1 98.19 344 MET A N 1
ATOM 2725 C CA . MET A 1 344 ? -8.227 -0.28 -3.604 1 98.19 344 MET A CA 1
ATOM 2726 C C . MET A 1 344 ? -8.531 1.073 -2.971 1 98.19 344 MET A C 1
ATOM 2728 O O . MET A 1 344 ? -9.68 1.362 -2.637 1 98.19 344 MET A O 1
ATOM 2732 N N . GLY A 1 345 ? -7.531 1.888 -2.812 1 97.56 345 GLY A N 1
ATOM 2733 C CA . GLY A 1 345 ? -7.746 3.209 -2.246 1 97.56 345 GLY A CA 1
ATOM 2734 C C . GLY A 1 345 ? -8.734 4.043 -3.037 1 97.56 345 GLY A C 1
ATOM 2735 O O . GLY A 1 345 ? -9.609 4.691 -2.459 1 97.56 345 GLY A O 1
ATOM 2736 N N . GLU A 1 346 ? -8.562 4.039 -4.359 1 97.56 346 GLU A N 1
ATOM 2737 C CA . GLU A 1 346 ? -9.461 4.805 -5.223 1 97.56 346 GLU A CA 1
ATOM 2738 C C . GLU A 1 346 ? -10.875 4.227 -5.207 1 97.56 346 GLU A C 1
ATOM 2740 O O . GLU A 1 346 ? -11.852 4.973 -5.191 1 97.56 346 GLU A O 1
ATOM 2745 N N . PHE A 1 347 ? -10.961 2.955 -5.195 1 98.44 347 PHE A N 1
ATOM 2746 C CA . PHE A 1 347 ? -12.273 2.322 -5.164 1 98.44 347 PHE A CA 1
ATOM 2747 C C . PHE A 1 347 ? -13 2.656 -3.867 1 98.44 347 PHE A C 1
ATOM 2749 O O . PHE A 1 347 ? -14.18 3.014 -3.885 1 98.44 347 PHE A O 1
ATOM 2756 N N . LEU A 1 348 ? -12.32 2.535 -2.754 1 98.19 348 LEU A N 1
ATOM 2757 C CA . LEU A 1 348 ? -12.93 2.826 -1.464 1 98.19 348 LEU A CA 1
ATOM 2758 C C . LEU A 1 348 ? -13.305 4.301 -1.357 1 98.19 348 LEU A C 1
ATOM 2760 O O . LEU A 1 348 ? -14.312 4.648 -0.743 1 98.19 348 LEU A O 1
ATOM 2764 N N . SER A 1 349 ? -12.43 5.148 -1.9 1 98 349 SER A N 1
ATOM 2765 C CA . SER A 1 349 ? -12.789 6.562 -1.982 1 98 349 SER A CA 1
ATOM 2766 C C . SER A 1 349 ? -14.117 6.758 -2.703 1 98 349 SER A C 1
ATOM 2768 O O . SER A 1 349 ? -14.992 7.488 -2.225 1 98 349 SER A O 1
ATOM 2770 N N . ARG A 1 350 ? -14.273 6.082 -3.83 1 98.06 350 ARG A N 1
ATOM 2771 C CA . ARG A 1 350 ? -15.516 6.148 -4.594 1 98.06 350 ARG A CA 1
ATOM 2772 C C . ARG A 1 350 ? -16.688 5.633 -3.775 1 98.06 350 ARG A C 1
ATOM 2774 O O . ARG A 1 350 ? -17.766 6.23 -3.781 1 98.06 350 ARG A O 1
ATOM 2781 N N . ALA A 1 351 ? -16.484 4.527 -3.098 1 98.44 351 ALA A N 1
ATOM 2782 C CA . ALA A 1 351 ? -17.531 3.938 -2.273 1 98.44 351 ALA A CA 1
ATOM 2783 C C . ALA A 1 351 ? -17.984 4.906 -1.181 1 98.44 351 ALA A C 1
ATOM 2785 O O . ALA A 1 351 ? -19.156 4.957 -0.836 1 98.44 351 ALA A O 1
ATOM 2786 N N . ARG A 1 352 ? -17.031 5.621 -0.619 1 97.94 352 ARG A N 1
ATOM 2787 C CA . ARG A 1 352 ? -17.344 6.613 0.403 1 97.94 352 ARG A CA 1
ATOM 2788 C C . ARG A 1 352 ? -18.141 7.773 -0.189 1 97.94 352 ARG A C 1
ATOM 2790 O O . ARG A 1 352 ? -19.094 8.258 0.423 1 97.94 352 ARG A O 1
ATOM 2797 N N . VAL A 1 353 ? -17.75 8.195 -1.374 1 97.5 353 VAL A N 1
ATOM 2798 C CA . VAL A 1 353 ? -18.453 9.281 -2.057 1 97.5 353 VAL A CA 1
ATOM 2799 C C . VAL A 1 353 ? -19.891 8.859 -2.342 1 97.5 353 VAL A C 1
ATOM 2801 O O . VAL A 1 353 ? -20.812 9.672 -2.24 1 97.5 353 VAL A O 1
ATOM 2804 N N . LEU A 1 354 ? -20.078 7.562 -2.631 1 97.69 354 LEU A N 1
ATOM 2805 C CA . LEU A 1 354 ? -21.391 7.016 -2.924 1 97.69 354 LEU A CA 1
ATOM 2806 C C . LEU A 1 354 ? -22.156 6.715 -1.638 1 97.69 354 LEU A C 1
ATOM 2808 O O . LEU A 1 354 ? -23.266 6.172 -1.679 1 97.69 354 LEU A O 1
ATOM 2812 N N . LYS A 1 355 ? -21.547 6.922 -0.45 1 96.5 355 LYS A N 1
ATOM 2813 C CA . LYS A 1 355 ? -22.141 6.785 0.874 1 96.5 355 LYS A CA 1
ATOM 2814 C C . LYS A 1 355 ? -22.438 5.32 1.194 1 96.5 355 LYS A C 1
ATOM 2816 O O . LYS A 1 355 ? -23.391 5.02 1.919 1 96.5 355 LYS A O 1
ATOM 2821 N N . LEU A 1 356 ? -21.656 4.496 0.523 1 97.75 356 LEU A N 1
ATOM 2822 C CA . LEU A 1 356 ? -21.766 3.078 0.844 1 97.75 356 LEU A CA 1
ATOM 2823 C C . LEU A 1 356 ? -20.953 2.742 2.094 1 97.75 356 LEU A C 1
ATOM 2825 O O . LEU A 1 356 ? -21.25 1.763 2.783 1 97.75 356 LEU A O 1
ATOM 2829 N N . ILE A 1 357 ? -19.875 3.461 2.322 1 95.81 357 ILE A N 1
ATOM 2830 C CA . ILE A 1 357 ? -19.062 3.414 3.535 1 95.81 357 ILE A CA 1
ATOM 2831 C C . ILE A 1 357 ? -19.297 4.684 4.355 1 95.81 357 ILE A C 1
ATOM 2833 O O . ILE A 1 357 ? -19.25 5.793 3.816 1 95.81 357 ILE A O 1
ATOM 2837 N N . ARG A 1 358 ? -19.516 4.52 5.723 1 89 358 ARG A N 1
ATOM 2838 C CA . ARG A 1 358 ? -19.922 5.68 6.512 1 89 358 ARG A CA 1
ATOM 2839 C C . ARG A 1 358 ? -19.156 5.719 7.836 1 89 358 ARG A C 1
ATOM 2841 O O . ARG A 1 358 ? -18.797 4.676 8.383 1 89 358 ARG A O 1
ATOM 2848 N N . MET B 1 1 ? 23.312 -34.188 8.414 1 39.88 1 MET B N 1
ATOM 2849 C CA . MET B 1 1 ? 22 -34.281 7.793 1 39.88 1 MET B CA 1
ATOM 2850 C C . MET B 1 1 ? 21.109 -35.25 8.539 1 39.88 1 MET B C 1
ATOM 2852 O O . MET B 1 1 ? 21.453 -36.438 8.688 1 39.88 1 MET B O 1
ATOM 2856 N N . THR B 1 2 ? 20.609 -34.875 9.555 1 44.06 2 THR B N 1
ATOM 2857 C CA . THR B 1 2 ? 19.719 -35.906 10.078 1 44.06 2 THR B CA 1
ATOM 2858 C C . THR B 1 2 ? 18.5 -36.062 9.172 1 44.06 2 THR B C 1
ATOM 2860 O O . THR B 1 2 ? 17.797 -35.094 8.875 1 44.06 2 THR B O 1
ATOM 2863 N N . GLU B 1 3 ? 18.5 -37.094 8.227 1 46.47 3 GLU B N 1
ATOM 2864 C CA . GLU B 1 3 ? 17.625 -37.562 7.16 1 46.47 3 GLU B CA 1
ATOM 2865 C C . GLU B 1 3 ? 16.156 -37.5 7.586 1 46.47 3 GLU B C 1
ATOM 2867 O O . GLU B 1 3 ? 15.273 -37.188 6.781 1 46.47 3 GLU B O 1
ATOM 2872 N N . ASP B 1 4 ? 15.844 -38.188 8.562 1 51.41 4 ASP B N 1
ATOM 2873 C CA . ASP B 1 4 ? 14.5 -38.719 8.766 1 51.41 4 ASP B CA 1
ATOM 2874 C C . ASP B 1 4 ? 13.5 -37.594 9.047 1 51.41 4 ASP B C 1
ATOM 2876 O O . ASP B 1 4 ? 12.328 -37.875 9.336 1 51.41 4 ASP B O 1
ATOM 2880 N N . SER B 1 5 ? 14.016 -36.25 9.055 1 64.94 5 SER B N 1
ATOM 2881 C CA . SER B 1 5 ? 13.172 -35.281 9.75 1 64.94 5 SER B CA 1
ATOM 2882 C C . SER B 1 5 ? 12.609 -34.219 8.781 1 64.94 5 SER B C 1
ATOM 2884 O O . SER B 1 5 ? 13.07 -34.125 7.648 1 64.94 5 SER B O 1
ATOM 2886 N N . MET B 1 6 ? 11.438 -33.812 8.969 1 79 6 MET B N 1
ATOM 2887 C CA . MET B 1 6 ? 10.734 -32.719 8.312 1 79 6 MET B CA 1
ATOM 2888 C C . MET B 1 6 ? 11.664 -31.531 8.094 1 79 6 MET B C 1
ATOM 2890 O O . MET B 1 6 ? 11.344 -30.609 7.34 1 79 6 MET B O 1
ATOM 2894 N N . ASN B 1 7 ? 12.992 -31.719 8.555 1 82 7 ASN B N 1
ATOM 2895 C CA . ASN B 1 7 ? 13.977 -30.641 8.43 1 82 7 ASN B CA 1
ATOM 2896 C C . ASN B 1 7 ? 15.328 -31.172 7.973 1 82 7 ASN B C 1
ATOM 2898 O O . ASN B 1 7 ? 15.648 -32.344 8.195 1 82 7 ASN B O 1
ATOM 2902 N N . MET B 1 8 ? 16 -30.375 7.219 1 82.06 8 MET B N 1
ATOM 2903 C CA . MET B 1 8 ? 17.359 -30.688 6.77 1 82.06 8 MET B CA 1
ATOM 2904 C C . MET B 1 8 ? 18.344 -29.609 7.207 1 82.06 8 MET B C 1
ATOM 2906 O O . MET B 1 8 ? 18.031 -28.422 7.152 1 82.06 8 MET B O 1
ATOM 2910 N N . THR B 1 9 ? 19.406 -30.062 7.766 1 83.25 9 THR B N 1
ATOM 2911 C CA . THR B 1 9 ? 20.469 -29.156 8.156 1 83.25 9 THR B CA 1
ATOM 2912 C C . THR B 1 9 ? 21.688 -29.297 7.234 1 83.25 9 THR B C 1
ATOM 2914 O O . THR B 1 9 ? 22.172 -30.406 7.012 1 83.25 9 THR B O 1
ATOM 2917 N N . VAL B 1 10 ? 22 -28.219 6.66 1 80.31 10 VAL B N 1
ATOM 2918 C CA . VAL B 1 10 ? 23.188 -28.188 5.812 1 80.31 10 VAL B CA 1
ATOM 2919 C C . VAL B 1 10 ? 24.328 -27.484 6.543 1 80.31 10 VAL B C 1
ATOM 2921 O O . VAL B 1 10 ? 24.234 -26.297 6.855 1 80.31 10 VAL B O 1
ATOM 2924 N N . LYS B 1 11 ? 25.312 -28.219 6.898 1 80.25 11 LYS B N 1
ATOM 2925 C CA . LYS B 1 11 ? 26.5 -27.641 7.547 1 80.25 11 LYS B CA 1
ATOM 2926 C C . LYS B 1 11 ? 27.562 -27.266 6.52 1 80.25 11 LYS B C 1
ATOM 2928 O O . LYS B 1 11 ? 27.969 -28.094 5.711 1 80.25 11 LYS B O 1
ATOM 2933 N N . LEU B 1 12 ? 27.75 -26 6.484 1 73.25 12 LEU B N 1
ATOM 2934 C CA . LEU B 1 12 ? 28.781 -25.516 5.566 1 73.25 12 LEU B CA 1
ATOM 2935 C C . LEU B 1 12 ? 30.141 -25.484 6.246 1 73.25 12 LEU B C 1
ATOM 2937 O O . LEU B 1 12 ? 30.312 -24.828 7.277 1 73.25 12 LEU B O 1
ATOM 2941 N N . ASP B 1 13 ? 30.984 -26.672 6.203 1 66.06 13 ASP B N 1
ATOM 2942 C CA . ASP B 1 13 ? 32.219 -26.938 6.898 1 66.06 13 ASP B CA 1
ATOM 2943 C C . ASP B 1 13 ? 33.031 -25.656 7.059 1 66.06 13 ASP B C 1
ATOM 2945 O O . ASP B 1 13 ? 33.594 -25.375 8.133 1 66.06 13 ASP B O 1
ATOM 2949 N N . GLY B 1 14 ? 33.531 -25.031 6.012 1 56.91 14 GLY B N 1
ATOM 2950 C CA . GLY B 1 14 ? 34.594 -24.031 6.055 1 56.91 14 GLY B CA 1
ATOM 2951 C C . GLY B 1 14 ? 34.219 -22.781 6.824 1 56.91 14 GLY B C 1
ATOM 2952 O O . GLY B 1 14 ? 35.062 -21.984 7.176 1 56.91 14 GLY B O 1
ATOM 2953 N N . VAL B 1 15 ? 32.938 -22.625 7.012 1 59.84 15 VAL B N 1
ATOM 2954 C CA . VAL B 1 15 ? 32.656 -21.328 7.598 1 59.84 15 VAL B CA 1
ATOM 2955 C C . VAL B 1 15 ? 31.875 -21.5 8.898 1 59.84 15 VAL B C 1
ATOM 2957 O O . VAL B 1 15 ? 31.578 -20.516 9.578 1 59.84 15 VAL B O 1
ATOM 2960 N N . GLY B 1 16 ? 31.734 -22.719 9.344 1 67.75 16 GLY B N 1
ATOM 2961 C CA . GLY B 1 16 ? 31.016 -22.938 10.586 1 67.75 16 GLY B CA 1
ATOM 2962 C C . GLY B 1 16 ? 29.547 -22.531 10.492 1 67.75 16 GLY B C 1
ATOM 2963 O O . GLY B 1 16 ? 28.891 -22.312 11.508 1 67.75 16 GLY B O 1
ATOM 2964 N N . GLU B 1 17 ? 29.016 -22.312 9.359 1 76.94 17 GLU B N 1
ATOM 2965 C CA . GLU B 1 17 ? 27.641 -21.906 9.148 1 76.94 17 GLU B CA 1
ATOM 2966 C C . GLU B 1 17 ? 26.734 -23.109 8.867 1 76.94 17 GLU B C 1
ATOM 2968 O O . GLU B 1 17 ? 27.141 -24.047 8.18 1 76.94 17 GLU B O 1
ATOM 2973 N N . SER B 1 18 ? 25.672 -23.219 9.656 1 84.12 18 SER B N 1
ATOM 2974 C CA . SER B 1 18 ? 24.672 -24.25 9.414 1 84.12 18 SER B CA 1
ATOM 2975 C C . SER B 1 18 ? 23.344 -23.641 8.969 1 84.12 18 SER B C 1
ATOM 2977 O O . SER B 1 18 ? 22.922 -22.609 9.5 1 84.12 18 SER B O 1
ATOM 2979 N N . LEU B 1 19 ? 22.859 -24.141 7.844 1 84.75 19 LEU B N 1
ATOM 2980 C CA . LEU B 1 19 ? 21.562 -23.688 7.332 1 84.75 19 LEU B CA 1
ATOM 2981 C C . LEU B 1 19 ? 20.5 -24.766 7.539 1 84.75 19 LEU B C 1
ATOM 2983 O O . LEU B 1 19 ? 20.766 -25.953 7.328 1 84.75 19 LEU B O 1
ATOM 2987 N N . GLU B 1 20 ? 19.406 -24.406 8.055 1 86.88 20 GLU B N 1
ATOM 2988 C CA . GLU B 1 20 ? 18.312 -25.328 8.273 1 86.88 20 GLU B CA 1
ATOM 2989 C C . GLU B 1 20 ? 17.156 -25.047 7.312 1 86.88 20 GLU B C 1
ATOM 2991 O O . GLU B 1 20 ? 16.734 -23.906 7.156 1 86.88 20 GLU B O 1
ATOM 2996 N N . PHE B 1 21 ? 16.734 -26.172 6.676 1 89.62 21 PHE B N 1
ATOM 2997 C CA . PHE B 1 21 ? 15.633 -26.047 5.723 1 89.62 21 PHE B CA 1
ATOM 2998 C C . PHE B 1 21 ? 14.555 -27.094 5.988 1 89.62 21 PHE B C 1
ATOM 3000 O O . PHE B 1 21 ? 14.844 -28.172 6.5 1 89.62 21 PHE B O 1
ATOM 3007 N N . SER B 1 22 ? 13.367 -26.688 5.652 1 90.44 22 SER B N 1
ATOM 3008 C CA . SER B 1 22 ? 12.266 -27.641 5.586 1 90.44 22 SER B CA 1
ATOM 3009 C C . SER B 1 22 ? 12.336 -28.484 4.309 1 90.44 22 SER B C 1
ATOM 3011 O O . SER B 1 22 ? 12.633 -27.953 3.234 1 90.44 22 SER B O 1
ATOM 3013 N N . ALA B 1 23 ? 12.109 -29.781 4.434 1 91.56 23 ALA B N 1
ATOM 3014 C CA . ALA B 1 23 ? 12.102 -30.656 3.262 1 91.56 23 ALA B CA 1
ATOM 3015 C C . ALA B 1 23 ? 11.031 -30.219 2.264 1 91.56 23 ALA B C 1
ATOM 3017 O O . ALA B 1 23 ? 11.273 -30.203 1.054 1 91.56 23 ALA B O 1
ATOM 3018 N N . VAL B 1 24 ? 9.945 -29.859 2.818 1 92.5 24 VAL B N 1
ATOM 3019 C CA . VAL B 1 24 ? 8.844 -29.453 1.946 1 92.5 24 VAL B CA 1
ATOM 3020 C C . VAL B 1 24 ? 9.211 -28.156 1.227 1 92.5 24 VAL B C 1
ATOM 3022 O O . VAL B 1 24 ? 8.859 -27.969 0.06 1 92.5 24 VAL B O 1
ATOM 3025 N N . TRP B 1 25 ? 9.898 -27.25 1.932 1 94.38 25 TRP B N 1
ATOM 3026 C CA . TRP B 1 25 ? 10.352 -26.016 1.298 1 94.38 25 TRP B CA 1
ATOM 3027 C C . TRP B 1 25 ? 11.305 -26.312 0.149 1 94.38 25 TRP B C 1
ATOM 3029 O O . TRP B 1 25 ? 11.172 -25.75 -0.941 1 94.38 25 TRP B O 1
ATOM 3039 N N . LEU B 1 26 ? 12.219 -27.203 0.429 1 94.12 26 LEU B N 1
ATOM 3040 C CA . LEU B 1 26 ? 13.18 -27.562 -0.608 1 94.12 26 LEU B CA 1
ATOM 3041 C C . LEU B 1 26 ? 12.469 -28.172 -1.819 1 94.12 26 LEU B C 1
ATOM 3043 O O . LEU B 1 26 ? 12.758 -27.797 -2.959 1 94.12 26 LEU B O 1
ATOM 3047 N N . ARG B 1 27 ? 11.555 -29 -1.55 1 94.06 27 ARG B N 1
ATOM 3048 C CA . ARG B 1 27 ? 10.836 -29.656 -2.637 1 94.06 27 ARG B CA 1
ATOM 3049 C C . ARG B 1 27 ? 10.023 -28.641 -3.436 1 94.06 27 ARG B C 1
ATOM 3051 O O . ARG B 1 27 ? 10.016 -28.672 -4.668 1 94.06 27 ARG B O 1
ATOM 3058 N N . ASP B 1 28 ? 9.359 -27.781 -2.758 1 94.81 28 ASP B N 1
ATOM 3059 C CA . ASP B 1 28 ? 8.523 -26.766 -3.389 1 94.81 28 ASP B CA 1
ATOM 3060 C C . ASP B 1 28 ? 9.367 -25.781 -4.207 1 94.81 28 ASP B C 1
ATOM 3062 O O . ASP B 1 28 ? 8.859 -25.156 -5.137 1 94.81 28 ASP B O 1
ATOM 3066 N N . ASN B 1 29 ? 10.633 -25.641 -3.855 1 95.88 29 ASN B N 1
ATOM 3067 C CA . ASN B 1 29 ? 11.484 -24.672 -4.531 1 95.88 29 ASN B CA 1
ATOM 3068 C C . ASN B 1 29 ? 12.484 -25.359 -5.461 1 95.88 29 ASN B C 1
ATOM 3070 O O . ASN B 1 29 ? 13.539 -24.797 -5.773 1 95.88 29 ASN B O 1
ATOM 3074 N N . CYS B 1 30 ? 12.156 -26.609 -5.781 1 95.88 30 CYS B N 1
ATOM 3075 C CA . CYS B 1 30 ? 12.977 -27.281 -6.781 1 95.88 30 CYS B CA 1
ATOM 3076 C C . CYS B 1 30 ? 13.109 -26.438 -8.039 1 95.88 30 CYS B C 1
ATOM 3078 O O . CYS B 1 30 ? 12.133 -25.828 -8.484 1 95.88 30 CYS B O 1
ATOM 3080 N N . ARG B 1 31 ? 14.227 -26.453 -8.664 1 95.12 31 ARG B N 1
ATOM 3081 C CA . ARG B 1 31 ? 14.508 -25.578 -9.789 1 95.12 31 ARG B CA 1
ATOM 3082 C C . ARG B 1 31 ? 14.672 -26.375 -11.078 1 95.12 31 ARG B C 1
ATOM 3084 O O . ARG B 1 31 ? 15.227 -25.875 -12.055 1 95.12 31 ARG B O 1
ATOM 3091 N N . CYS B 1 32 ? 14.266 -27.594 -11.039 1 95.62 32 CYS B N 1
ATOM 3092 C CA . CYS B 1 32 ? 14.328 -28.344 -12.289 1 95.62 32 CYS B CA 1
ATOM 3093 C C . CYS B 1 32 ? 13.305 -27.812 -13.289 1 95.62 32 CYS B C 1
ATOM 3095 O O . CYS B 1 32 ? 12.438 -27.016 -12.938 1 95.62 32 CYS B O 1
ATOM 3097 N N . LYS B 1 33 ? 13.281 -28.25 -14.547 1 93.81 33 LYS B N 1
ATOM 3098 C CA . LYS B 1 33 ? 12.469 -27.719 -15.641 1 93.81 33 LYS B CA 1
ATOM 3099 C C . LYS B 1 33 ? 10.992 -28.047 -15.438 1 93.81 33 LYS B C 1
ATOM 3101 O O . LYS B 1 33 ? 10.117 -27.344 -15.945 1 93.81 33 LYS B O 1
ATOM 3106 N N . ASP B 1 34 ? 10.727 -29.078 -14.664 1 92.62 34 ASP B N 1
ATOM 3107 C CA . ASP B 1 34 ? 9.344 -29.484 -14.43 1 92.62 34 ASP B CA 1
ATOM 3108 C C . ASP B 1 34 ? 8.727 -28.672 -13.289 1 92.62 34 ASP B C 1
ATOM 3110 O O . ASP B 1 34 ? 7.5 -28.562 -13.195 1 92.62 34 ASP B O 1
ATOM 3114 N N . CYS B 1 35 ? 9.586 -28.125 -12.43 1 94.94 35 CYS B N 1
ATOM 3115 C CA . CYS B 1 35 ? 9.086 -27.516 -11.203 1 94.94 35 CYS B CA 1
ATOM 3116 C C . CYS B 1 35 ? 9.172 -25.984 -11.289 1 94.94 35 CYS B C 1
ATOM 3118 O O . CYS B 1 35 ? 8.547 -25.281 -10.5 1 94.94 35 CYS B O 1
ATOM 3120 N N . TYR B 1 36 ? 9.93 -25.5 -12.203 1 94.31 36 TYR B N 1
ATOM 3121 C CA . TYR B 1 36 ? 10.156 -24.062 -12.305 1 94.31 36 TYR B CA 1
ATOM 3122 C C . TYR B 1 36 ? 10.242 -23.625 -13.758 1 94.31 36 TYR B C 1
ATOM 3124 O O . TYR B 1 36 ? 10.992 -24.203 -14.547 1 94.31 36 TYR B O 1
ATOM 3132 N N . ASN B 1 37 ? 9.414 -22.641 -14.109 1 92.06 37 ASN B N 1
ATOM 3133 C CA . ASN B 1 37 ? 9.445 -22.062 -15.445 1 92.06 37 ASN B CA 1
ATOM 3134 C C . ASN B 1 37 ? 10.461 -20.922 -15.531 1 92.06 37 ASN B C 1
ATOM 3136 O O . ASN B 1 37 ? 10.219 -19.828 -15.031 1 92.06 37 ASN B O 1
ATOM 3140 N N . TYR B 1 38 ? 11.516 -21.109 -16.188 1 91.62 38 TYR B N 1
ATOM 3141 C CA . TYR B 1 38 ? 12.609 -20.156 -16.25 1 91.62 38 TYR B CA 1
ATOM 3142 C C . TYR B 1 38 ? 12.258 -18.969 -17.141 1 91.62 38 TYR B C 1
ATOM 3144 O O . TYR B 1 38 ? 12.859 -17.906 -17.031 1 91.62 38 TYR B O 1
ATOM 3152 N N . ALA B 1 39 ? 11.312 -19.172 -18 1 86.31 39 ALA B N 1
ATOM 3153 C CA . ALA B 1 39 ? 10.891 -18.078 -18.875 1 86.31 39 ALA B CA 1
ATOM 3154 C C . ALA B 1 39 ? 10.078 -17.047 -18.109 1 86.31 39 ALA B C 1
ATOM 3156 O O . ALA B 1 39 ? 10.289 -15.836 -18.266 1 86.31 39 ALA B O 1
ATOM 3157 N N . THR B 1 40 ? 9.18 -17.5 -17.25 1 86.31 40 THR B N 1
ATOM 3158 C CA . THR B 1 40 ? 8.305 -16.609 -16.5 1 86.31 40 THR B CA 1
ATOM 3159 C C . THR B 1 40 ? 8.852 -16.375 -15.102 1 86.31 40 THR B C 1
ATOM 3161 O O . THR B 1 40 ? 8.383 -15.492 -14.383 1 86.31 40 THR B O 1
ATOM 3164 N N . 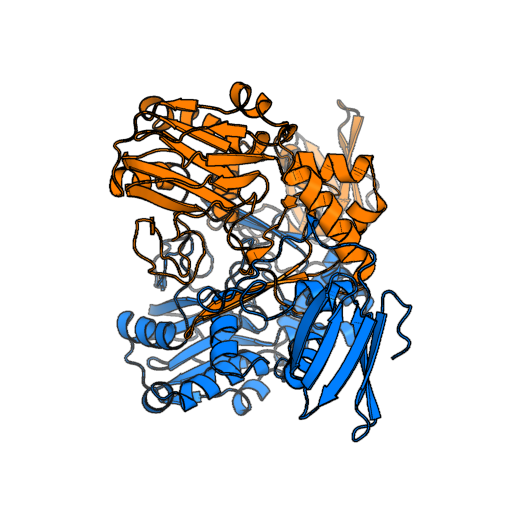LYS B 1 41 ? 9.891 -17.219 -14.711 1 91.12 41 LYS B N 1
ATOM 3165 C CA . LYS B 1 41 ? 10.461 -17.203 -13.367 1 91.12 41 LYS B CA 1
ATOM 3166 C C . LYS B 1 41 ? 9.398 -17.469 -12.312 1 91.12 41 LYS B C 1
ATOM 3168 O O . LYS B 1 41 ? 9.328 -16.781 -11.297 1 91.12 41 LYS B O 1
ATOM 3173 N N . GLN B 1 42 ? 8.555 -18.438 -12.625 1 91.69 42 GLN B N 1
ATOM 3174 C CA . GLN B 1 42 ? 7.469 -18.812 -11.727 1 91.69 42 GLN B CA 1
ATOM 3175 C C . GLN B 1 42 ? 7.469 -20.312 -11.445 1 91.69 42 GLN B C 1
ATOM 3177 O O . GLN B 1 42 ? 7.961 -21.094 -12.258 1 91.69 42 GLN B O 1
ATOM 3182 N N . ARG B 1 43 ? 6.926 -20.656 -10.32 1 91.81 43 ARG B N 1
ATOM 3183 C CA . ARG B 1 43 ? 6.801 -22.062 -9.922 1 91.81 43 ARG B CA 1
ATOM 3184 C C . ARG B 1 43 ? 5.742 -22.766 -10.758 1 91.81 43 ARG B C 1
ATOM 3186 O O . ARG B 1 43 ? 4.691 -22.203 -11.062 1 91.81 43 ARG B O 1
ATOM 3193 N N . SER B 1 44 ? 6.062 -24.031 -11.055 1 89.56 44 SER B N 1
ATOM 3194 C CA . SER B 1 44 ? 5.117 -24.844 -11.812 1 89.56 44 SER B CA 1
ATOM 3195 C C . SER B 1 44 ? 4.547 -25.969 -10.961 1 89.56 44 SER B C 1
ATOM 3197 O O . SER B 1 44 ? 3.562 -26.609 -11.336 1 89.56 44 SER B O 1
ATOM 3199 N N . ILE B 1 45 ? 5.168 -26.141 -9.828 1 88.75 45 ILE B N 1
ATOM 3200 C CA . ILE B 1 45 ? 4.75 -27.234 -8.953 1 88.75 45 ILE B CA 1
ATOM 3201 C C . ILE B 1 45 ? 3.439 -26.875 -8.258 1 88.75 45 ILE B C 1
ATOM 3203 O O . ILE B 1 45 ? 3.246 -25.719 -7.855 1 88.75 45 ILE B O 1
ATOM 3207 N N . ASP B 1 46 ? 2.611 -27.828 -8.133 1 88.56 46 ASP B N 1
ATOM 3208 C CA . ASP B 1 46 ? 1.352 -27.672 -7.41 1 88.56 46 ASP B CA 1
ATOM 3209 C C . ASP B 1 46 ? 1.52 -28.016 -5.93 1 88.56 46 ASP B C 1
ATOM 3211 O O . ASP B 1 46 ? 1.723 -29.172 -5.566 1 88.56 46 ASP B O 1
ATOM 3215 N N . VAL B 1 47 ? 1.339 -27.062 -5.117 1 89.25 47 VAL B N 1
ATOM 3216 C CA . VAL B 1 47 ? 1.607 -27.203 -3.689 1 89.25 47 VAL B CA 1
ATOM 3217 C C . VAL B 1 47 ? 0.672 -28.25 -3.082 1 89.25 47 VAL B C 1
ATOM 3219 O O . VAL B 1 47 ? 1.023 -28.906 -2.102 1 89.25 47 VAL B O 1
ATOM 3222 N N . THR B 1 48 ? -0.525 -28.422 -3.656 1 89.38 48 THR B N 1
ATOM 3223 C CA . THR B 1 48 ? -1.487 -29.359 -3.109 1 89.38 48 THR B CA 1
ATOM 3224 C C . THR B 1 48 ? -1.03 -30.797 -3.352 1 89.38 48 THR B C 1
ATOM 3226 O O . THR B 1 48 ? -1.534 -31.734 -2.723 1 89.38 48 THR B O 1
ATOM 3229 N N . LEU B 1 49 ? -0.082 -30.922 -4.242 1 84.12 49 LEU B N 1
ATOM 3230 C CA . LEU B 1 49 ? 0.396 -32.25 -4.586 1 84.12 49 LEU B CA 1
ATOM 3231 C C . LEU B 1 49 ? 1.663 -32.594 -3.807 1 84.12 49 LEU B C 1
ATOM 3233 O O . LEU B 1 49 ? 2.143 -33.719 -3.857 1 84.12 49 LEU B O 1
ATOM 3237 N N . LEU B 1 50 ? 2.172 -31.641 -3.129 1 85.06 50 LEU B N 1
ATOM 3238 C CA . LEU B 1 50 ? 3.344 -31.891 -2.295 1 85.06 50 LEU B CA 1
ATOM 3239 C C . LEU B 1 50 ? 2.949 -32.562 -0.995 1 85.06 50 LEU B C 1
ATOM 3241 O O . LEU B 1 50 ? 2.066 -32.094 -0.277 1 85.06 50 LEU B O 1
ATOM 3245 N N . SER B 1 51 ? 3.582 -33.688 -0.817 1 79.44 51 SER B N 1
ATOM 3246 C CA . SER B 1 51 ? 3.318 -34.406 0.427 1 79.44 51 SER B CA 1
ATOM 3247 C C . SER B 1 51 ? 3.824 -33.625 1.634 1 79.44 51 SER B C 1
ATOM 3249 O O . SER B 1 51 ? 4.922 -33.062 1.602 1 79.44 51 SER B O 1
ATOM 3251 N N . PRO B 1 52 ? 2.973 -33.562 2.686 1 75.81 52 PRO B N 1
ATOM 3252 C CA . PRO B 1 52 ? 3.469 -32.938 3.91 1 75.81 52 PRO B CA 1
ATOM 3253 C C . PRO B 1 52 ? 4.625 -33.719 4.543 1 75.81 52 PRO B C 1
ATOM 3255 O O . PRO B 1 52 ? 5.32 -33.188 5.414 1 75.81 52 PRO B O 1
ATOM 3258 N N . PHE B 1 53 ? 4.785 -34.938 4.086 1 77.88 53 PHE B N 1
ATOM 3259 C CA . PHE B 1 53 ? 5.82 -35.781 4.656 1 77.88 53 PHE B CA 1
ATOM 3260 C C . PHE B 1 53 ? 6.938 -36 3.648 1 77.88 53 PHE B C 1
ATOM 3262 O O . PHE B 1 53 ? 7.551 -37.094 3.631 1 77.88 53 PHE B O 1
ATOM 3269 N N . CYS B 1 54 ? 7.117 -35 2.914 1 82.69 54 CYS B N 1
ATOM 3270 C CA . CYS B 1 54 ? 8.219 -35.031 1.96 1 82.69 54 CYS B CA 1
ATOM 3271 C C . CYS B 1 54 ? 9.547 -35.281 2.67 1 82.69 54 CYS B C 1
ATOM 3273 O O . CYS B 1 54 ? 9.805 -34.719 3.73 1 82.69 54 CYS B O 1
ATOM 3275 N N . PHE B 1 55 ? 10.305 -36.281 2.217 1 84.31 55 PHE B N 1
ATOM 3276 C CA . PHE B 1 55 ? 11.617 -36.531 2.785 1 84.31 55 PHE B CA 1
ATOM 3277 C C . PHE B 1 55 ? 12.625 -36.844 1.688 1 84.31 55 PHE B C 1
ATOM 3279 O O . PHE B 1 55 ? 12.258 -37.375 0.639 1 84.31 55 PHE B O 1
ATOM 3286 N N . ALA B 1 56 ? 13.844 -36.531 1.875 1 87.12 56 ALA B N 1
ATOM 3287 C CA . ALA B 1 56 ? 14.922 -36.906 0.965 1 87.12 56 ALA B CA 1
ATOM 3288 C C . ALA B 1 56 ? 15.5 -38.281 1.332 1 87.12 56 ALA B C 1
ATOM 3290 O O . ALA B 1 56 ? 15.906 -38.5 2.475 1 87.12 56 ALA B O 1
ATOM 3291 N N . CYS B 1 57 ? 15.461 -39.125 0.382 1 87.56 57 CYS B N 1
ATOM 3292 C CA . CYS B 1 57 ? 15.969 -40.469 0.665 1 87.56 57 CYS B CA 1
ATOM 3293 C C . CYS B 1 57 ? 17.484 -40.531 0.461 1 87.56 57 CYS B C 1
ATOM 3295 O O . CYS B 1 57 ? 18.156 -41.375 1.028 1 87.56 57 CYS B O 1
ATOM 3297 N N . HIS B 1 58 ? 17.984 -39.719 -0.351 1 90.38 58 HIS B N 1
ATOM 3298 C CA . HIS B 1 58 ? 19.422 -39.625 -0.615 1 90.38 58 HIS B CA 1
ATOM 3299 C C . HIS B 1 58 ? 19.844 -38.156 -0.836 1 90.38 58 HIS B C 1
ATOM 3301 O O . HIS B 1 58 ? 19.078 -37.375 -1.371 1 90.38 58 HIS B O 1
ATOM 3307 N N . TYR B 1 59 ? 21.016 -37.812 -0.385 1 90.25 59 TYR B N 1
ATOM 3308 C CA . TYR B 1 59 ? 21.547 -36.469 -0.633 1 90.25 59 TYR B CA 1
ATOM 3309 C C . TYR B 1 59 ? 23.062 -36.5 -0.662 1 90.25 59 TYR B C 1
ATOM 3311 O O . TYR B 1 59 ? 23.703 -37.375 -0.053 1 90.25 59 TYR B O 1
ATOM 3319 N N . PHE B 1 60 ? 23.688 -35.656 -1.362 1 90.75 60 PHE B N 1
ATOM 3320 C CA . PHE B 1 60 ? 25.125 -35.469 -1.352 1 90.75 60 PHE B CA 1
ATOM 3321 C C . PHE B 1 60 ? 25.484 -34.062 -1.811 1 90.75 60 PHE B C 1
ATOM 3323 O O . PHE B 1 60 ? 24.672 -33.375 -2.43 1 90.75 60 PHE B O 1
ATOM 3330 N N . PHE B 1 61 ? 26.625 -33.688 -1.421 1 89.19 61 PHE B N 1
ATOM 3331 C CA . PHE B 1 61 ? 27.156 -32.375 -1.77 1 89.19 61 PHE B CA 1
ATOM 3332 C C . PHE B 1 61 ? 28.297 -32.469 -2.77 1 89.19 61 PHE B C 1
ATOM 3334 O O . PHE B 1 61 ? 29.203 -33.281 -2.584 1 89.19 61 PHE B O 1
ATOM 3341 N N . GLU B 1 62 ? 28.188 -31.734 -3.846 1 91.38 62 GLU B N 1
ATOM 3342 C CA . GLU B 1 62 ? 29.234 -31.719 -4.848 1 91.38 62 GLU B CA 1
ATOM 3343 C C . GLU B 1 62 ? 29.312 -30.375 -5.559 1 91.38 62 GLU B C 1
ATOM 3345 O O . GLU B 1 62 ? 28.297 -29.859 -6.016 1 91.38 62 GLU B O 1
ATOM 3350 N N . ASN B 1 63 ? 30.531 -29.812 -5.719 1 92.56 63 ASN B N 1
ATOM 3351 C CA . ASN B 1 63 ? 30.766 -28.594 -6.465 1 92.56 63 ASN B CA 1
ATOM 3352 C C . ASN B 1 63 ? 29.828 -27.469 -6.012 1 92.56 63 ASN B C 1
ATOM 3354 O O . ASN B 1 63 ? 29.156 -26.844 -6.836 1 92.56 63 ASN B O 1
ATOM 3358 N N . GLU B 1 64 ? 29.641 -27.328 -4.699 1 90.62 64 GLU B N 1
ATOM 3359 C CA . GLU B 1 64 ? 28.844 -26.281 -4.07 1 90.62 64 GLU B CA 1
ATOM 3360 C C . GLU B 1 64 ? 27.359 -26.438 -4.395 1 90.62 64 GLU B C 1
ATOM 3362 O O . GLU B 1 64 ? 26.625 -25.453 -4.461 1 90.62 64 GLU B O 1
ATOM 3367 N N . LYS B 1 65 ? 27 -27.641 -4.668 1 95.19 65 LYS B N 1
ATOM 3368 C CA . LYS B 1 65 ? 25.609 -27.953 -4.938 1 95.19 65 LYS B CA 1
ATOM 3369 C C . LYS B 1 65 ? 25.109 -29.062 -4.031 1 95.19 65 LYS B C 1
ATOM 3371 O O . LYS B 1 65 ? 25.828 -30.031 -3.758 1 95.19 65 LYS B O 1
ATOM 3376 N N . LEU B 1 66 ? 23.938 -28.891 -3.574 1 93.88 66 LEU B N 1
ATOM 3377 C CA . LEU B 1 66 ? 23.234 -29.938 -2.832 1 93.88 66 LEU B CA 1
ATOM 3378 C C . LEU B 1 66 ? 22.344 -30.75 -3.754 1 93.88 66 LEU B C 1
ATOM 3380 O O . LEU B 1 66 ? 21.469 -30.203 -4.43 1 93.88 66 LEU B O 1
ATOM 3384 N N . HIS B 1 67 ? 22.609 -32 -3.893 1 95.31 67 HIS B N 1
ATOM 3385 C CA . HIS B 1 67 ? 21.797 -32.906 -4.691 1 95.31 67 HIS B CA 1
ATOM 3386 C C . HIS B 1 67 ? 20.906 -33.781 -3.803 1 95.31 67 HIS B C 1
ATOM 3388 O O . HIS B 1 67 ? 21.391 -34.406 -2.848 1 95.31 67 HIS B O 1
ATOM 3394 N N . LEU B 1 68 ? 19.641 -33.781 -4.129 1 94.62 68 LEU B N 1
ATOM 3395 C CA . LEU B 1 68 ? 18.672 -34.531 -3.332 1 94.62 68 LEU B CA 1
ATOM 3396 C C . LEU B 1 68 ? 17.859 -35.5 -4.207 1 94.62 68 LEU B C 1
ATOM 3398 O O . LEU B 1 68 ? 17.5 -35.156 -5.336 1 94.62 68 LEU B O 1
ATOM 3402 N N . THR B 1 69 ? 17.656 -36.625 -3.715 1 94.69 69 THR B N 1
ATOM 3403 C CA . THR B 1 69 ? 16.656 -37.562 -4.25 1 94.69 69 THR B CA 1
ATOM 3404 C C . THR B 1 69 ? 15.523 -37.75 -3.252 1 94.69 69 THR B C 1
ATOM 3406 O O . THR B 1 69 ? 15.758 -38.156 -2.111 1 94.69 69 THR B O 1
ATOM 3409 N N . TRP B 1 70 ? 14.375 -37.5 -3.787 1 92.56 70 TRP B N 1
ATOM 3410 C CA . TRP B 1 70 ? 13.219 -37.531 -2.898 1 92.56 70 TRP B CA 1
ATOM 3411 C C . TRP B 1 70 ? 12.586 -38.906 -2.861 1 92.56 70 TRP B C 1
ATOM 3413 O O . TRP B 1 70 ? 12.891 -39.75 -3.703 1 92.56 70 TRP B O 1
ATOM 3423 N N . GLY B 1 71 ? 11.719 -39.094 -1.853 1 88.25 71 GLY B N 1
ATOM 3424 C CA . GLY B 1 71 ? 11.055 -40.375 -1.685 1 88.25 71 GLY B CA 1
ATOM 3425 C C . GLY B 1 71 ? 10.25 -40.781 -2.902 1 88.25 71 GLY B C 1
ATOM 3426 O O . GLY B 1 71 ? 10.094 -42 -3.164 1 88.25 71 GLY B O 1
ATOM 3427 N N . ASP B 1 72 ? 9.789 -39.844 -3.639 1 87.56 72 ASP B N 1
ATOM 3428 C CA . ASP B 1 72 ? 8.984 -40.156 -4.82 1 87.56 72 ASP B CA 1
ATOM 3429 C C . ASP B 1 72 ? 9.867 -40.312 -6.059 1 87.56 72 ASP B C 1
ATOM 3431 O O . ASP B 1 72 ? 9.359 -40.438 -7.176 1 87.56 72 ASP B O 1
ATOM 3435 N N . GLY B 1 73 ? 11.117 -40.188 -5.871 1 91.38 73 GLY B N 1
ATOM 3436 C CA . GLY B 1 73 ? 12.055 -40.406 -6.965 1 91.38 73 GLY B CA 1
ATOM 3437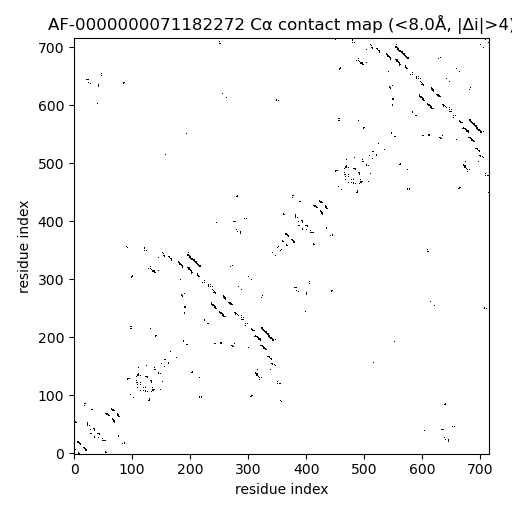 C C . GLY B 1 73 ? 12.492 -39.125 -7.633 1 91.38 73 GLY B C 1
ATOM 3438 O O . GLY B 1 73 ? 13.438 -39.125 -8.422 1 91.38 73 GLY B O 1
ATOM 3439 N N . HIS B 1 74 ? 11.844 -38.031 -7.352 1 93.81 74 HIS B N 1
ATOM 3440 C CA . HIS B 1 74 ? 12.219 -36.719 -7.926 1 93.81 74 HIS B CA 1
ATOM 3441 C C . HIS B 1 74 ? 13.609 -36.312 -7.477 1 93.81 74 HIS B C 1
ATOM 3443 O O . HIS B 1 74 ? 14.047 -36.656 -6.375 1 93.81 74 HIS B O 1
ATOM 3449 N N . LYS B 1 75 ? 14.266 -35.625 -8.328 1 96.12 75 LYS B N 1
ATOM 3450 C CA . LYS B 1 75 ? 15.602 -35.156 -8.008 1 96.12 75 LYS B CA 1
ATOM 3451 C C . LYS B 1 75 ? 15.656 -33.625 -8.055 1 96.12 75 LYS B C 1
ATOM 3453 O O . LYS B 1 75 ? 15.062 -33 -8.945 1 96.12 75 LYS B O 1
ATOM 3458 N N . SER B 1 76 ? 16.281 -33.094 -7.039 1 96 76 SER B N 1
ATOM 3459 C CA . SER B 1 76 ? 16.5 -31.656 -6.977 1 96 76 SER B CA 1
ATOM 3460 C C . SER B 1 76 ? 17.969 -31.328 -6.793 1 96 76 SER B C 1
ATOM 3462 O O . SER B 1 76 ? 18.719 -32.094 -6.195 1 96 76 SER B O 1
ATOM 3464 N N . THR B 1 77 ? 18.391 -30.234 -7.344 1 97.06 77 THR B N 1
ATOM 3465 C CA . THR B 1 77 ? 19.734 -29.688 -7.16 1 97.06 77 THR B CA 1
ATOM 3466 C C . THR B 1 77 ? 19.656 -28.203 -6.789 1 97.06 77 THR B C 1
ATOM 3468 O O . THR B 1 77 ? 18.969 -27.422 -7.441 1 97.06 77 THR B O 1
ATOM 3471 N N . PHE B 1 78 ? 20.391 -27.875 -5.719 1 96.25 78 PHE B N 1
ATOM 3472 C CA . PHE B 1 78 ? 20.406 -26.5 -5.27 1 96.25 78 PHE B CA 1
ATOM 3473 C C . PHE B 1 78 ? 21.844 -25.984 -5.176 1 96.25 78 PHE B C 1
ATOM 3475 O O . PHE B 1 78 ? 22.719 -26.656 -4.633 1 96.25 78 PHE B O 1
ATOM 3482 N N . ASP B 1 79 ? 22.078 -24.812 -5.746 1 95.31 79 ASP B N 1
ATOM 3483 C CA . ASP B 1 79 ? 23.312 -24.094 -5.438 1 95.31 79 ASP B CA 1
ATOM 3484 C C . ASP B 1 79 ? 23.328 -23.625 -3.988 1 95.31 79 ASP B C 1
ATOM 3486 O O . ASP B 1 79 ? 22.312 -23.125 -3.484 1 95.31 79 ASP B O 1
ATOM 3490 N N . ILE B 1 80 ? 24.422 -23.781 -3.344 1 91.69 80 ILE B N 1
ATOM 3491 C CA . ILE B 1 80 ? 24.531 -23.359 -1.951 1 91.69 80 ILE B CA 1
ATOM 3492 C C . ILE B 1 80 ? 24.266 -21.859 -1.844 1 91.69 80 ILE B C 1
ATOM 3494 O O . ILE B 1 80 ? 23.672 -21.391 -0.87 1 91.69 80 ILE B O 1
ATOM 3498 N N . ALA B 1 81 ? 24.688 -21.109 -2.816 1 92.56 81 ALA B N 1
ATOM 3499 C CA . ALA B 1 81 ? 24.469 -19.656 -2.824 1 92.56 81 ALA B CA 1
ATOM 3500 C C . ALA B 1 81 ? 22.969 -19.344 -2.818 1 92.56 81 ALA B C 1
ATOM 3502 O O . ALA B 1 81 ? 22.531 -18.391 -2.154 1 92.56 81 ALA B O 1
ATOM 3503 N N . PHE B 1 82 ? 22.219 -20.141 -3.543 1 94.69 82 PHE B N 1
ATOM 3504 C CA . PHE B 1 82 ? 20.766 -20.016 -3.58 1 94.69 82 PHE B CA 1
ATOM 3505 C C . PHE B 1 82 ? 20.172 -20.266 -2.201 1 94.69 82 PHE B C 1
ATOM 3507 O O . PHE B 1 82 ? 19.359 -19.484 -1.723 1 94.69 82 PHE B O 1
ATOM 3514 N N . LEU B 1 83 ? 20.578 -21.312 -1.588 1 93.69 83 LEU B N 1
ATOM 3515 C CA . LEU B 1 83 ? 20.062 -21.688 -0.273 1 93.69 83 LEU B CA 1
ATOM 3516 C C . LEU B 1 83 ? 20.422 -20.625 0.765 1 93.69 83 LEU B C 1
ATOM 3518 O O . LEU B 1 83 ? 19.578 -20.266 1.594 1 93.69 83 LEU B O 1
ATOM 3522 N N . ARG B 1 84 ? 21.609 -20.141 0.694 1 91.44 84 ARG B N 1
ATOM 3523 C CA . ARG B 1 84 ? 22.047 -19.109 1.619 1 91.44 84 ARG B CA 1
ATOM 3524 C C . ARG B 1 84 ? 21.234 -17.828 1.433 1 91.44 84 ARG B C 1
ATOM 3526 O O . ARG B 1 84 ? 20.766 -17.25 2.406 1 91.44 84 ARG B O 1
ATOM 3533 N N . GLN B 1 85 ? 21.031 -17.438 0.246 1 92.56 85 GLN B N 1
ATOM 3534 C CA . GLN B 1 85 ? 20.328 -16.203 -0.082 1 92.56 85 GLN B CA 1
ATOM 3535 C C . GLN B 1 85 ? 18.891 -16.234 0.443 1 92.56 85 GLN B C 1
ATOM 3537 O O . GLN B 1 85 ? 18.422 -15.25 1.03 1 92.56 85 GLN B O 1
ATOM 3542 N N . TYR B 1 86 ? 18.234 -17.312 0.292 1 94.12 86 TYR B N 1
ATOM 3543 C CA . TYR B 1 86 ? 16.797 -17.328 0.54 1 94.12 86 TYR B CA 1
ATOM 3544 C C . TYR B 1 86 ? 16.484 -17.875 1.928 1 94.12 86 TYR B C 1
ATOM 3546 O O . TYR B 1 86 ? 15.328 -17.953 2.326 1 94.12 86 TYR B O 1
ATOM 3554 N N . SER B 1 87 ? 17.562 -18.25 2.705 1 91.25 87 SER B N 1
ATOM 3555 C CA . SER B 1 87 ? 17.391 -18.641 4.102 1 91.25 87 SER B CA 1
ATOM 3556 C C . SER B 1 87 ? 17.438 -17.422 5.023 1 91.25 87 SER B C 1
ATOM 3558 O O . SER B 1 87 ? 17.188 -17.531 6.223 1 91.25 87 SER B O 1
ATOM 3560 N N . GLN B 1 88 ? 17.766 -16.312 4.398 1 89.56 88 GLN B N 1
ATOM 3561 C CA . GLN B 1 88 ? 17.891 -15.094 5.188 1 89.56 88 GLN B CA 1
ATOM 3562 C C . GLN B 1 88 ? 16.984 -13.992 4.637 1 89.56 88 GLN B C 1
ATOM 3564 O O . GLN B 1 88 ? 16.516 -14.086 3.5 1 89.56 88 GLN B O 1
ATOM 3569 N N . LEU B 1 89 ? 16.797 -13.016 5.488 1 89.69 89 LEU B N 1
ATOM 3570 C CA . LEU B 1 89 ? 16.047 -11.844 5.035 1 89.69 89 LEU B CA 1
ATOM 3571 C C . LEU B 1 89 ? 16.859 -11.047 4.012 1 89.69 89 LEU B C 1
ATOM 3573 O O . LEU B 1 89 ? 18.094 -11.133 3.986 1 89.69 89 LEU B O 1
ATOM 3577 N N . GLU B 1 90 ? 16.125 -10.398 3.176 1 91.38 90 GLU B N 1
ATOM 3578 C CA . GLU B 1 90 ? 16.781 -9.508 2.232 1 91.38 90 GLU B CA 1
ATOM 3579 C C . GLU B 1 90 ? 17.688 -8.508 2.957 1 91.38 90 GLU B C 1
ATOM 3581 O O . GLU B 1 90 ? 17.312 -7.965 3.996 1 91.38 90 GLU B O 1
ATOM 3586 N N . GLN B 1 91 ? 18.812 -8.289 2.422 1 91.25 91 GLN B N 1
ATOM 3587 C CA . GLN B 1 91 ? 19.766 -7.352 3.01 1 91.25 91 GLN B CA 1
ATOM 3588 C C . GLN B 1 91 ? 19.609 -5.961 2.404 1 91.25 91 GLN B C 1
ATOM 3590 O O . GLN B 1 91 ? 19.719 -5.789 1.189 1 91.25 91 GLN B O 1
ATOM 3595 N N . TRP B 1 92 ? 19.359 -5.02 3.217 1 93.06 92 TRP B N 1
ATOM 3596 C CA . TRP B 1 92 ? 19.234 -3.617 2.832 1 93.06 92 TRP B CA 1
ATOM 3597 C C . TRP B 1 92 ? 20.438 -2.811 3.322 1 93.06 92 TRP B C 1
ATOM 3599 O O . TRP B 1 92 ? 21.047 -3.158 4.328 1 93.06 92 TRP B O 1
ATOM 3609 N N . PRO B 1 93 ? 20.781 -1.75 2.584 1 94.56 93 PRO B N 1
ATOM 3610 C CA . PRO B 1 93 ? 21.781 -0.857 3.162 1 94.56 93 PRO B CA 1
ATOM 3611 C C . PRO B 1 93 ? 21.359 -0.287 4.512 1 94.56 93 PRO B C 1
ATOM 3613 O O . PRO B 1 93 ? 20.188 0.038 4.711 1 94.56 93 PRO B O 1
ATOM 3616 N N . GLN B 1 94 ? 22.266 -0.219 5.406 1 93.56 94 GLN B N 1
ATOM 3617 C CA . GLN B 1 94 ? 21.969 0.328 6.723 1 93.56 94 GLN B CA 1
ATOM 3618 C C . GLN B 1 94 ? 21.719 1.833 6.652 1 93.56 94 GLN B C 1
ATOM 3620 O O . GLN B 1 94 ? 22.531 2.574 6.102 1 93.56 94 GLN B O 1
ATOM 3625 N N . PRO B 1 95 ? 20.672 2.236 7.211 1 94.94 95 PRO B N 1
ATOM 3626 C CA . PRO B 1 95 ? 20.406 3.678 7.191 1 94.94 95 PRO B CA 1
ATOM 3627 C C . PRO B 1 95 ? 21.406 4.465 8.039 1 94.94 95 PRO B C 1
ATOM 3629 O O . PRO B 1 95 ? 21.828 3.984 9.094 1 94.94 95 PRO B O 1
ATOM 3632 N N . PHE B 1 96 ? 21.719 5.637 7.562 1 96.44 96 PHE B N 1
ATOM 3633 C CA . PHE B 1 96 ? 22.469 6.617 8.352 1 96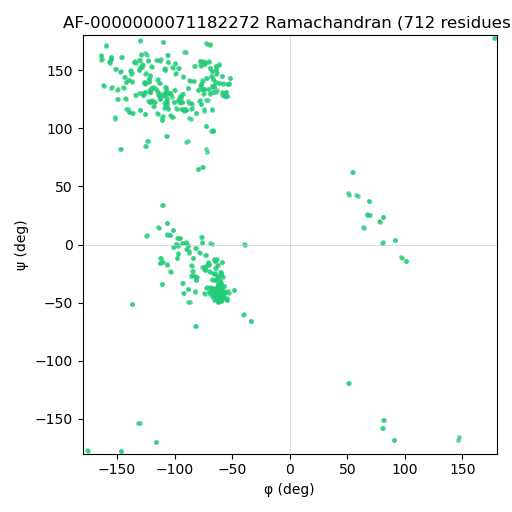.44 96 PHE B CA 1
ATOM 3634 C C . PHE B 1 96 ? 21.516 7.684 8.898 1 96.44 96 PHE B C 1
ATOM 3636 O O . PHE B 1 96 ? 21 8.508 8.141 1 96.44 96 PHE B O 1
ATOM 3643 N N . LEU B 1 97 ? 21.328 7.637 10.18 1 97.31 97 LEU B N 1
ATOM 3644 C CA . LEU B 1 97 ? 20.469 8.633 10.797 1 97.31 97 LEU B CA 1
ATOM 3645 C C . LEU B 1 97 ? 21.188 9.969 10.938 1 97.31 97 LEU B C 1
ATOM 3647 O O . LEU B 1 97 ? 22.375 10.008 11.266 1 97.31 97 LEU B O 1
ATOM 3651 N N . TRP B 1 98 ? 20.484 11.031 10.656 1 97.62 98 TRP B N 1
ATOM 3652 C CA . TRP B 1 98 ? 21.141 12.328 10.734 1 97.62 98 TRP B CA 1
ATOM 3653 C C . TRP B 1 98 ? 20.25 13.344 11.453 1 97.62 98 TRP B C 1
ATOM 3655 O O . TRP B 1 98 ? 19.031 13.172 11.516 1 97.62 98 TRP B O 1
ATOM 3665 N N . LYS B 1 99 ? 20.938 14.344 11.961 1 95.94 99 LYS B N 1
ATOM 3666 C CA . LYS B 1 99 ? 20.297 15.43 12.688 1 95.94 99 LYS B CA 1
ATOM 3667 C C . LYS B 1 99 ? 20.609 16.781 12.055 1 95.94 99 LYS B C 1
ATOM 3669 O O . LYS B 1 99 ? 21.781 17.141 11.875 1 95.94 99 LYS B O 1
ATOM 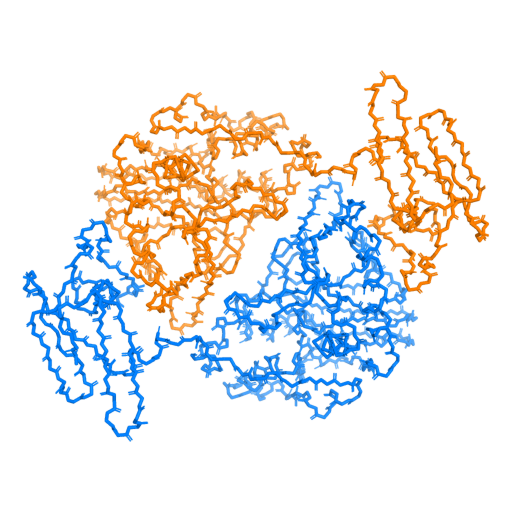3674 N N . GLY B 1 100 ? 19.531 17.438 11.734 1 95.62 100 GLY B N 1
ATOM 3675 C CA . GLY B 1 100 ? 19.672 18.797 11.227 1 95.62 100 GLY B CA 1
ATOM 3676 C C . GLY B 1 100 ? 20.672 18.906 10.086 1 95.62 100 GLY B C 1
ATOM 3677 O O . GLY B 1 100 ? 20.578 18.156 9.109 1 95.62 100 GLY B O 1
ATOM 3678 N N . GLU B 1 101 ? 21.703 19.672 10.266 1 94.62 101 GLU B N 1
ATOM 3679 C CA . GLU B 1 101 ? 22.609 20.062 9.195 1 94.62 101 GLU B CA 1
ATOM 3680 C C . GLU B 1 101 ? 23.594 18.938 8.875 1 94.62 101 GLU B C 1
ATOM 3682 O O . GLU B 1 101 ? 24.312 19 7.875 1 94.62 101 GLU B O 1
ATOM 3687 N N . GLU B 1 102 ? 23.594 17.859 9.648 1 94.06 102 GLU B N 1
ATOM 3688 C CA . GLU B 1 102 ? 24.438 16.703 9.352 1 94.06 102 GLU B CA 1
ATOM 3689 C C . GLU B 1 102 ? 24.109 16.125 7.973 1 94.06 102 GLU B C 1
ATOM 3691 O O . GLU B 1 102 ? 24.953 15.5 7.34 1 94.06 102 GLU B O 1
ATOM 3696 N N . ALA B 1 103 ? 22.844 16.391 7.559 1 93 103 ALA B N 1
ATOM 3697 C CA . ALA B 1 103 ? 22.375 15.875 6.27 1 93 103 ALA B CA 1
ATOM 3698 C C . ALA B 1 103 ? 23.234 16.422 5.129 1 93 103 ALA B C 1
ATOM 3700 O O . ALA B 1 103 ? 23.469 15.734 4.137 1 93 103 ALA B O 1
ATOM 3701 N N . LYS B 1 104 ? 23.75 17.594 5.273 1 91.12 104 LYS B N 1
ATOM 3702 C CA . LYS B 1 104 ? 24.484 18.297 4.227 1 91.12 104 LYS B CA 1
ATOM 3703 C C . LYS B 1 104 ? 25.688 17.484 3.762 1 91.12 104 LYS B C 1
ATOM 3705 O O . LYS B 1 104 ? 25.953 17.391 2.562 1 91.12 104 LYS B O 1
ATOM 3710 N N . SER B 1 105 ? 26.312 16.938 4.719 1 90.94 105 SER B N 1
ATOM 3711 C CA . SER B 1 105 ? 27.547 16.219 4.395 1 90.94 105 SER B CA 1
ATOM 3712 C C . SER B 1 105 ? 27.266 14.789 3.943 1 90.94 105 SER B C 1
ATOM 3714 O O . SER B 1 105 ? 28.125 14.125 3.369 1 90.94 105 SER B O 1
ATOM 3716 N N . LEU B 1 106 ? 26.062 14.375 4.137 1 89.88 106 LEU B N 1
ATOM 3717 C CA . LEU B 1 106 ? 25.75 12.969 3.893 1 89.88 106 LEU B CA 1
ATOM 3718 C C . LEU B 1 106 ? 25.016 12.797 2.574 1 89.88 106 LEU B C 1
ATOM 3720 O O . LEU B 1 106 ? 25.078 11.734 1.953 1 89.88 106 LEU B O 1
ATOM 3724 N N . VAL B 1 107 ? 24.391 13.859 2.158 1 87.25 107 VAL B N 1
ATOM 3725 C CA . VAL B 1 107 ? 23.531 13.781 0.985 1 87.25 107 VAL B CA 1
ATOM 3726 C C . VAL B 1 107 ? 24.391 13.703 -0.28 1 87.25 107 VAL B C 1
ATOM 3728 O O . VAL B 1 107 ? 25.359 14.453 -0.428 1 87.25 107 VAL B O 1
ATOM 3731 N N . THR B 1 108 ? 24.031 12.711 -1.086 1 90.62 108 THR B N 1
ATOM 3732 C CA . THR B 1 108 ? 24.641 12.648 -2.414 1 90.62 108 THR B CA 1
ATOM 3733 C C . THR B 1 108 ? 24.078 13.758 -3.305 1 90.62 108 THR B C 1
ATOM 3735 O O . THR B 1 108 ? 22.859 13.898 -3.449 1 90.62 108 THR B O 1
ATOM 3738 N N . ALA B 1 109 ? 24.938 14.562 -3.846 1 94.75 109 ALA B N 1
ATOM 3739 C CA . ALA B 1 109 ? 24.609 15.57 -4.855 1 94.75 109 ALA B CA 1
ATOM 3740 C C . ALA B 1 109 ? 25.5 15.398 -6.094 1 94.75 109 ALA B C 1
ATOM 3742 O O . ALA B 1 109 ? 26.719 15.555 -6.02 1 94.75 109 ALA B O 1
ATOM 3743 N N . ILE B 1 110 ? 24.859 15.008 -7.184 1 97.12 110 ILE B N 1
ATOM 3744 C CA . ILE B 1 110 ? 25.656 14.773 -8.375 1 97.12 110 ILE B CA 1
ATOM 3745 C C . ILE B 1 110 ? 25.062 15.531 -9.562 1 97.12 110 ILE B C 1
ATOM 3747 O O . ILE B 1 110 ? 23.891 15.922 -9.523 1 97.12 110 ILE B O 1
ATOM 3751 N N . SER B 1 111 ? 25.891 15.672 -10.609 1 98.12 111 SER B N 1
ATOM 3752 C CA . SER B 1 111 ? 25.438 16.344 -11.82 1 98.12 111 SER B CA 1
ATOM 3753 C C . SER B 1 111 ? 24.547 15.43 -12.664 1 98.12 111 SER B C 1
ATOM 3755 O O . SER B 1 111 ? 24.641 14.203 -12.57 1 98.12 111 SER B O 1
ATOM 3757 N N . LEU B 1 112 ? 23.703 16.062 -13.422 1 98.31 112 LEU B N 1
ATOM 3758 C CA . LEU B 1 112 ? 22.875 15.312 -14.359 1 98.31 112 LEU B CA 1
ATOM 3759 C C . LEU B 1 112 ? 23.734 14.422 -15.25 1 98.31 112 LEU B C 1
ATOM 3761 O O . LEU B 1 112 ? 23.344 13.297 -15.57 1 98.31 112 LEU B O 1
ATOM 3765 N N . GLY B 1 113 ? 24.859 14.922 -15.672 1 97.81 113 GLY B N 1
ATOM 3766 C CA . GLY B 1 113 ? 25.781 14.133 -16.484 1 97.81 113 GLY B CA 1
ATOM 3767 C C . GLY B 1 113 ? 26.172 12.82 -15.836 1 97.81 113 GLY B C 1
ATOM 3768 O O . GLY B 1 113 ? 26.141 11.773 -16.484 1 97.81 113 GLY B O 1
ATOM 3769 N N . LYS B 1 114 ? 26.531 12.898 -14.594 1 98 114 LYS B N 1
ATOM 3770 C CA . LYS B 1 114 ? 26.875 11.688 -13.852 1 98 114 LYS B CA 1
ATOM 3771 C C . LYS B 1 114 ? 25.656 10.797 -13.633 1 98 114 LYS B C 1
ATOM 3773 O O . LYS B 1 114 ? 25.75 9.578 -13.766 1 98 114 LYS B O 1
ATOM 3778 N N . PHE B 1 115 ? 24.547 11.383 -13.367 1 98.25 115 PHE B N 1
ATOM 3779 C CA . PHE B 1 115 ? 23.328 10.648 -13.086 1 98.25 115 PHE B CA 1
ATOM 3780 C C . PHE B 1 115 ? 22.859 9.883 -14.32 1 98.25 115 PHE B C 1
ATOM 3782 O O . PHE B 1 115 ? 22.188 8.852 -14.211 1 98.25 115 PHE B O 1
ATOM 3789 N N . ASN B 1 116 ? 23.25 10.375 -15.453 1 97.31 116 ASN B N 1
ATOM 3790 C CA . ASN B 1 116 ? 22.859 9.727 -16.703 1 97.31 116 ASN B CA 1
ATOM 3791 C C . ASN B 1 116 ? 23.625 8.422 -16.906 1 97.31 116 ASN B C 1
ATOM 3793 O O . ASN B 1 116 ? 23.312 7.645 -17.812 1 97.31 116 ASN B O 1
ATOM 3797 N N . GLN B 1 117 ? 24.609 8.219 -16.031 1 97.56 117 GLN B N 1
ATOM 3798 C CA . GLN B 1 117 ? 25.344 6.957 -16.031 1 97.56 117 GLN B CA 1
ATOM 3799 C C . GLN B 1 117 ? 24.844 6.02 -14.945 1 97.56 117 GLN B C 1
ATOM 3801 O O . GLN B 1 117 ? 24.328 6.473 -13.922 1 97.56 117 GLN B O 1
ATOM 3806 N N . LEU B 1 118 ? 25.078 4.766 -15.195 1 97 118 LEU B N 1
ATOM 3807 C CA . LEU B 1 118 ? 24.594 3.754 -14.258 1 97 118 LEU B CA 1
ATOM 3808 C C . LEU B 1 118 ? 25.188 3.984 -12.867 1 97 118 LEU B C 1
ATOM 3810 O O . LEU B 1 118 ? 24.469 3.852 -11.867 1 97 118 LEU B O 1
ATOM 3814 N N . GLU B 1 119 ? 26.359 4.324 -12.852 1 97.38 119 GLU B N 1
ATOM 3815 C CA . GLU B 1 119 ? 27.031 4.559 -11.57 1 97.38 119 GLU B CA 1
ATOM 3816 C C . GLU B 1 119 ? 26.375 5.699 -10.805 1 97.38 119 GLU B C 1
ATOM 3818 O O . GLU B 1 119 ? 26.234 5.629 -9.578 1 97.38 119 GLU B O 1
ATOM 3823 N N . GLY B 1 120 ? 26.062 6.766 -11.492 1 98.12 120 GLY B N 1
ATOM 3824 C CA . GLY B 1 120 ? 25.375 7.879 -10.867 1 98.12 120 GLY B CA 1
ATOM 3825 C C . GLY B 1 120 ? 24 7.508 -10.336 1 98.12 120 GLY B C 1
ATOM 3826 O O . GLY B 1 120 ? 23.594 7.977 -9.266 1 98.12 120 GLY B O 1
ATOM 3827 N N . GLN B 1 121 ? 23.312 6.645 -11.086 1 98.06 121 GLN B N 1
ATOM 3828 C CA . GLN B 1 121 ? 22 6.172 -10.641 1 98.06 121 GLN B CA 1
ATOM 3829 C C . GLN B 1 121 ? 22.125 5.328 -9.375 1 98.06 121 GLN B C 1
ATOM 3831 O O . GLN B 1 121 ? 21.297 5.441 -8.461 1 98.06 121 GLN B O 1
ATOM 3836 N N . GLU B 1 122 ? 23.156 4.516 -9.312 1 98.19 122 GLU B N 1
ATOM 3837 C CA . GLU B 1 122 ? 23.438 3.709 -8.125 1 98.19 122 GLU B CA 1
ATOM 3838 C C . GLU B 1 122 ? 23.703 4.586 -6.91 1 98.19 122 GLU B C 1
ATOM 3840 O O . GLU B 1 122 ? 23.219 4.316 -5.816 1 98.19 122 GLU B O 1
ATOM 3845 N N . GLU B 1 123 ? 24.469 5.617 -7.117 1 98.12 123 GLU B N 1
ATOM 3846 C CA . GLU B 1 123 ? 24.828 6.52 -6.027 1 98.12 123 GLU B CA 1
ATOM 3847 C C . GLU B 1 123 ? 23.578 7.223 -5.477 1 98.12 123 GLU B C 1
ATOM 3849 O O . GLU B 1 123 ? 23.406 7.324 -4.262 1 98.12 123 GLU B O 1
ATOM 3854 N N . VAL B 1 124 ? 22.766 7.672 -6.367 1 98.56 124 VAL B N 1
ATOM 3855 C CA . VAL B 1 124 ? 21.547 8.391 -5.984 1 98.56 124 VAL B CA 1
ATOM 3856 C C . VAL B 1 124 ? 20.609 7.445 -5.242 1 98.56 124 VAL B C 1
ATOM 3858 O O . VAL B 1 124 ? 20.125 7.77 -4.152 1 98.56 124 VAL B O 1
ATOM 3861 N N . ALA B 1 125 ? 20.406 6.242 -5.801 1 98.62 125 ALA B N 1
ATOM 3862 C CA . ALA B 1 125 ? 19.516 5.273 -5.168 1 98.62 125 ALA B CA 1
ATOM 3863 C C . ALA B 1 125 ? 20.031 4.859 -3.797 1 98.62 125 ALA B C 1
ATOM 3865 O O . ALA B 1 125 ? 19.266 4.746 -2.84 1 98.62 125 ALA B O 1
ATOM 3866 N N . ASN B 1 126 ? 21.328 4.684 -3.729 1 98.31 126 ASN B N 1
ATOM 3867 C CA . ASN B 1 126 ? 21.922 4.297 -2.457 1 98.31 126 ASN B CA 1
ATOM 3868 C C . ASN B 1 126 ? 21.781 5.398 -1.41 1 98.31 126 ASN B C 1
ATOM 3870 O O . ASN B 1 126 ? 21.531 5.117 -0.238 1 98.31 126 ASN B O 1
ATOM 3874 N N . SER B 1 127 ? 21.984 6.609 -1.838 1 98.31 127 SER B N 1
ATOM 3875 C CA . SER B 1 127 ? 21.828 7.734 -0.925 1 98.31 127 SER B CA 1
ATOM 3876 C C . SER B 1 127 ? 20.391 7.828 -0.396 1 98.31 127 SER B C 1
ATOM 3878 O O . SER B 1 127 ? 20.188 8.086 0.791 1 98.31 127 SER B O 1
ATOM 3880 N N . ILE B 1 128 ? 19.453 7.621 -1.249 1 98.5 128 ILE B N 1
ATOM 3881 C CA . ILE B 1 128 ? 18.062 7.664 -0.839 1 98.5 128 ILE B CA 1
ATOM 3882 C C . ILE B 1 128 ? 17.781 6.551 0.172 1 98.5 128 ILE B C 1
ATOM 3884 O O . ILE B 1 128 ? 17.109 6.773 1.18 1 98.5 128 ILE B O 1
ATOM 3888 N N . LEU B 1 129 ? 18.344 5.352 -0.058 1 97.88 129 LEU B N 1
ATOM 3889 C CA . LEU B 1 129 ? 18.141 4.219 0.841 1 97.88 129 LEU B CA 1
ATOM 3890 C C . LEU B 1 129 ? 18.812 4.469 2.189 1 97.88 129 LEU B C 1
ATOM 3892 O O . LEU B 1 129 ? 18.219 4.203 3.238 1 97.88 129 LEU B O 1
ATOM 3896 N N . ARG B 1 130 ? 19.953 5.059 2.178 1 97.38 130 ARG B N 1
ATOM 3897 C CA . ARG B 1 130 ? 20.766 5.152 3.393 1 97.38 130 ARG B CA 1
ATOM 3898 C C . ARG B 1 130 ? 20.469 6.453 4.141 1 97.38 130 ARG B C 1
ATOM 3900 O O . ARG B 1 130 ? 20.344 6.453 5.367 1 97.38 130 ARG B O 1
ATOM 3907 N N . ASN B 1 131 ? 20.344 7.547 3.316 1 96.88 131 ASN B N 1
ATOM 3908 C CA . ASN B 1 131 ? 20.281 8.859 3.947 1 96.88 131 ASN B CA 1
ATOM 3909 C C . ASN B 1 131 ? 18.906 9.484 3.816 1 96.88 131 ASN B C 1
ATOM 3911 O O . ASN B 1 131 ? 18.594 10.469 4.488 1 96.88 131 ASN B O 1
ATOM 3915 N N . GLY B 1 132 ? 18.125 8.922 2.941 1 98.06 132 GLY B N 1
ATOM 3916 C CA . GLY B 1 132 ? 16.75 9.383 2.805 1 98.06 132 GLY B CA 1
ATOM 3917 C C . GLY B 1 132 ? 16.578 10.484 1.773 1 98.06 132 GLY B C 1
ATOM 3918 O O . GLY B 1 132 ? 15.477 10.984 1.565 1 98.06 132 GLY B O 1
ATOM 3919 N N . LEU B 1 133 ? 17.672 10.883 1.033 1 97.62 133 LEU B N 1
ATOM 3920 C CA . LEU B 1 133 ? 17.547 11.93 0.027 1 97.62 133 LEU B CA 1
ATOM 3921 C C . LEU B 1 133 ? 18.734 11.93 -0.917 1 97.62 133 LEU B C 1
ATOM 3923 O O . LEU B 1 133 ? 19.766 11.328 -0.618 1 97.62 133 LEU B O 1
ATOM 3927 N N . ALA B 1 134 ? 18.609 12.539 -2.008 1 98.44 134 ALA B N 1
ATOM 3928 C CA . ALA B 1 134 ? 19.656 12.805 -2.99 1 98.44 134 ALA B CA 1
ATOM 3929 C C . ALA B 1 134 ? 19.297 14.008 -3.859 1 98.44 134 ALA B C 1
ATOM 3931 O O . ALA B 1 134 ? 18.125 14.359 -3.992 1 98.44 134 ALA B O 1
ATOM 3932 N N . ILE B 1 135 ? 20.312 14.633 -4.43 1 98.12 135 ILE B N 1
ATOM 3933 C CA . ILE B 1 135 ? 20.109 15.797 -5.277 1 98.12 135 ILE B CA 1
ATOM 3934 C C . ILE B 1 135 ? 20.797 15.578 -6.625 1 98.12 135 ILE B C 1
ATOM 3936 O O . ILE B 1 135 ? 21.922 15.086 -6.684 1 98.12 135 ILE B O 1
ATOM 3940 N N . VAL B 1 136 ? 20.109 15.797 -7.668 1 98.62 136 VAL B N 1
ATOM 3941 C CA . VAL B 1 136 ? 20.688 15.844 -9.008 1 98.62 136 VAL B CA 1
ATOM 3942 C C . VAL B 1 136 ? 20.719 17.281 -9.508 1 98.62 136 VAL B C 1
ATOM 3944 O O . VAL B 1 136 ? 19.672 17.938 -9.586 1 98.62 136 VAL B O 1
ATOM 3947 N N . SER B 1 137 ? 21.906 17.75 -9.875 1 98 137 SER B N 1
ATOM 3948 C CA . SER B 1 137 ? 22.078 19.141 -10.273 1 98 137 SER B CA 1
ATOM 3949 C C . SER B 1 137 ? 22.266 19.25 -11.781 1 98 137 SER B C 1
ATOM 3951 O O . SER B 1 137 ? 22.516 18.25 -12.461 1 98 137 SER B O 1
ATOM 3953 N N . GLY B 1 138 ? 22.078 20.484 -12.242 1 98 138 GLY B N 1
ATOM 3954 C CA . GLY B 1 138 ? 22.281 20.75 -13.656 1 98 138 GLY B CA 1
ATOM 3955 C C . GLY B 1 138 ? 21.094 20.359 -14.516 1 98 138 GLY B C 1
ATOM 3956 O O . GLY B 1 138 ? 21.266 20.016 -15.688 1 98 138 GLY B O 1
ATOM 3957 N N . VAL B 1 139 ? 19.953 20.312 -13.898 1 98.56 139 VAL B N 1
ATOM 3958 C CA . VAL B 1 139 ? 18.75 19.938 -14.625 1 98.56 139 VAL B CA 1
ATOM 3959 C C . VAL B 1 139 ? 18.047 21.203 -15.141 1 98.56 139 VAL B C 1
ATOM 3961 O O . VAL B 1 139 ? 17.828 22.141 -14.375 1 98.56 139 VAL B O 1
ATOM 3964 N N . GLU B 1 140 ? 17.719 21.219 -16.422 1 98.38 140 GLU B N 1
ATOM 3965 C CA . GLU B 1 140 ? 16.969 22.359 -16.938 1 98.38 140 GLU B CA 1
ATOM 3966 C C . GLU B 1 140 ? 15.68 22.578 -16.156 1 98.38 140 GLU B C 1
ATOM 3968 O O . GLU B 1 140 ? 14.945 21.625 -15.883 1 98.38 140 GLU B O 1
ATOM 3973 N N . PRO B 1 141 ? 15.383 23.781 -15.719 1 97.56 141 PRO B N 1
ATOM 3974 C CA . PRO B 1 141 ? 14.219 24.047 -14.867 1 97.56 141 PRO B CA 1
ATOM 3975 C C . PRO B 1 141 ? 12.906 24.016 -15.648 1 97.56 141 PRO B C 1
ATOM 3977 O O . PRO B 1 141 ? 12.219 25.031 -15.75 1 97.56 141 PRO B O 1
ATOM 3980 N N . THR B 1 142 ? 12.539 22.891 -16.125 1 97.25 142 THR B N 1
ATOM 3981 C CA . THR B 1 142 ? 11.289 22.641 -16.844 1 97.25 142 THR B CA 1
ATOM 3982 C C . THR B 1 142 ? 10.625 21.375 -16.328 1 97.25 142 THR B C 1
ATOM 3984 O O . THR B 1 142 ? 11.289 20.5 -15.75 1 97.25 142 THR B O 1
ATOM 3987 N N . LEU B 1 143 ? 9.375 21.359 -16.578 1 96.75 143 LEU B N 1
ATOM 3988 C CA . LEU B 1 143 ? 8.609 20.188 -16.188 1 96.75 143 LEU B CA 1
ATOM 3989 C C . LEU B 1 143 ? 9.133 18.938 -16.891 1 96.75 143 LEU B C 1
ATOM 3991 O O . LEU B 1 143 ? 9.328 17.891 -16.266 1 96.75 143 LEU B O 1
ATOM 3995 N N . SER B 1 144 ? 9.43 19.047 -18.141 1 97.5 144 SER B N 1
ATOM 3996 C CA . SER B 1 144 ? 9.844 17.906 -18.953 1 97.5 144 SER B CA 1
ATOM 3997 C C . SER B 1 144 ? 11.203 17.375 -18.516 1 97.5 144 SER B C 1
ATOM 3999 O O . SER B 1 144 ? 11.414 16.172 -18.422 1 97.5 144 SER B O 1
ATOM 4001 N N . ALA B 1 145 ? 12.133 18.312 -18.281 1 98.12 145 ALA B N 1
ATOM 4002 C CA . ALA B 1 145 ? 13.461 17.891 -17.828 1 98.12 145 ALA B CA 1
ATOM 4003 C C . ALA B 1 145 ? 13.383 17.203 -16.469 1 98.12 145 ALA B C 1
ATOM 4005 O O . ALA B 1 145 ? 14.086 16.219 -16.234 1 98.12 145 ALA B O 1
ATOM 4006 N N . THR B 1 146 ? 12.547 17.719 -15.625 1 98.38 146 THR B N 1
ATOM 4007 C CA . THR B 1 146 ? 12.336 17.125 -14.312 1 98.38 146 THR B CA 1
ATOM 4008 C C . THR B 1 146 ? 11.773 15.711 -14.453 1 98.38 146 THR B C 1
ATOM 4010 O O . THR B 1 146 ? 12.25 14.781 -13.805 1 98.38 146 THR B O 1
ATOM 4013 N N . GLN B 1 147 ? 10.789 15.578 -15.297 1 98.31 147 GLN B N 1
ATOM 4014 C CA . GLN B 1 147 ? 10.172 14.281 -15.547 1 98.31 147 GLN B CA 1
ATOM 4015 C C . GLN B 1 147 ? 11.203 13.258 -16.016 1 98.31 147 GLN B C 1
ATOM 4017 O O . GLN B 1 147 ? 11.203 12.117 -15.562 1 98.31 147 GLN B O 1
ATOM 4022 N N . ASN B 1 148 ? 12.047 13.672 -16.906 1 98.12 148 ASN B N 1
ATOM 4023 C CA . ASN B 1 148 ? 13.07 12.781 -17.438 1 98.12 148 ASN B CA 1
ATOM 4024 C C . ASN B 1 148 ? 14.016 12.289 -16.344 1 98.12 148 ASN B C 1
ATOM 4026 O O . ASN B 1 148 ? 14.406 11.125 -16.344 1 98.12 148 ASN B O 1
ATOM 4030 N N . VAL B 1 149 ? 14.375 13.195 -15.508 1 98.5 149 VAL B N 1
ATOM 4031 C CA . VAL B 1 149 ? 15.281 12.867 -14.414 1 98.5 149 VAL B CA 1
ATOM 4032 C C . VAL B 1 149 ? 14.625 11.836 -13.492 1 98.5 149 VAL B C 1
ATOM 4034 O O . VAL B 1 149 ? 15.25 10.852 -13.109 1 98.5 149 VAL B O 1
ATOM 4037 N N . ILE B 1 150 ? 13.375 12.031 -13.148 1 98.56 150 ILE B N 1
ATOM 4038 C CA . ILE B 1 150 ? 12.656 11.141 -12.242 1 98.56 150 ILE B CA 1
ATOM 4039 C C . ILE B 1 150 ? 12.523 9.758 -12.875 1 98.56 150 ILE B C 1
ATOM 4041 O O . ILE B 1 150 ? 12.805 8.75 -12.227 1 98.56 150 ILE B O 1
ATOM 4045 N N . GLU B 1 151 ? 12.172 9.734 -14.164 1 97.62 151 GLU B N 1
ATOM 4046 C CA . GLU B 1 151 ? 11.883 8.484 -14.859 1 97.62 151 GLU B CA 1
ATOM 4047 C C . GLU B 1 151 ? 13.164 7.691 -15.117 1 97.62 151 GLU B C 1
ATOM 4049 O O . GLU B 1 151 ? 13.117 6.496 -15.398 1 97.62 151 GLU B O 1
ATOM 4054 N N . ARG B 1 152 ? 14.297 8.383 -15.047 1 97.12 152 ARG B N 1
ATOM 4055 C CA . ARG B 1 152 ? 15.57 7.676 -15.141 1 97.12 152 ARG B CA 1
ATOM 4056 C C . ARG B 1 152 ? 15.797 6.785 -13.922 1 97.12 152 ARG B C 1
ATOM 4058 O O . ARG B 1 152 ? 16.453 5.746 -14.023 1 97.12 152 ARG B O 1
ATOM 4065 N N . LEU B 1 153 ? 15.266 7.18 -12.844 1 97.44 153 LEU B N 1
ATOM 4066 C CA . LEU B 1 153 ? 15.422 6.391 -11.625 1 97.44 153 LEU B CA 1
ATOM 4067 C C . LEU B 1 153 ? 14.32 5.344 -11.516 1 97.44 153 LEU B C 1
ATOM 4069 O O . LEU B 1 153 ? 14.602 4.164 -11.289 1 97.44 153 LEU B O 1
ATOM 4073 N N . ALA B 1 154 ? 13.086 5.77 -11.688 1 96.75 154 ALA B N 1
ATOM 4074 C CA . ALA B 1 154 ? 11.93 4.895 -11.539 1 96.75 154 ALA B CA 1
ATOM 4075 C C . ALA B 1 154 ? 10.688 5.52 -12.18 1 96.75 154 ALA B C 1
ATOM 4077 O O . ALA B 1 154 ? 10.625 6.734 -12.375 1 96.75 154 ALA B O 1
ATOM 4078 N N . PRO B 1 155 ? 9.672 4.723 -12.5 1 96 155 PRO B N 1
ATOM 4079 C CA . PRO B 1 155 ? 8.445 5.266 -13.094 1 96 155 PRO B CA 1
ATOM 4080 C C . PRO B 1 155 ? 7.703 6.207 -12.148 1 96 155 PRO B C 1
ATOM 4082 O O . PRO B 1 155 ? 7.711 5.996 -10.93 1 96 155 PRO B O 1
ATOM 4085 N N . ILE B 1 156 ? 7.023 7.129 -12.758 1 96.94 156 ILE B N 1
ATOM 4086 C CA . ILE B 1 156 ? 6.242 8.109 -12 1 96.94 156 ILE B CA 1
ATOM 4087 C C . ILE B 1 156 ? 4.977 7.445 -11.461 1 96.94 156 ILE B C 1
ATOM 4089 O O . ILE B 1 156 ? 4.328 6.664 -12.156 1 96.94 156 ILE B O 1
ATOM 4093 N N . TYR B 1 157 ? 4.691 7.676 -10.188 1 96.56 157 TYR B N 1
ATOM 4094 C CA . TYR B 1 157 ? 3.49 7.207 -9.508 1 96.56 157 TYR B CA 1
ATOM 4095 C C . TYR B 1 157 ? 2.309 8.125 -9.789 1 96.56 157 TYR B C 1
ATOM 4097 O O . TYR B 1 157 ? 2.307 9.289 -9.375 1 96.56 157 TYR B O 1
ATOM 4105 N N . HIS B 1 158 ? 1.297 7.641 -10.5 1 93.88 158 HIS B N 1
ATOM 4106 C CA . HIS B 1 158 ? 0.117 8.438 -10.812 1 93.88 158 HIS B CA 1
ATOM 4107 C C . HIS B 1 158 ? -0.905 8.383 -9.688 1 93.88 158 HIS B C 1
ATOM 4109 O O . HIS B 1 158 ? -1.39 7.305 -9.328 1 93.88 158 HIS B O 1
ATOM 4115 N N . THR B 1 159 ? -1.189 9.5 -9.086 1 91.94 159 THR B N 1
ATOM 4116 C CA . THR B 1 159 ? -2.172 9.648 -8.016 1 91.94 159 THR B CA 1
ATOM 4117 C C . THR B 1 159 ? -3.314 10.562 -8.453 1 91.94 159 THR B C 1
ATOM 4119 O O . THR B 1 159 ? -3.451 10.867 -9.641 1 91.94 159 THR B O 1
ATOM 4122 N N . LEU B 1 160 ? -4.113 10.914 -7.523 1 88.69 160 LEU B N 1
ATOM 4123 C CA . LEU B 1 160 ? -5.199 11.836 -7.828 1 88.69 160 LEU B CA 1
ATOM 4124 C C . LEU B 1 160 ? -4.652 13.195 -8.266 1 88.69 160 LEU B C 1
ATOM 4126 O O . LEU B 1 160 ? -5.379 14.008 -8.844 1 88.69 160 LEU B O 1
ATOM 4130 N N . PHE B 1 161 ? -3.41 13.383 -8.047 1 88.06 161 PHE B N 1
ATOM 4131 C CA . PHE B 1 161 ? -2.777 14.641 -8.43 1 88.06 161 PHE B CA 1
ATOM 4132 C C . PHE B 1 161 ? -2.168 14.539 -9.828 1 88.06 161 PHE B C 1
ATOM 4134 O O . PHE B 1 161 ? -1.545 15.484 -10.312 1 88.06 161 PHE B O 1
ATOM 4141 N N . GLY B 1 162 ? -2.324 13.398 -10.438 1 88.88 162 GLY B N 1
ATOM 4142 C CA . GLY B 1 162 ? -1.692 13.148 -11.727 1 88.88 162 GLY B CA 1
ATOM 4143 C C . GLY B 1 162 ? -0.312 12.531 -11.602 1 88.88 162 GLY B C 1
ATOM 4144 O O . GLY B 1 162 ? 0.03 11.969 -10.555 1 88.88 162 GLY B O 1
ATOM 4145 N N . GLY B 1 163 ? 0.401 12.523 -12.734 1 93.44 163 GLY B N 1
ATOM 4146 C CA . GLY B 1 163 ? 1.784 12.078 -12.703 1 93.44 163 GLY B CA 1
ATOM 4147 C C . GLY B 1 163 ? 2.75 13.156 -12.242 1 93.44 163 GLY B C 1
ATOM 4148 O O . GLY B 1 163 ? 3.197 13.148 -11.094 1 93.44 163 GLY B O 1
ATOM 4149 N N . MET B 1 164 ? 2.877 14.125 -13.164 1 95.06 164 MET B N 1
ATOM 4150 C CA . MET B 1 164 ? 3.604 15.336 -12.789 1 95.06 164 MET B CA 1
ATOM 4151 C C . MET B 1 164 ? 2.65 16.406 -12.266 1 95.06 164 MET B C 1
ATOM 4153 O O . MET B 1 164 ? 1.506 16.5 -12.719 1 95.06 164 MET B O 1
ATOM 4157 N N . TRP B 1 165 ? 3.092 17.172 -11.32 1 90.88 165 TRP B N 1
ATOM 4158 C CA . TRP B 1 165 ? 2.281 18.297 -10.859 1 90.88 165 TRP B CA 1
ATOM 4159 C C . TRP B 1 165 ? 3.098 19.578 -10.836 1 90.88 165 TRP B C 1
ATOM 4161 O O . TRP B 1 165 ? 4.328 19.547 -10.797 1 90.88 165 TRP B O 1
ATOM 4171 N N . GLU B 1 166 ? 2.41 20.594 -10.984 1 88.12 166 GLU B N 1
ATOM 4172 C CA . GLU B 1 166 ? 2.955 21.953 -10.859 1 88.12 166 GLU B CA 1
ATOM 4173 C C . GLU B 1 166 ? 2.225 22.734 -9.773 1 88.12 166 GLU B C 1
ATOM 4175 O O . GLU B 1 166 ? 0.993 22.719 -9.711 1 88.12 166 GLU B O 1
ATOM 4180 N N . VAL B 1 167 ? 2.967 23.172 -8.867 1 80.69 167 VAL B N 1
ATOM 4181 C CA . VAL B 1 167 ? 2.381 23.984 -7.809 1 80.69 167 VAL B CA 1
ATOM 4182 C C . VAL B 1 167 ? 2.816 25.438 -7.969 1 80.69 167 VAL B C 1
ATOM 4184 O O . VAL B 1 167 ? 4 25.719 -8.164 1 80.69 167 VAL B O 1
ATOM 4187 N N . GLY B 1 168 ? 1.858 26.266 -8.164 1 71.44 168 GLY B N 1
ATOM 4188 C CA . GLY B 1 168 ? 2.039 27.703 -8.234 1 71.44 168 GLY B CA 1
ATOM 4189 C C . GLY B 1 168 ? 1.052 28.469 -7.371 1 71.44 168 GLY B C 1
ATOM 4190 O O . GLY B 1 168 ? 0.593 27.969 -6.344 1 71.44 168 GLY B O 1
ATOM 4191 N N . ASP B 1 169 ? 0.732 29.625 -7.652 1 63.41 169 ASP B N 1
ATOM 4192 C CA . ASP B 1 169 ? -0.11 30.5 -6.852 1 63.41 169 ASP B CA 1
ATOM 4193 C C . ASP B 1 169 ? -1.584 30.141 -6.992 1 63.41 169 ASP B C 1
ATOM 4195 O O . ASP B 1 169 ? -2.453 30.797 -6.426 1 63.41 169 ASP B O 1
ATOM 4199 N N . SER B 1 170 ? -1.909 29.016 -7.703 1 59.97 170 SER B N 1
ATOM 4200 C CA . SER B 1 170 ? -3.326 28.703 -7.879 1 59.97 170 SER B CA 1
ATOM 4201 C C . SER B 1 170 ? -3.75 27.516 -7.031 1 59.97 170 SER B C 1
ATOM 4203 O O . SER B 1 170 ? -2.969 26.578 -6.832 1 59.97 170 SER B O 1
ATOM 4205 N N . LEU B 1 171 ? -4.859 27.719 -6.281 1 59.72 171 LEU B N 1
ATOM 4206 C CA . LEU B 1 171 ? -5.426 26.625 -5.48 1 59.72 171 LEU B CA 1
ATOM 4207 C C . LEU B 1 171 ? -6.102 25.594 -6.371 1 59.72 171 LEU B C 1
ATOM 4209 O O . LEU B 1 171 ? -7.328 25.578 -6.5 1 59.72 171 LEU B O 1
ATOM 4213 N N . GLU B 1 172 ? -5.562 24.719 -6.957 1 66.06 172 GLU B N 1
ATOM 4214 C CA . GLU B 1 172 ? -6.176 23.703 -7.797 1 66.06 172 GLU B CA 1
ATOM 4215 C C . GLU B 1 172 ? -6.711 22.547 -6.957 1 66.06 172 GLU B C 1
ATOM 4217 O O . GLU B 1 172 ? -7.719 21.922 -7.312 1 66.06 172 GLU B O 1
ATOM 4222 N N . HIS B 1 173 ? -6.117 22.328 -5.809 1 72.69 173 HIS B N 1
ATOM 4223 C CA . HIS B 1 173 ? -6.527 21.297 -4.871 1 72.69 173 HIS B CA 1
ATOM 4224 C C . HIS B 1 173 ? -6.68 21.844 -3.461 1 72.69 173 HIS B C 1
ATOM 4226 O O . HIS B 1 173 ? -6.117 22.906 -3.139 1 72.69 173 HIS B O 1
ATOM 4232 N N . ARG B 1 174 ? -7.547 21.25 -2.604 1 69.62 174 ARG B N 1
ATOM 4233 C CA . ARG B 1 174 ? -7.816 21.703 -1.241 1 69.62 174 ARG B CA 1
ATOM 4234 C C . ARG B 1 174 ? -6.715 21.25 -0.288 1 69.62 174 ARG B C 1
ATOM 4236 O O . ARG B 1 174 ? -6.961 20.438 0.61 1 69.62 174 ARG B O 1
ATOM 4243 N N . ASP B 1 175 ? -5.504 21.812 -0.569 1 74 175 ASP B N 1
ATOM 4244 C CA . ASP B 1 175 ? -4.32 21.438 0.19 1 74 175 ASP B CA 1
ATOM 4245 C C . ASP B 1 175 ? -3.48 22.656 0.551 1 74 175 ASP B C 1
ATOM 4247 O O . ASP B 1 175 ? -3.324 23.562 -0.26 1 74 175 ASP B O 1
ATOM 4251 N N . THR B 1 176 ? -2.998 22.594 1.739 1 71.5 176 THR B N 1
ATOM 4252 C CA . THR B 1 176 ? -2.234 23.719 2.264 1 71.5 176 THR B CA 1
ATOM 4253 C C . THR B 1 176 ? -1.009 23.984 1.397 1 71.5 176 THR B C 1
ATOM 4255 O O . THR B 1 176 ? -0.498 25.109 1.374 1 71.5 176 THR B O 1
ATOM 4258 N N . ALA B 1 177 ? -0.568 23.016 0.697 1 72.88 177 ALA B N 1
ATOM 4259 C CA . ALA B 1 177 ? 0.598 23.141 -0.174 1 72.88 177 ALA B CA 1
ATOM 4260 C C . ALA B 1 177 ? 0.383 24.234 -1.222 1 72.88 177 ALA B C 1
ATOM 4262 O O . ALA B 1 177 ? 1.346 24.766 -1.778 1 72.88 177 ALA B O 1
ATOM 4263 N N . TYR B 1 178 ? -0.763 24.672 -1.429 1 71.56 178 TYR B N 1
ATOM 4264 C CA . TYR B 1 178 ? -1.074 25.641 -2.486 1 71.56 178 TYR B CA 1
ATOM 4265 C C . TYR B 1 178 ? -1.224 27.047 -1.922 1 71.56 178 TYR B C 1
ATOM 4267 O O . TYR B 1 178 ? -1.718 27.938 -2.604 1 71.56 178 TYR B O 1
ATOM 4275 N N . THR B 1 179 ? -0.806 27.234 -0.681 1 73.25 179 THR B N 1
ATOM 4276 C CA . THR B 1 179 ? -0.79 28.547 -0.043 1 73.25 179 THR B CA 1
ATOM 4277 C C . THR B 1 179 ? 0.643 29.031 0.157 1 73.25 179 THR B C 1
ATOM 4279 O O . THR B 1 179 ? 1.596 28.297 -0.098 1 73.25 179 THR B O 1
ATOM 4282 N N . LYS B 1 180 ? 0.848 30.297 0.626 1 77.88 180 LYS B N 1
ATOM 4283 C CA . LYS B 1 180 ? 2.176 30.844 0.859 1 77.88 180 LYS B CA 1
ATOM 4284 C C . LYS B 1 180 ? 2.602 30.672 2.314 1 77.88 180 LYS B C 1
ATOM 4286 O O . LYS B 1 180 ? 3.713 31.047 2.693 1 77.88 180 LYS B O 1
ATOM 4291 N N . ALA B 1 181 ? 1.726 29.938 3.068 1 81.12 181 ALA B N 1
ATOM 4292 C CA . ALA B 1 181 ? 1.977 29.75 4.492 1 81.12 181 ALA B CA 1
ATOM 4293 C C . ALA B 1 181 ? 3.043 28.688 4.723 1 81.12 181 ALA B C 1
ATOM 4295 O O . ALA B 1 181 ? 3.299 27.859 3.844 1 81.12 181 ALA B O 1
ATOM 4296 N N . ALA B 1 182 ? 3.646 28.781 5.887 1 88.12 182 ALA B N 1
ATOM 4297 C CA . ALA B 1 182 ? 4.602 27.75 6.285 1 88.12 182 ALA B CA 1
ATOM 4298 C C . ALA B 1 182 ? 3.902 26.406 6.508 1 88.12 182 ALA B C 1
ATOM 4300 O O . ALA B 1 182 ? 2.758 26.359 6.965 1 88.12 182 ALA B O 1
ATOM 4301 N N . ILE B 1 183 ? 4.508 25.359 6.141 1 89 183 ILE B N 1
ATOM 4302 C CA . ILE B 1 183 ? 4.07 24 6.398 1 89 183 ILE B CA 1
ATOM 4303 C C . ILE B 1 183 ? 5.137 23.266 7.211 1 89 183 ILE B C 1
ATOM 4305 O O . ILE B 1 183 ? 6.312 23.25 6.836 1 89 183 ILE B O 1
ATOM 4309 N N . GLY B 1 184 ? 4.762 22.734 8.32 1 92.94 184 GLY B N 1
ATOM 4310 C CA . GLY B 1 184 ? 5.699 22.016 9.164 1 92.94 184 GLY B CA 1
ATOM 4311 C C . GLY B 1 184 ? 6.09 20.656 8.594 1 92.94 184 GLY B C 1
ATOM 4312 O O . GLY B 1 184 ? 5.562 20.25 7.559 1 92.94 184 GLY B O 1
ATOM 4313 N N . PRO B 1 185 ? 7.043 20.062 9.281 1 96.81 185 PRO B N 1
ATOM 4314 C CA . PRO B 1 185 ? 7.496 18.75 8.805 1 96.81 185 PRO B CA 1
ATOM 4315 C C . PRO B 1 185 ? 6.363 17.734 8.695 1 96.81 185 PRO B C 1
ATOM 4317 O O . PRO B 1 185 ? 5.59 17.562 9.641 1 96.81 185 PRO B O 1
ATOM 4320 N N . HIS B 1 186 ? 6.27 17.141 7.559 1 97.94 186 HIS B N 1
ATOM 4321 C CA . HIS B 1 186 ? 5.242 16.141 7.324 1 97.94 186 HIS B CA 1
ATOM 4322 C C . HIS B 1 186 ? 5.66 15.172 6.227 1 97.94 186 HIS B C 1
ATOM 4324 O O . HIS B 1 186 ? 6.617 15.43 5.496 1 97.94 186 HIS B O 1
ATOM 4330 N N . THR B 1 187 ? 5.078 14 6.152 1 98.5 187 THR B N 1
ATOM 4331 C CA . THR B 1 187 ? 5.141 13.109 4.992 1 98.5 187 THR B CA 1
ATOM 4332 C C . THR B 1 187 ? 3.873 13.234 4.152 1 98.5 187 THR B C 1
ATOM 4334 O O . THR B 1 187 ? 2.799 13.531 4.68 1 98.5 187 THR B O 1
ATOM 4337 N N . ASP B 1 188 ? 4.035 13.086 2.891 1 97.31 188 ASP B N 1
ATOM 4338 C CA . ASP B 1 188 ? 2.896 13.234 1.987 1 97.31 188 ASP B CA 1
ATOM 4339 C C . ASP B 1 188 ? 2.072 11.945 1.925 1 97.31 188 ASP B C 1
ATOM 4341 O O . ASP B 1 188 ? 2.594 10.859 2.17 1 97.31 188 ASP B O 1
ATOM 4345 N N . ASN B 1 189 ? 0.84 12.062 1.628 1 97.38 189 ASN B N 1
ATOM 4346 C CA . ASN B 1 189 ? -0.066 10.992 1.231 1 97.38 189 ASN B CA 1
ATOM 4347 C C . ASN B 1 189 ? -0.353 10.039 2.391 1 97.38 189 ASN B C 1
ATOM 4349 O O . ASN B 1 189 ? -0.415 8.828 2.203 1 97.38 189 ASN B O 1
ATOM 4353 N N . THR B 1 190 ? -0.466 10.641 3.604 1 97.81 190 THR B N 1
ATOM 4354 C CA . THR B 1 190 ? -0.78 9.805 4.758 1 97.81 190 THR B CA 1
ATOM 4355 C C . THR B 1 190 ? -2.168 9.18 4.613 1 97.81 190 THR B C 1
ATOM 4357 O O . THR B 1 190 ? -2.471 8.172 5.25 1 97.81 190 THR B O 1
ATOM 4360 N N . TYR B 1 191 ? -3.023 9.781 3.734 1 97.69 191 TYR B N 1
ATOM 4361 C CA . TYR B 1 191 ? -4.41 9.375 3.555 1 97.69 191 TYR B CA 1
ATOM 4362 C C . TYR B 1 191 ? -4.527 8.312 2.467 1 97.69 191 TYR B C 1
ATOM 4364 O O . TYR B 1 191 ? -5.617 7.793 2.211 1 97.69 191 TYR B O 1
ATOM 4372 N N . PHE B 1 192 ? -3.449 7.965 1.807 1 97.75 192 PHE B N 1
ATOM 4373 C CA . PHE B 1 192 ? -3.439 6.863 0.853 1 97.75 192 PHE B CA 1
ATOM 4374 C C . PHE B 1 192 ? -3.141 5.543 1.555 1 97.75 192 PHE B C 1
ATOM 4376 O O . PHE B 1 192 ? -2.285 5.484 2.441 1 97.75 192 PHE B O 1
ATOM 4383 N N . LEU B 1 193 ? -3.844 4.473 1.103 1 96.38 193 LEU B N 1
ATOM 4384 C CA . LEU B 1 193 ? -3.465 3.15 1.582 1 96.38 193 LEU B CA 1
ATOM 4385 C C . LEU B 1 193 ? -2.002 2.857 1.271 1 96.38 193 LEU B C 1
ATOM 4387 O O . LEU B 1 193 ? -1.297 2.256 2.086 1 96.38 193 LEU B O 1
ATOM 4391 N N . TYR B 1 194 ? -1.604 3.369 0.113 1 95.94 194 TYR B N 1
ATOM 4392 C CA . TYR B 1 194 ? -0.219 3.213 -0.316 1 95.94 194 TYR B CA 1
ATOM 4393 C C . TYR B 1 194 ? 0.424 4.566 -0.586 1 95.94 194 TYR B C 1
ATOM 4395 O O . TYR B 1 194 ? 0.434 5.043 -1.725 1 95.94 194 TYR B O 1
ATOM 4403 N N . PRO B 1 195 ? 1.008 5.141 0.431 1 97.62 195 PRO B N 1
ATOM 4404 C CA . PRO B 1 195 ? 1.653 6.438 0.222 1 97.62 195 PRO B CA 1
ATOM 4405 C C . PRO B 1 195 ? 2.836 6.359 -0.74 1 97.62 195 PRO B C 1
ATOM 4407 O O . PRO B 1 195 ? 3.471 5.309 -0.862 1 97.62 195 PRO B O 1
ATOM 4410 N N . ALA B 1 196 ? 3.125 7.465 -1.389 1 97.94 196 ALA B N 1
ATOM 4411 C CA . ALA B 1 196 ? 4.285 7.535 -2.271 1 97.94 196 ALA B CA 1
ATOM 4412 C C . ALA B 1 196 ? 5.574 7.23 -1.509 1 97.94 196 ALA B C 1
ATOM 4414 O O . ALA B 1 196 ? 5.703 7.578 -0.333 1 97.94 196 ALA B O 1
ATOM 4415 N N . GLY B 1 197 ? 6.457 6.594 -2.211 1 98.5 197 GLY B N 1
ATOM 4416 C CA . GLY B 1 197 ? 7.742 6.273 -1.611 1 98.5 197 GLY B CA 1
ATOM 4417 C C . GLY B 1 197 ? 8.727 7.426 -1.665 1 98.5 197 GLY B C 1
ATOM 4418 O O . GLY B 1 197 ? 9.438 7.688 -0.692 1 98.5 197 GLY B O 1
ATOM 4419 N N . LEU B 1 198 ? 8.695 8.102 -2.826 1 98.81 198 LEU B N 1
ATOM 4420 C CA . LEU B 1 198 ? 9.547 9.273 -2.986 1 98.81 198 LEU B CA 1
ATOM 4421 C C . LEU B 1 198 ? 8.719 10.508 -3.316 1 98.81 198 LEU B C 1
ATOM 4423 O O . LEU B 1 198 ? 7.746 10.43 -4.074 1 98.81 198 LEU B O 1
ATOM 4427 N N . GLN B 1 199 ? 9.109 11.586 -2.732 1 98.31 199 GLN B N 1
ATOM 4428 C CA . GLN B 1 199 ? 8.68 12.93 -3.094 1 98.31 199 GLN B CA 1
ATOM 4429 C C . GLN B 1 199 ? 9.789 13.695 -3.801 1 98.31 199 GLN B C 1
ATOM 4431 O O . GLN B 1 199 ? 10.883 13.859 -3.254 1 98.31 199 GLN B O 1
ATOM 4436 N N . VAL B 1 200 ? 9.5 14.109 -5.012 1 98.62 200 VAL B N 1
ATOM 4437 C CA . VAL B 1 200 ? 10.531 14.789 -5.785 1 98.62 200 VAL B CA 1
ATOM 4438 C C . VAL B 1 200 ? 10.109 16.234 -6.031 1 98.62 200 VAL B C 1
ATOM 4440 O O . VAL B 1 200 ? 8.977 16.516 -6.434 1 98.62 200 VAL B O 1
ATOM 4443 N N . PHE B 1 201 ? 11.055 17.141 -5.762 1 97.75 201 PHE B N 1
ATOM 4444 C CA . PHE B 1 201 ? 10.805 18.562 -5.984 1 97.75 201 PHE B CA 1
ATOM 4445 C C . PHE B 1 201 ? 11.836 19.156 -6.938 1 97.75 201 PHE B C 1
ATOM 4447 O O . PHE B 1 201 ? 13.008 18.766 -6.906 1 97.75 201 PHE B O 1
ATOM 4454 N N . HIS B 1 202 ? 11.406 20.031 -7.754 1 97.94 202 HIS B N 1
ATOM 4455 C CA . HIS B 1 202 ? 12.242 20.875 -8.594 1 97.94 202 HIS B CA 1
ATOM 4456 C C . HIS B 1 202 ? 11.703 22.312 -8.648 1 97.94 202 HIS B C 1
ATOM 4458 O O . HIS B 1 202 ? 10.594 22.531 -9.125 1 97.94 202 HIS B O 1
ATOM 4464 N N . CYS B 1 203 ? 12.445 23.234 -8.102 1 95.94 203 CYS B N 1
ATOM 4465 C CA . CYS B 1 203 ? 12.07 24.641 -8.211 1 95.94 203 CYS B CA 1
ATOM 4466 C C . CYS B 1 203 ? 12.406 25.188 -9.594 1 95.94 203 CYS B C 1
ATOM 4468 O O . CYS B 1 203 ? 13.562 25.141 -10.023 1 95.94 203 CYS B O 1
ATOM 4470 N N . LEU B 1 204 ? 11.398 25.641 -10.227 1 95.5 204 LEU B N 1
ATOM 4471 C CA . LEU B 1 204 ? 11.633 26.172 -11.562 1 95.5 204 LEU B CA 1
ATOM 4472 C C . LEU B 1 204 ? 11.984 27.656 -11.508 1 95.5 204 LEU B C 1
ATOM 4474 O O . LEU B 1 204 ? 12.766 28.141 -12.32 1 95.5 204 LEU B O 1
ATOM 4478 N N . ARG B 1 205 ? 11.258 28.297 -10.578 1 92.88 205 ARG B N 1
ATOM 4479 C CA . ARG B 1 205 ? 11.461 29.734 -10.445 1 92.88 205 ARG B CA 1
ATOM 4480 C C . ARG B 1 205 ? 10.93 30.234 -9.102 1 92.88 205 ARG B C 1
ATOM 4482 O O . ARG B 1 205 ? 9.875 29.797 -8.641 1 92.88 205 ARG B O 1
ATOM 4489 N N . HIS B 1 206 ? 11.703 31.094 -8.492 1 90.06 206 HIS B N 1
ATOM 4490 C CA . HIS B 1 206 ? 11.203 31.797 -7.316 1 90.06 206 HIS B CA 1
ATOM 4491 C C . HIS B 1 206 ? 11.688 33.25 -7.301 1 90.06 206 HIS B C 1
ATOM 4493 O O . HIS B 1 206 ? 12.891 33.5 -7.34 1 90.06 206 HIS B O 1
ATOM 4499 N N . VAL B 1 207 ? 10.758 34.156 -7.375 1 90.5 207 VAL B N 1
ATOM 4500 C CA . VAL B 1 207 ? 11.031 35.562 -7.215 1 90.5 207 VAL B CA 1
ATOM 4501 C C . VAL B 1 207 ? 10.414 36.062 -5.914 1 90.5 207 VAL B C 1
ATOM 4503 O O . VAL B 1 207 ? 9.188 36.188 -5.805 1 90.5 207 VAL B O 1
ATOM 4506 N N . GLY B 1 208 ? 11.188 36.312 -5.004 1 90.75 208 GLY B N 1
ATOM 4507 C CA . GLY B 1 208 ? 10.734 36.688 -3.676 1 90.75 208 GLY B CA 1
ATOM 4508 C C . GLY B 1 208 ? 11.641 36.188 -2.566 1 90.75 208 GLY B C 1
ATOM 4509 O O . GLY B 1 208 ? 12.805 35.875 -2.814 1 90.75 208 GLY B O 1
ATOM 4510 N N . GLU B 1 209 ? 11.156 36.281 -1.325 1 92.56 209 GLU B N 1
ATOM 4511 C CA . GLU B 1 209 ? 11.914 35.844 -0.15 1 92.56 209 GLU B CA 1
ATOM 4512 C C . GLU B 1 209 ? 11.266 34.656 0.537 1 92.56 209 GLU B C 1
ATOM 4514 O O . GLU B 1 209 ? 10.094 34.375 0.307 1 92.56 209 GLU B O 1
ATOM 4519 N N . GLY B 1 210 ? 12.156 33.938 1.333 1 92.75 210 GLY B N 1
ATOM 4520 C CA . GLY B 1 210 ? 11.617 32.812 2.059 1 92.75 210 GLY B CA 1
ATOM 4521 C C . GLY B 1 210 ? 11.484 31.562 1.199 1 92.75 210 GLY B C 1
ATOM 4522 O O . GLY B 1 210 ? 12.281 31.344 0.284 1 92.75 210 GLY B O 1
ATOM 4523 N N . GLY B 1 211 ? 10.609 30.625 1.602 1 90.75 211 GLY B N 1
ATOM 4524 C CA . GLY B 1 211 ? 10.305 29.438 0.83 1 90.75 211 GLY B CA 1
ATOM 4525 C C . GLY B 1 211 ? 11.367 28.359 0.956 1 90.75 211 GLY B C 1
ATOM 4526 O O . GLY B 1 211 ? 11.469 27.469 0.105 1 90.75 211 GLY B O 1
ATOM 4527 N N . GLU B 1 212 ? 12.109 28.5 1.985 1 94.44 212 GLU B N 1
ATOM 4528 C CA . GLU B 1 212 ? 13.117 27.469 2.193 1 94.44 212 GLU B CA 1
ATOM 4529 C C . GLU B 1 212 ? 12.477 26.094 2.387 1 94.44 212 GLU B C 1
ATOM 4531 O O . GLU B 1 212 ? 11.43 25.984 3.035 1 94.44 212 GLU B O 1
ATOM 4536 N N . THR B 1 213 ? 13.102 25.156 1.787 1 94.44 213 THR B N 1
ATOM 4537 C CA . THR B 1 213 ? 12.75 23.766 2.049 1 94.44 213 THR B CA 1
ATOM 4538 C C . THR B 1 213 ? 13.312 23.297 3.393 1 94.44 213 THR B C 1
ATOM 4540 O O . THR B 1 213 ? 14.453 23.609 3.73 1 94.44 213 THR B O 1
ATOM 4543 N N . THR B 1 214 ? 12.539 22.672 4.129 1 96.25 214 THR B N 1
ATOM 4544 C CA . THR B 1 214 ? 12.984 22.094 5.391 1 96.25 214 THR B CA 1
ATOM 4545 C C . THR B 1 214 ? 12.859 20.578 5.367 1 96.25 214 THR B C 1
ATOM 4547 O O . THR B 1 214 ? 11.859 20.031 4.891 1 96.25 214 THR B O 1
ATOM 4550 N N . LEU B 1 215 ? 13.914 19.906 5.832 1 97.94 215 LEU B N 1
ATOM 4551 C CA . LEU B 1 215 ? 13.938 18.453 5.895 1 97.94 215 LEU B CA 1
ATOM 4552 C C . LEU B 1 215 ? 14.281 17.969 7.301 1 97.94 215 LEU B C 1
ATOM 4554 O O . LEU B 1 215 ? 15.109 18.562 7.984 1 97.94 215 LEU B O 1
ATOM 4558 N N . VAL B 1 216 ? 13.641 16.953 7.742 1 98.56 216 VAL B N 1
ATOM 4559 C CA . VAL B 1 216 ? 13.875 16.344 9.039 1 98.56 216 VAL B CA 1
ATOM 4560 C C . VAL B 1 216 ? 13.938 14.82 8.883 1 98.56 216 VAL B C 1
ATOM 4562 O O . VAL B 1 216 ? 13.055 14.219 8.281 1 98.56 216 VAL B O 1
ATOM 4565 N N . ASP B 1 217 ? 14.984 14.164 9.398 1 98.62 217 ASP B N 1
ATOM 4566 C CA . ASP B 1 217 ? 15.055 12.711 9.398 1 98.62 217 ASP B CA 1
ATOM 4567 C C . ASP B 1 217 ? 14.094 12.109 10.422 1 98.62 217 ASP B C 1
ATOM 4569 O O . ASP B 1 217 ? 14.398 12.086 11.625 1 98.62 217 ASP B O 1
ATOM 4573 N N . GLY B 1 218 ? 13.016 11.633 9.945 1 98.75 218 GLY B N 1
ATOM 4574 C CA . GLY B 1 218 ? 12 11.062 10.812 1 98.75 218 GLY B CA 1
ATOM 4575 C C . GLY B 1 218 ? 12.484 9.859 11.594 1 98.75 218 GLY B C 1
ATOM 4576 O O . GLY B 1 218 ? 12.047 9.625 12.719 1 98.75 218 GLY B O 1
ATOM 4577 N N . PHE B 1 219 ? 13.383 9.047 11.008 1 98.56 219 PHE B N 1
ATOM 4578 C CA . PHE B 1 219 ? 13.914 7.875 11.695 1 98.56 219 PHE B CA 1
ATOM 4579 C C . PHE B 1 219 ? 14.789 8.289 12.875 1 98.56 219 PHE B C 1
ATOM 4581 O O . PHE B 1 219 ? 14.734 7.672 13.938 1 98.56 219 PHE B O 1
ATOM 4588 N N . HIS B 1 220 ? 15.555 9.312 12.656 1 98.5 220 HIS B N 1
ATOM 4589 C CA . HIS B 1 220 ? 16.328 9.836 13.781 1 98.5 220 HIS B CA 1
ATOM 4590 C C . HIS B 1 220 ? 15.406 10.281 14.914 1 98.5 220 HIS B C 1
ATOM 4592 O O . HIS B 1 220 ? 15.641 9.945 16.078 1 98.5 220 HIS B O 1
ATOM 4598 N N . ALA B 1 221 ? 14.398 11.047 14.562 1 98.69 221 ALA B N 1
ATOM 4599 C CA . ALA B 1 221 ? 13.445 11.539 15.555 1 98.69 221 ALA B CA 1
ATOM 4600 C C . ALA B 1 221 ? 12.766 10.383 16.281 1 98.69 221 ALA B C 1
ATOM 4602 O O . ALA B 1 221 ? 12.602 10.414 17.5 1 98.69 221 ALA B O 1
ATOM 4603 N N . ALA B 1 222 ? 12.352 9.367 15.562 1 98.75 222 ALA B N 1
ATOM 4604 C CA . ALA B 1 222 ? 11.711 8.188 16.141 1 98.75 222 ALA B CA 1
ATOM 4605 C C . ALA B 1 222 ? 12.648 7.48 17.125 1 98.75 222 ALA B C 1
ATOM 4607 O O . ALA B 1 222 ? 12.234 7.074 18.203 1 98.75 222 ALA B O 1
ATOM 4608 N N . MET B 1 223 ? 13.914 7.367 16.703 1 98.19 223 MET B N 1
ATOM 4609 C CA . MET B 1 223 ? 14.867 6.691 17.578 1 98.19 223 MET B CA 1
ATOM 4610 C C . MET B 1 223 ? 15.156 7.523 18.828 1 98.19 223 MET B C 1
ATOM 4612 O O . MET B 1 223 ? 15.367 6.977 19.906 1 98.19 223 MET B O 1
ATOM 4616 N N . GLU B 1 224 ? 15.195 8.812 18.641 1 98.25 224 GLU B N 1
ATOM 4617 C CA . GLU B 1 224 ? 15.32 9.68 19.812 1 98.25 224 GLU B CA 1
ATOM 4618 C C . GLU B 1 224 ? 14.156 9.477 20.781 1 98.25 224 GLU B C 1
ATOM 4620 O O . GLU B 1 224 ? 14.359 9.375 21.984 1 98.25 224 GLU B O 1
ATOM 4625 N N . LEU B 1 225 ? 12.961 9.406 20.281 1 98.69 225 LEU B N 1
ATOM 4626 C CA . LEU B 1 225 ? 11.789 9.148 21.109 1 98.69 225 LEU B CA 1
ATOM 4627 C C . LEU B 1 225 ? 11.906 7.793 21.812 1 98.69 225 LEU B C 1
ATOM 4629 O O . LEU B 1 225 ? 11.617 7.676 23 1 98.69 225 LEU B O 1
ATOM 4633 N N . LYS B 1 226 ? 12.312 6.809 21.031 1 98.44 226 LYS B N 1
ATOM 4634 C CA . LYS B 1 226 ? 12.453 5.465 21.594 1 98.44 226 LYS B CA 1
ATOM 4635 C C . LYS B 1 226 ? 13.422 5.457 22.766 1 98.44 226 LYS B C 1
ATOM 4637 O O . LYS B 1 226 ? 13.18 4.797 23.781 1 98.44 226 LYS B O 1
ATOM 4642 N N . SER B 1 227 ? 14.477 6.184 22.672 1 98.19 227 SER B N 1
ATOM 4643 C CA . SER B 1 227 ? 15.508 6.238 23.703 1 98.19 227 SER B CA 1
ATOM 4644 C C . SER B 1 227 ? 15.023 7.008 24.938 1 98.19 227 SER B C 1
ATOM 4646 O O . SER B 1 227 ? 15.312 6.625 26.062 1 98.19 227 SER B O 1
ATOM 4648 N N . THR B 1 228 ? 14.25 8.062 24.75 1 98.06 228 THR B N 1
ATOM 4649 C CA . THR B 1 228 ? 13.867 8.953 25.844 1 98.06 228 THR B CA 1
ATOM 4650 C C . THR B 1 228 ? 12.547 8.516 26.453 1 98.06 228 THR B C 1
ATOM 4652 O O . THR B 1 228 ? 12.305 8.734 27.641 1 98.06 228 THR B O 1
ATOM 4655 N N . ASP B 1 229 ? 11.68 7.977 25.625 1 98.38 229 ASP B N 1
ATOM 4656 C CA . ASP B 1 229 ? 10.375 7.527 26.094 1 98.38 229 ASP B CA 1
ATOM 4657 C C . ASP B 1 229 ? 9.898 6.309 25.312 1 98.38 229 ASP B C 1
ATOM 4659 O O . ASP B 1 229 ? 9.008 6.414 24.469 1 98.38 229 ASP B O 1
ATOM 4663 N N . PRO B 1 230 ? 10.359 5.137 25.688 1 98.38 230 PRO B N 1
ATOM 4664 C CA . PRO B 1 230 ? 10.039 3.914 24.938 1 98.38 230 PRO B CA 1
ATOM 4665 C C . PRO B 1 230 ? 8.547 3.611 24.922 1 98.38 230 PRO B C 1
ATOM 4667 O O . PRO B 1 230 ? 8.047 3.02 23.953 1 98.38 230 PRO B O 1
ATOM 4670 N N . GLN B 1 231 ? 7.855 4.062 25.922 1 98.38 231 GLN B N 1
ATOM 4671 C CA . GLN B 1 231 ? 6.414 3.818 25.953 1 98.38 231 GLN B CA 1
ATOM 4672 C C . GLN B 1 231 ? 5.691 4.617 24.875 1 98.38 231 GLN B C 1
ATOM 4674 O O . GLN B 1 231 ? 4.793 4.102 24.203 1 98.38 231 GLN B O 1
ATOM 4679 N N . SER B 1 232 ? 6.062 5.871 24.672 1 98.38 232 SER B N 1
ATOM 4680 C CA . SER B 1 232 ? 5.48 6.688 23.609 1 98.38 232 SER B CA 1
ATOM 4681 C C . SER B 1 232 ? 5.797 6.109 22.234 1 98.38 232 SER B C 1
ATOM 4683 O O . SER B 1 232 ? 4.938 6.105 21.344 1 98.38 232 SER B O 1
ATOM 4685 N N . TYR B 1 233 ? 7.047 5.609 22.156 1 98.75 233 TYR B N 1
ATOM 4686 C CA . TYR B 1 233 ? 7.422 4.957 20.906 1 98.75 233 TYR B CA 1
ATOM 4687 C C . TYR B 1 233 ? 6.516 3.764 20.625 1 98.75 233 TYR B C 1
ATOM 4689 O O . TYR B 1 233 ? 5.973 3.635 19.516 1 98.75 233 TYR B O 1
ATOM 4697 N N . ALA B 1 234 ? 6.328 2.977 21.609 1 98.25 234 ALA B N 1
ATOM 4698 C CA . ALA B 1 234 ? 5.488 1.788 21.469 1 98.25 234 ALA B CA 1
ATOM 4699 C C . ALA B 1 234 ? 4.047 2.17 21.141 1 98.25 234 ALA B C 1
ATOM 4701 O O . ALA B 1 234 ? 3.381 1.503 20.344 1 98.25 234 ALA B O 1
ATOM 4702 N N . THR B 1 235 ? 3.586 3.205 21.719 1 98.31 235 THR B N 1
ATOM 4703 C CA . THR B 1 235 ? 2.227 3.678 21.484 1 98.31 235 THR B CA 1
ATOM 4704 C C . THR B 1 235 ? 2.039 4.074 20.031 1 98.31 235 THR B C 1
ATOM 4706 O O . THR B 1 235 ? 1.052 3.693 19.391 1 98.31 235 THR B O 1
ATOM 4709 N N . LEU B 1 236 ? 3.031 4.805 19.484 1 98.44 236 LEU B N 1
ATOM 4710 C CA . LEU B 1 236 ? 2.926 5.297 18.109 1 98.44 236 LEU B CA 1
ATOM 4711 C C . LEU B 1 236 ? 3.109 4.164 17.109 1 98.44 236 LEU B C 1
ATOM 4713 O O . LEU B 1 236 ? 2.693 4.277 15.953 1 98.44 236 LEU B O 1
ATOM 4717 N N . ALA B 1 237 ? 3.754 3.088 17.531 1 97.5 237 ALA B N 1
ATOM 4718 C CA . ALA B 1 237 ? 3.938 1.914 16.688 1 97.5 237 ALA B CA 1
ATOM 4719 C C . ALA B 1 237 ? 2.73 0.985 16.766 1 97.5 237 ALA B C 1
ATOM 4721 O O . ALA B 1 237 ? 2.533 0.138 15.891 1 97.5 237 ALA B O 1
ATOM 4722 N N . GLY B 1 238 ? 1.95 1.167 17.797 1 95.75 238 GLY B N 1
ATOM 4723 C CA . GLY B 1 238 ? 0.9 0.191 18.047 1 95.75 238 GLY B CA 1
ATOM 4724 C C . GLY B 1 238 ? -0.494 0.752 17.844 1 95.75 238 GLY B C 1
ATOM 4725 O O . GLY B 1 238 ? -1.462 -0.003 17.719 1 95.75 238 GLY B O 1
ATOM 4726 N N . THR B 1 239 ? -0.664 2.074 17.781 1 96.44 239 THR B N 1
ATOM 4727 C CA . THR B 1 239 ? -1.978 2.697 17.672 1 96.44 239 THR B CA 1
ATOM 4728 C C . THR B 1 239 ? -2.307 2.994 16.203 1 96.44 239 THR B C 1
ATOM 4730 O O . THR B 1 239 ? -1.506 3.604 15.5 1 96.44 239 THR B O 1
ATOM 4733 N N . HIS B 1 240 ? -3.457 2.525 15.812 1 95.06 240 HIS B N 1
ATOM 4734 C CA . HIS B 1 240 ? -3.928 2.838 14.469 1 95.06 240 HIS B CA 1
ATOM 4735 C C . HIS B 1 240 ? -4.656 4.176 14.438 1 95.06 240 HIS B C 1
ATOM 4737 O O . HIS B 1 240 ? -5.633 4.375 15.164 1 95.06 240 HIS B O 1
ATOM 4743 N N . VAL B 1 241 ? -4.152 5.047 13.633 1 95.81 241 VAL B N 1
ATOM 4744 C CA . VAL B 1 241 ? -4.766 6.363 13.492 1 95.81 241 VAL B CA 1
ATOM 4745 C C . VAL B 1 241 ? -5.164 6.594 12.031 1 95.81 241 VAL B C 1
ATOM 4747 O O . VAL B 1 241 ? -4.48 6.133 11.117 1 95.81 241 VAL B O 1
ATOM 4750 N N . GLU B 1 242 ? -6.258 7.305 11.828 1 96.38 242 GLU B N 1
ATOM 4751 C CA . GLU B 1 242 ? -6.801 7.508 10.484 1 96.38 242 GLU B CA 1
ATOM 4752 C C . GLU B 1 242 ? -6.418 8.883 9.938 1 96.38 242 GLU B C 1
ATOM 4754 O O . GLU B 1 242 ? -6.469 9.883 10.656 1 96.38 242 GLU B O 1
ATOM 4759 N N . ALA B 1 243 ? -5.961 8.898 8.742 1 97.19 243 ALA B N 1
ATOM 4760 C CA . ALA B 1 243 ? -5.789 10.125 7.961 1 97.19 243 ALA B CA 1
ATOM 4761 C C . ALA B 1 243 ? -6.859 10.234 6.879 1 97.19 243 ALA B C 1
ATOM 4763 O O . ALA B 1 243 ? -7.445 9.234 6.469 1 97.19 243 ALA B O 1
ATOM 4764 N N . GLU B 1 244 ? -7.121 11.5 6.43 1 96.94 244 GLU B N 1
ATOM 4765 C CA . GLU B 1 244 ? -8.172 11.656 5.43 1 96.94 244 GLU B CA 1
ATOM 4766 C C . GLU B 1 244 ? -7.855 12.797 4.473 1 96.94 244 GLU B C 1
ATOM 4768 O O . GLU B 1 244 ? -7.109 13.719 4.816 1 96.94 244 GLU B O 1
ATOM 4773 N N . TYR B 1 245 ? -8.258 12.711 3.328 1 96.19 245 TYR B N 1
ATOM 4774 C CA . TYR B 1 245 ? -8.305 13.719 2.279 1 96.19 245 TYR B CA 1
ATOM 4775 C C . TYR B 1 245 ? -9.688 13.789 1.646 1 96.19 245 TYR B C 1
ATOM 4777 O O . TYR B 1 245 ? -10.133 12.828 1.015 1 96.19 245 TYR B O 1
ATOM 4785 N N . LEU B 1 246 ? -10.367 14.922 1.795 1 94.06 246 LEU B N 1
ATOM 4786 C CA . LEU B 1 246 ? -11.766 15.047 1.385 1 94.06 246 LEU B CA 1
ATOM 4787 C C . LEU B 1 246 ? -11.922 16.109 0.299 1 94.06 246 LEU B C 1
ATOM 4789 O O . LEU B 1 246 ? -11.539 17.266 0.494 1 94.06 246 LEU B O 1
ATOM 4793 N N . GLU B 1 247 ? -12.375 15.711 -0.801 1 92.12 247 GLU B N 1
ATOM 4794 C CA . GLU B 1 247 ? -12.875 16.547 -1.891 1 92.12 247 GLU B CA 1
ATOM 4795 C C . GLU B 1 247 ? -14.234 16.062 -2.383 1 92.12 247 GLU B C 1
ATOM 4797 O O . GLU B 1 247 ? -14.648 14.938 -2.068 1 92.12 247 GLU B O 1
ATOM 4802 N N . PRO B 1 248 ? -14.945 16.922 -3.008 1 89.94 248 PRO B N 1
ATOM 4803 C CA . PRO B 1 248 ? -16.297 16.516 -3.41 1 89.94 248 PRO B CA 1
ATOM 4804 C C . PRO B 1 248 ? -16.312 15.156 -4.117 1 89.94 248 PRO B C 1
ATOM 4806 O O . PRO B 1 248 ? -17.172 14.32 -3.83 1 89.94 248 PRO B O 1
ATOM 4809 N N . ALA B 1 249 ? -15.359 14.852 -4.949 1 91.5 249 ALA B N 1
ATOM 4810 C CA . ALA B 1 249 ? -15.414 13.625 -5.738 1 91.5 249 ALA B CA 1
ATOM 4811 C C . ALA B 1 249 ? -14.43 12.586 -5.215 1 91.5 249 ALA B C 1
ATOM 4813 O O . ALA B 1 249 ? -14.258 11.523 -5.812 1 91.5 249 ALA B O 1
ATOM 4814 N N . ARG B 1 250 ? -13.805 12.82 -4.055 1 94.12 250 ARG B N 1
ATOM 4815 C CA . ARG B 1 250 ? -12.797 11.914 -3.52 1 94.12 250 ARG B CA 1
ATOM 4816 C C . ARG B 1 250 ? -12.781 11.945 -1.996 1 94.12 250 ARG B C 1
ATOM 4818 O O . ARG B 1 250 ? -12.695 13.016 -1.393 1 94.12 250 ARG B O 1
ATOM 4825 N N . HIS B 1 251 ? -12.914 10.844 -1.408 1 96.75 251 HIS B N 1
ATOM 4826 C CA . HIS B 1 251 ? -12.805 10.648 0.034 1 96.75 251 HIS B CA 1
ATOM 4827 C C . HIS B 1 251 ? -11.781 9.57 0.37 1 96.75 251 HIS B C 1
ATOM 4829 O O . HIS B 1 251 ? -12.148 8.422 0.619 1 96.75 251 HIS B O 1
ATOM 4835 N N . HIS B 1 252 ? -10.539 9.961 0.438 1 97.56 252 HIS B N 1
ATOM 4836 C CA . HIS B 1 252 ? -9.484 9 0.757 1 97.56 252 HIS B CA 1
ATOM 4837 C C . HIS B 1 252 ? -9.273 8.898 2.264 1 97.56 252 HIS B C 1
ATOM 4839 O O . HIS B 1 252 ? -9.258 9.906 2.965 1 97.56 252 HIS B O 1
ATOM 4845 N N . ARG B 1 253 ? -9.172 7.758 2.75 1 96.88 253 ARG B N 1
ATOM 4846 C CA . ARG B 1 253 ? -8.844 7.469 4.145 1 96.88 253 ARG B CA 1
ATOM 4847 C C . ARG B 1 253 ? -7.887 6.285 4.246 1 96.88 253 ARG B C 1
ATOM 4849 O O . ARG B 1 253 ? -7.988 5.328 3.479 1 96.88 253 ARG B O 1
ATOM 4856 N N . ALA B 1 254 ? -7.016 6.352 5.102 1 96.56 254 ALA B N 1
ATOM 4857 C CA . ALA B 1 254 ? -6.109 5.25 5.422 1 96.56 254 ALA B CA 1
ATOM 4858 C C . ALA B 1 254 ? -5.836 5.18 6.918 1 96.56 254 ALA B C 1
ATOM 4860 O O . ALA B 1 254 ? -5.688 6.215 7.578 1 96.56 254 ALA B O 1
ATOM 4861 N N . THR B 1 255 ? -5.785 4.031 7.461 1 95.88 255 THR B N 1
ATOM 4862 C CA . THR B 1 255 ? -5.555 3.805 8.883 1 95.88 255 THR B CA 1
ATOM 4863 C C . THR B 1 255 ? -4.297 2.969 9.102 1 95.88 255 THR B C 1
ATOM 4865 O O . THR B 1 255 ? -4.07 1.983 8.398 1 95.88 255 THR B O 1
ATOM 4868 N N . GLY B 1 256 ? -3.488 3.379 10.023 1 94.5 256 GLY B N 1
ATOM 4869 C CA . GLY B 1 256 ? -2.273 2.662 10.383 1 94.5 256 GLY B CA 1
ATOM 4870 C C . GLY B 1 256 ? -1.451 3.369 11.438 1 94.5 256 GLY B C 1
ATOM 4871 O O . GLY B 1 256 ? -1.812 4.457 11.891 1 94.5 256 GLY B O 1
ATOM 4872 N N . PRO B 1 257 ? -0.373 2.773 11.859 1 96.69 257 PRO B N 1
ATOM 4873 C CA . PRO B 1 257 ? 0.485 3.416 12.859 1 96.69 257 PRO B CA 1
ATOM 4874 C C . PRO B 1 257 ? 1.345 4.531 12.273 1 96.69 257 PRO B C 1
ATOM 4876 O O . PRO B 1 257 ? 1.567 4.57 11.055 1 96.69 257 PRO B O 1
ATOM 4879 N N . ILE B 1 258 ? 1.756 5.391 13.086 1 98.25 258 ILE B N 1
ATOM 4880 C CA . ILE B 1 258 ? 2.666 6.453 12.68 1 98.25 258 ILE B CA 1
ATOM 4881 C C . ILE B 1 258 ? 4.047 5.871 12.391 1 98.25 258 ILE B C 1
ATOM 4883 O O . ILE B 1 258 ? 4.723 6.289 11.445 1 98.25 258 ILE B O 1
ATOM 4887 N N . LEU B 1 259 ? 4.438 4.926 13.258 1 98.69 259 LEU B N 1
ATOM 4888 C CA . LEU B 1 259 ? 5.711 4.238 13.102 1 98.69 259 LEU B CA 1
ATOM 4889 C C . LEU B 1 259 ? 5.496 2.779 12.703 1 98.69 259 LEU B C 1
ATOM 4891 O O . LEU B 1 259 ? 5.066 1.968 13.531 1 98.69 259 LEU B O 1
ATOM 4895 N N . ARG B 1 260 ? 5.848 2.479 11.508 1 97.44 260 ARG B N 1
ATOM 4896 C CA . ARG B 1 260 ? 5.637 1.126 11 1 97.44 260 ARG B CA 1
ATOM 4897 C C . ARG B 1 260 ? 6.965 0.383 10.859 1 97.44 260 ARG B C 1
ATOM 4899 O O . ARG B 1 260 ? 7.941 0.935 10.352 1 97.44 260 ARG B O 1
ATOM 4906 N N . HIS B 1 261 ? 6.938 -0.835 11.305 1 95.88 261 HIS B N 1
ATOM 4907 C CA . HIS B 1 261 ? 8.133 -1.669 11.203 1 95.88 261 HIS B CA 1
ATOM 4908 C C . HIS B 1 261 ? 8.023 -2.654 10.047 1 95.88 261 HIS B C 1
ATOM 4910 O O . HIS B 1 261 ? 6.918 -3.008 9.625 1 95.88 261 HIS B O 1
ATOM 4916 N N . ARG B 1 262 ? 9.172 -3.004 9.547 1 91.44 262 ARG B N 1
ATOM 4917 C CA . ARG B 1 262 ? 9.242 -4.004 8.492 1 91.44 262 ARG B CA 1
ATOM 4918 C C . ARG B 1 262 ? 8.758 -5.363 8.984 1 91.44 262 ARG B C 1
ATOM 4920 O O . ARG B 1 262 ? 9.086 -5.773 10.102 1 91.44 262 ARG B O 1
ATOM 4927 N N . ALA B 1 263 ? 8.047 -5.992 8.141 1 82.25 263 ALA B N 1
ATOM 4928 C CA . ALA B 1 263 ? 7.445 -7.277 8.492 1 82.25 263 ALA B CA 1
ATOM 4929 C C . ALA B 1 263 ? 8.508 -8.258 8.984 1 82.25 263 ALA B C 1
ATOM 4931 O O . ALA B 1 263 ? 9.531 -8.453 8.328 1 82.25 263 ALA B O 1
ATOM 4932 N N . GLY B 1 264 ? 8.281 -8.82 10.109 1 79.81 264 GLY B N 1
ATOM 4933 C CA . GLY B 1 264 ? 9.141 -9.867 10.656 1 79.81 264 GLY B CA 1
ATOM 4934 C C . GLY B 1 264 ? 10.383 -9.32 11.328 1 79.81 264 GLY B C 1
ATOM 4935 O O . GLY B 1 264 ? 11.258 -10.078 11.742 1 79.81 264 GLY B O 1
ATOM 4936 N N . THR B 1 265 ? 10.461 -7.941 11.344 1 87.81 265 THR B N 1
ATOM 4937 C CA . THR B 1 265 ? 11.656 -7.348 11.938 1 87.81 265 THR B CA 1
ATOM 4938 C C . THR B 1 265 ? 11.273 -6.27 12.953 1 87.81 265 THR B C 1
ATOM 4940 O O . THR B 1 265 ? 10.086 -5.996 13.156 1 87.81 265 THR B O 1
ATOM 4943 N N . THR B 1 266 ? 12.312 -5.75 13.602 1 90.38 266 THR B N 1
ATOM 4944 C CA . THR B 1 266 ? 12.117 -4.625 14.508 1 90.38 266 THR B CA 1
ATOM 4945 C C . THR B 1 266 ? 12.602 -3.326 13.867 1 90.38 266 THR B C 1
ATOM 4947 O O . THR B 1 266 ? 12.664 -2.287 14.523 1 90.38 266 THR B O 1
ATOM 4950 N N . GLU B 1 267 ? 12.93 -3.459 12.602 1 93.5 267 GLU B N 1
ATOM 4951 C CA . GLU B 1 267 ? 13.469 -2.293 11.906 1 93.5 267 GLU B CA 1
ATOM 4952 C C . GLU B 1 267 ? 12.359 -1.345 11.477 1 93.5 267 GLU B C 1
ATOM 4954 O O . GLU B 1 267 ? 11.344 -1.78 10.922 1 93.5 267 GLU B O 1
ATOM 4959 N N . LEU B 1 268 ? 12.586 -0.067 11.766 1 96.25 268 LEU B N 1
ATOM 4960 C CA . LEU B 1 268 ? 11.633 0.947 11.32 1 96.25 268 LEU B CA 1
ATOM 4961 C C . LEU B 1 268 ? 11.633 1.058 9.797 1 96.25 268 LEU B C 1
ATOM 4963 O O . LEU B 1 268 ? 12.695 1.111 9.172 1 96.25 268 LEU B O 1
ATOM 4967 N N . GLU B 1 269 ? 10.484 1.036 9.242 1 96.31 269 GLU B N 1
ATOM 4968 C CA . GLU B 1 269 ? 10.336 1.048 7.789 1 96.31 269 GLU B CA 1
ATOM 4969 C C . GLU B 1 269 ? 9.734 2.365 7.305 1 96.31 269 GLU B C 1
ATOM 4971 O O . GLU B 1 269 ? 10.062 2.836 6.211 1 96.31 269 GLU B O 1
ATOM 4976 N N . GLN B 1 270 ? 8.875 2.893 8.133 1 98.19 270 GLN B N 1
ATOM 4977 C CA . GLN B 1 270 ? 8.125 4.055 7.66 1 98.19 270 GLN B CA 1
ATOM 4978 C C . GLN B 1 270 ? 7.66 4.918 8.828 1 98.19 270 GLN B C 1
ATOM 4980 O O . GLN B 1 270 ? 7.211 4.398 9.852 1 98.19 270 GLN B O 1
ATOM 4985 N N . ILE B 1 271 ? 7.812 6.16 8.719 1 98.75 271 ILE B N 1
ATOM 4986 C CA . ILE B 1 271 ? 7.117 7.145 9.539 1 98.75 271 ILE B CA 1
ATOM 4987 C C . ILE B 1 271 ? 6.023 7.824 8.719 1 98.75 271 ILE B C 1
ATOM 4989 O O . ILE B 1 271 ? 6.289 8.352 7.633 1 98.75 271 ILE B O 1
ATOM 4993 N N . ARG B 1 272 ? 4.828 7.68 9.062 1 98.38 272 ARG B N 1
ATOM 4994 C CA . ARG B 1 272 ? 3.654 8.281 8.445 1 98.38 272 ARG B CA 1
ATOM 4995 C C . ARG B 1 272 ? 3.08 9.391 9.328 1 98.38 272 ARG B C 1
ATOM 4997 O O . ARG B 1 272 ? 2.248 9.133 10.195 1 98.38 272 ARG B O 1
ATOM 5004 N N . PHE B 1 273 ? 3.535 10.633 9.039 1 98.44 273 PHE B N 1
ATOM 5005 C CA . PHE B 1 273 ? 3.27 11.727 9.961 1 98.44 273 PHE B CA 1
ATOM 5006 C C . PHE B 1 273 ? 2.842 12.984 9.211 1 98.44 273 PHE B C 1
ATOM 5008 O O . PHE B 1 273 ? 3.623 13.555 8.445 1 98.44 273 PHE B O 1
ATOM 5015 N N . ASN B 1 274 ? 1.688 13.375 9.359 1 97.44 274 ASN B N 1
ATOM 5016 C CA . ASN B 1 274 ? 1.098 14.625 8.875 1 97.44 274 ASN B CA 1
ATOM 5017 C C . ASN B 1 274 ? -0.045 15.086 9.773 1 97.44 274 ASN B C 1
ATOM 5019 O O . ASN B 1 274 ? -1.12 14.484 9.781 1 97.44 274 ASN B O 1
ATOM 5023 N N . CYS B 1 275 ? 0.14 16.109 10.492 1 93 275 CYS B N 1
ATOM 5024 C CA . CYS B 1 275 ? -0.841 16.547 11.477 1 93 275 CYS B CA 1
ATOM 5025 C C . CYS B 1 275 ? -2.045 17.188 10.797 1 93 275 CYS B C 1
ATOM 5027 O O . CYS B 1 275 ? -3.129 17.25 11.375 1 93 275 CYS B O 1
ATOM 5029 N N . TYR B 1 276 ? -1.861 17.594 9.586 1 92.25 276 TYR B N 1
ATOM 5030 C CA . TYR B 1 276 ? -2.91 18.328 8.883 1 92.25 276 TYR B CA 1
ATOM 5031 C C . TYR B 1 276 ? -3.953 17.375 8.312 1 92.25 276 TYR B C 1
ATOM 5033 O O . TYR B 1 276 ? -5.121 17.734 8.172 1 92.25 276 TYR B O 1
ATOM 5041 N N . ASP B 1 277 ? -3.484 16.156 8.023 1 94.31 277 ASP B N 1
ATOM 5042 C CA . ASP B 1 277 ? -4.324 15.219 7.297 1 94.31 277 ASP B CA 1
ATOM 5043 C C . ASP B 1 277 ? -5.012 14.25 8.258 1 94.31 277 ASP B C 1
ATOM 5045 O O . ASP B 1 277 ? -5.676 13.305 7.816 1 94.31 277 ASP B O 1
ATOM 5049 N N . ARG B 1 278 ? -4.902 14.398 9.523 1 95.94 278 ARG B N 1
ATOM 5050 C CA . ARG B 1 278 ? -5.477 13.438 10.461 1 95.94 278 ARG B CA 1
ATOM 5051 C C . ARG B 1 278 ? -7 13.516 10.461 1 95.94 278 ARG B C 1
ATOM 5053 O O . ARG B 1 278 ? -7.57 14.609 10.461 1 95.94 278 ARG B O 1
ATOM 5060 N N . SER B 1 279 ? -7.621 12.383 10.414 1 96.19 279 SER B N 1
ATOM 5061 C CA . SER B 1 279 ? -9.07 12.289 10.578 1 96.19 279 SER B CA 1
ATOM 5062 C C . SER B 1 279 ? -9.477 12.477 12.039 1 96.19 279 SER B C 1
ATOM 5064 O O . SER B 1 279 ? -8.664 12.273 12.945 1 96.19 279 SER B O 1
ATOM 5066 N N . PRO B 1 280 ? -10.711 12.906 12.266 1 95.75 280 PRO B N 1
ATOM 5067 C CA . PRO B 1 280 ? -11.164 13.023 13.648 1 95.75 280 PRO B CA 1
ATOM 5068 C C . PRO B 1 280 ? -11.5 11.672 14.281 1 95.75 280 PRO B C 1
ATOM 5070 O O . PRO B 1 280 ? -11.945 11.617 15.43 1 95.75 280 PRO B O 1
ATOM 5073 N N . ARG B 1 281 ? -11.328 10.625 13.594 1 95.62 281 ARG B N 1
ATOM 5074 C CA . ARG B 1 281 ? -11.664 9.336 14.18 1 95.62 281 ARG B CA 1
ATOM 5075 C C . ARG B 1 281 ? -10.883 9.094 15.469 1 95.62 281 ARG B C 1
ATOM 5077 O O . ARG B 1 281 ? -9.656 9.25 15.492 1 95.62 281 ARG B O 1
ATOM 5084 N N . LEU B 1 282 ? -11.586 8.734 16.453 1 94.19 282 LEU B N 1
ATOM 5085 C CA . LEU B 1 282 ? -11.008 8.555 17.781 1 94.19 282 LEU B CA 1
ATOM 5086 C C . LEU B 1 282 ? -10.047 7.371 17.812 1 94.19 282 LEU B C 1
ATOM 5088 O O . LEU B 1 282 ? -10.438 6.238 17.516 1 94.19 282 LEU B O 1
ATOM 5092 N N . PRO B 1 283 ? -8.742 7.637 18.062 1 93.06 283 PRO B N 1
ATOM 5093 C CA . PRO B 1 283 ? -7.828 6.504 18.219 1 93.06 283 PRO B CA 1
ATOM 5094 C C . PRO B 1 283 ? -8.07 5.727 19.516 1 93.06 283 PRO B C 1
ATOM 5096 O O . PRO B 1 283 ? -8.617 6.27 20.469 1 93.06 283 PRO B O 1
ATOM 5099 N N . ALA B 1 284 ? -7.594 4.473 19.453 1 90.44 284 ALA B N 1
ATOM 5100 C CA . ALA B 1 284 ? -7.621 3.699 20.688 1 90.44 284 ALA B CA 1
ATOM 5101 C C . ALA B 1 284 ? -6.719 4.328 21.75 1 90.44 284 ALA B C 1
ATOM 5103 O O . ALA B 1 284 ? -5.617 4.789 21.438 1 90.44 284 ALA B O 1
ATOM 5104 N N . ASN B 1 285 ? -7.168 4.504 22.922 1 89.88 285 ASN B N 1
ATOM 5105 C CA . ASN B 1 285 ? -6.426 5.141 24 1 89.88 285 ASN B CA 1
ATOM 5106 C C . ASN B 1 285 ? -5.93 6.523 23.609 1 89.88 285 ASN B C 1
ATOM 5108 O O . ASN B 1 285 ? -4.719 6.762 23.547 1 89.88 285 ASN B O 1
ATOM 5112 N N . ALA B 1 286 ? -6.793 7.375 23.344 1 92.56 286 ALA B N 1
ATOM 5113 C CA . ALA B 1 286 ? -6.547 8.703 22.781 1 92.56 286 ALA B CA 1
ATOM 5114 C C . ALA B 1 286 ? -5.551 9.484 23.641 1 92.56 286 ALA B C 1
ATOM 5116 O O . ALA B 1 286 ? -4.648 10.133 23.109 1 92.56 286 ALA B O 1
ATOM 5117 N N . ASN B 1 287 ? -5.68 9.391 24.953 1 91.88 287 ASN B N 1
ATOM 5118 C CA . ASN B 1 287 ? -4.785 10.148 25.828 1 91.88 287 ASN B CA 1
ATOM 5119 C C . ASN B 1 287 ? -3.33 9.734 25.641 1 91.88 287 ASN B C 1
ATOM 5121 O O . ASN B 1 287 ? -2.453 10.586 25.484 1 91.88 287 ASN B O 1
ATOM 5125 N N . ALA B 1 288 ? -3.141 8.445 25.672 1 93.56 288 ALA B N 1
ATOM 5126 C CA . ALA B 1 288 ? -1.784 7.945 25.469 1 93.56 288 ALA B CA 1
ATOM 5127 C C . ALA B 1 288 ? -1.272 8.32 24.078 1 93.56 288 ALA B C 1
ATOM 5129 O O . ALA B 1 288 ? -0.109 8.695 23.922 1 93.56 288 ALA B O 1
ATOM 5130 N N . PHE B 1 289 ? -2.121 8.234 23.109 1 95.5 289 PHE B N 1
ATOM 5131 C CA . PHE B 1 289 ? -1.748 8.57 21.75 1 95.5 289 PHE B CA 1
ATOM 5132 C C . PHE B 1 289 ? -1.338 10.031 21.641 1 95.5 289 PHE B C 1
ATOM 5134 O O . PHE B 1 289 ? -0.277 10.344 21.094 1 95.5 289 PHE B O 1
ATOM 5141 N N . TYR B 1 290 ? -2.127 10.922 22.156 1 94.62 290 TYR B N 1
ATOM 5142 C CA . TYR B 1 290 ? -1.855 12.352 22.031 1 94.62 290 TYR B CA 1
ATOM 5143 C C . TYR B 1 290 ? -0.588 12.727 22.781 1 94.62 290 TYR B C 1
ATOM 5145 O O . TYR B 1 290 ? 0.166 13.602 22.344 1 94.62 290 TYR B O 1
ATOM 5153 N N . SER B 1 291 ? -0.414 12.102 23.906 1 94.75 291 SER B N 1
ATOM 5154 C CA . SER B 1 291 ? 0.834 12.336 24.641 1 94.75 291 SER B CA 1
ATOM 5155 C C . SER B 1 291 ? 2.041 11.945 23.797 1 94.75 291 SER B C 1
ATOM 5157 O O . SER B 1 291 ? 2.998 12.711 23.672 1 94.75 291 SER B O 1
ATOM 5159 N N . ALA B 1 292 ? 1.952 10.766 23.219 1 96.81 292 ALA B N 1
ATOM 5160 C CA . ALA B 1 292 ? 3.037 10.258 22.375 1 96.81 292 ALA B CA 1
ATOM 5161 C C . ALA B 1 292 ? 3.221 11.125 21.141 1 96.81 292 ALA B C 1
ATOM 5163 O O . ALA B 1 292 ? 4.348 11.461 20.766 1 96.81 292 ALA B O 1
ATOM 5164 N N . LEU B 1 293 ? 2.105 11.492 20.547 1 97 293 LEU B N 1
ATOM 5165 C CA . LEU B 1 293 ? 2.119 12.312 19.344 1 97 293 LEU B CA 1
ATOM 5166 C C . LEU B 1 293 ? 2.781 13.656 19.609 1 97 293 LEU B C 1
ATOM 5168 O O . LEU B 1 293 ? 3.596 14.125 18.797 1 97 293 LEU B O 1
ATOM 5172 N N . ARG B 1 294 ? 2.451 14.297 20.672 1 95.81 294 ARG B N 1
ATOM 5173 C CA . ARG B 1 294 ? 3.018 15.586 21.047 1 95.81 294 ARG B CA 1
ATOM 5174 C C . ARG B 1 294 ? 4.531 15.492 21.219 1 95.81 294 ARG B C 1
ATOM 5176 O O . ARG B 1 294 ? 5.262 16.375 20.766 1 95.81 294 ARG B O 1
ATOM 5183 N N . LYS B 1 295 ? 4.934 14.469 21.844 1 96.69 295 LYS B N 1
ATOM 5184 C CA . LYS B 1 295 ? 6.363 14.289 22.078 1 96.69 295 LYS B CA 1
ATOM 5185 C C . LYS B 1 295 ? 7.113 14.109 20.766 1 96.69 295 LYS B C 1
ATOM 5187 O O . LYS B 1 295 ? 8.164 14.719 20.547 1 96.69 295 LYS B O 1
ATOM 5192 N N . LEU B 1 296 ? 6.594 13.266 19.906 1 98.19 296 LEU B N 1
ATOM 5193 C CA . LEU B 1 296 ? 7.234 13.078 18.609 1 98.19 296 LEU B CA 1
ATOM 5194 C C . LEU B 1 296 ? 7.227 14.383 17.812 1 98.19 296 LEU B C 1
ATOM 5196 O O . LEU B 1 296 ? 8.242 14.758 17.219 1 98.19 296 LEU B O 1
ATOM 5200 N N . ALA B 1 297 ? 6.082 15.039 17.797 1 97.19 297 ALA B N 1
ATOM 5201 C CA . ALA B 1 297 ? 5.957 16.297 17.062 1 97.19 297 ALA B CA 1
ATOM 5202 C C . ALA B 1 297 ? 6.969 17.328 17.562 1 97.19 297 ALA B C 1
ATOM 5204 O O . ALA B 1 297 ? 7.562 18.062 16.766 1 97.19 297 ALA B O 1
ATOM 5205 N N . ALA B 1 298 ? 7.129 17.359 18.797 1 95.88 298 ALA B N 1
ATOM 5206 C CA . ALA B 1 298 ? 8.086 18.297 19.375 1 95.88 298 ALA B CA 1
ATOM 5207 C C . ALA B 1 298 ? 9.5 18.016 18.891 1 95.88 298 ALA B C 1
ATOM 5209 O O . ALA B 1 298 ? 10.258 18.938 18.562 1 95.88 298 ALA B O 1
ATOM 5210 N N . ILE B 1 299 ? 9.852 16.75 18.812 1 97.56 299 ILE B N 1
ATOM 5211 C CA . ILE B 1 299 ? 11.172 16.375 18.312 1 97.56 299 ILE B CA 1
ATOM 5212 C C . ILE B 1 299 ? 11.297 16.766 16.844 1 97.56 299 ILE B C 1
ATOM 5214 O O . ILE B 1 299 ? 12.281 17.406 16.453 1 97.56 299 ILE B O 1
ATOM 5218 N N . LEU B 1 300 ? 10.312 16.469 16.062 1 97.81 300 LEU B N 1
ATOM 5219 C CA . LEU B 1 300 ? 10.328 16.703 14.625 1 97.81 300 LEU B CA 1
ATOM 5220 C C . LEU B 1 300 ? 10.398 18.188 14.32 1 97.81 300 LEU B C 1
ATOM 5222 O O . LEU B 1 300 ? 10.992 18.594 13.312 1 97.81 300 LEU B O 1
ATOM 5226 N N . ARG B 1 301 ? 9.859 18.969 15.148 1 94.88 301 ARG B N 1
ATOM 5227 C CA . ARG B 1 301 ? 9.758 20.406 14.883 1 94.88 301 ARG B CA 1
ATOM 5228 C C . ARG B 1 301 ? 10.891 21.156 15.562 1 94.88 301 ARG B C 1
ATOM 5230 O O . ARG B 1 301 ? 10.977 22.391 15.445 1 94.88 301 ARG B O 1
ATOM 5237 N N . GLY B 1 302 ? 11.695 20.453 16.234 1 94.44 302 GLY B N 1
ATOM 5238 C CA . GLY B 1 302 ? 12.836 21.094 16.859 1 94.44 302 GLY B CA 1
ATOM 5239 C C . GLY B 1 302 ? 13.828 21.656 15.859 1 94.44 302 GLY B C 1
ATOM 5240 O O . GLY B 1 302 ? 14.188 20.969 14.891 1 94.44 302 GLY B O 1
ATOM 5241 N N . ALA B 1 303 ? 14.281 22.828 16.125 1 92.5 303 ALA B N 1
ATOM 5242 C CA . ALA B 1 303 ? 15.18 23.516 15.195 1 92.5 303 ALA B CA 1
ATOM 5243 C C . ALA B 1 303 ? 16.453 22.703 14.969 1 92.5 303 ALA B C 1
ATOM 5245 O O . ALA B 1 303 ? 16.984 22.688 13.852 1 92.5 303 ALA B O 1
ATOM 5246 N N . ASP B 1 304 ? 16.922 21.984 15.953 1 94.81 304 ASP B N 1
ATOM 5247 C CA . ASP B 1 304 ? 18.156 21.219 15.859 1 94.81 304 ASP B CA 1
ATOM 5248 C C . ASP B 1 304 ? 17.984 20.031 14.922 1 94.81 304 ASP B C 1
ATOM 5250 O O . ASP B 1 304 ? 18.969 19.484 14.422 1 94.81 304 ASP B O 1
ATOM 5254 N N . ASN B 1 305 ? 16.781 19.656 14.625 1 96.31 305 ASN B N 1
ATOM 5255 C CA . ASN B 1 305 ? 16.516 18.469 13.812 1 96.31 305 ASN B CA 1
ATOM 5256 C C . ASN B 1 305 ? 16.188 18.844 12.367 1 96.31 305 ASN B C 1
ATOM 5258 O O . ASN B 1 305 ? 16.062 17.953 11.516 1 96.31 305 ASN B O 1
ATOM 5262 N N . GLU B 1 306 ? 16.156 20.047 12.133 1 95.56 306 GLU B N 1
ATOM 5263 C CA . GLU B 1 306 ? 15.719 20.516 10.82 1 95.56 306 GLU B CA 1
ATOM 5264 C C . GLU B 1 306 ? 16.906 20.969 9.977 1 95.56 306 GLU B C 1
ATOM 5266 O O . GLU B 1 306 ? 17.797 21.656 10.469 1 95.56 306 GLU B O 1
ATOM 5271 N N . TRP B 1 307 ? 16.984 20.5 8.781 1 96.31 307 TRP B N 1
ATOM 5272 C CA . TRP B 1 307 ? 17.859 21.062 7.754 1 96.31 307 TRP B CA 1
ATOM 5273 C C . TRP B 1 307 ? 17.078 21.984 6.828 1 96.31 307 TRP B C 1
ATOM 5275 O O . TRP B 1 307 ? 16.141 21.562 6.152 1 96.31 307 TRP B O 1
ATOM 5285 N N . LYS B 1 308 ? 17.422 23.234 6.809 1 95 308 LYS B N 1
ATOM 5286 C CA . LYS B 1 308 ? 16.734 24.25 6.027 1 95 308 LYS B CA 1
ATOM 5287 C C . LYS B 1 308 ? 17.625 24.781 4.906 1 95 308 LYS B C 1
ATOM 5289 O O . LYS B 1 308 ? 18.781 25.141 5.141 1 95 308 LYS B O 1
ATOM 5294 N N . PHE B 1 309 ? 17.109 24.797 3.701 1 93.19 309 PHE B N 1
ATOM 5295 C CA . PHE B 1 309 ? 17.875 25.344 2.578 1 93.19 309 PHE B CA 1
ATOM 5296 C C . PHE B 1 309 ? 16.953 25.812 1.472 1 93.19 309 PHE B C 1
ATOM 5298 O O . PHE B 1 309 ? 15.781 25.422 1.416 1 93.19 309 PHE B O 1
ATOM 5305 N N . LYS B 1 310 ? 17.484 26.625 0.652 1 93.69 310 LYS B N 1
ATOM 5306 C CA . LYS B 1 310 ? 16.719 27.109 -0.502 1 93.69 310 LYS B CA 1
ATOM 5307 C C . LYS B 1 310 ? 16.938 26.203 -1.715 1 93.69 310 LYS B C 1
ATOM 5309 O O . LYS B 1 310 ? 18.078 26.062 -2.188 1 93.69 310 LYS B O 1
ATOM 5314 N N . LEU B 1 311 ? 15.883 25.594 -2.152 1 94.06 311 LEU B N 1
ATOM 5315 C CA . LEU B 1 311 ? 15.977 24.812 -3.377 1 94.06 311 LEU B CA 1
ATOM 5316 C C . LEU B 1 311 ? 16.047 25.719 -4.602 1 94.06 311 LEU B C 1
ATOM 5318 O O . LEU B 1 311 ? 15.078 26.422 -4.906 1 94.06 311 LEU B O 1
ATOM 5322 N N . GLU B 1 312 ? 17.125 25.688 -5.324 1 93.88 312 GLU B N 1
ATOM 5323 C CA . GLU B 1 312 ? 17.359 26.547 -6.477 1 93.88 312 GLU B CA 1
ATOM 5324 C C . GLU B 1 312 ? 17.016 25.828 -7.781 1 93.88 312 GLU B C 1
ATOM 5326 O O . GLU B 1 312 ? 17.109 24.609 -7.863 1 93.88 312 GLU B O 1
ATOM 5331 N N . PRO B 1 313 ? 16.625 26.688 -8.789 1 96.19 313 PRO B N 1
ATOM 5332 C CA . PRO B 1 313 ? 16.406 26.078 -10.102 1 96.19 313 PRO B CA 1
ATOM 5333 C C . PRO B 1 313 ? 17.594 25.25 -10.57 1 96.19 313 PRO B C 1
ATOM 5335 O O . PRO B 1 313 ? 18.75 25.656 -10.367 1 96.19 313 PRO B O 1
ATOM 5338 N N . GLY B 1 314 ? 17.281 24.125 -11.141 1 97.31 314 GLY B N 1
ATOM 5339 C CA . GLY B 1 314 ? 18.344 23.266 -11.656 1 97.31 314 GLY B CA 1
ATOM 5340 C C . GLY B 1 314 ? 18.672 22.109 -10.734 1 97.31 314 GLY B C 1
ATOM 5341 O O . GLY B 1 314 ? 19.375 21.188 -11.125 1 97.31 314 GLY B O 1
ATOM 5342 N N . ASN B 1 315 ? 18.188 22.203 -9.531 1 97.31 315 ASN B N 1
ATOM 5343 C CA . ASN B 1 315 ? 18.406 21.125 -8.562 1 97.31 315 ASN B CA 1
ATOM 5344 C C . ASN B 1 315 ? 17.141 20.328 -8.305 1 97.31 315 ASN B C 1
ATOM 5346 O O . ASN B 1 315 ? 16.125 20.875 -7.855 1 97.31 315 ASN B O 1
ATOM 5350 N N . VAL B 1 316 ? 17.188 19.047 -8.594 1 98.44 316 VAL B N 1
ATOM 5351 C CA . VAL B 1 316 ? 16.094 18.125 -8.305 1 98.44 316 VAL B CA 1
ATOM 5352 C C . VAL B 1 316 ? 16.391 17.328 -7.035 1 98.44 316 VAL B C 1
ATOM 5354 O O . VAL B 1 316 ? 17.438 16.688 -6.938 1 98.44 316 VAL B O 1
ATOM 5357 N N . VAL B 1 317 ? 15.523 17.422 -6.09 1 98.19 317 VAL B N 1
ATOM 5358 C CA . VAL B 1 317 ? 15.742 16.703 -4.84 1 98.19 317 VAL B CA 1
ATOM 5359 C C . VAL B 1 317 ? 14.797 15.508 -4.754 1 98.19 317 VAL B C 1
ATOM 5361 O O . VAL B 1 317 ? 13.586 15.648 -4.977 1 98.19 317 VAL B O 1
ATOM 5364 N N . PHE B 1 318 ? 15.352 14.305 -4.527 1 98.69 318 PHE B N 1
ATOM 5365 C CA . PHE B 1 318 ? 14.609 13.086 -4.219 1 98.69 318 PHE B CA 1
ATOM 5366 C C . PHE B 1 318 ? 14.531 12.867 -2.715 1 98.69 318 PHE B C 1
ATOM 5368 O O . PHE B 1 318 ? 15.562 12.781 -2.041 1 98.69 318 PHE B O 1
ATOM 5375 N N . ILE B 1 319 ? 13.352 12.789 -2.203 1 98.75 319 ILE B N 1
ATOM 5376 C CA . ILE B 1 319 ? 13.141 12.609 -0.771 1 98.75 319 ILE B CA 1
ATOM 5377 C C . ILE B 1 319 ? 12.43 11.281 -0.513 1 98.75 319 ILE B C 1
ATOM 5379 O O . ILE B 1 319 ? 11.367 11.023 -1.085 1 98.75 319 ILE B O 1
ATOM 5383 N N . ASN B 1 320 ? 13.031 10.406 0.292 1 98.81 320 ASN B N 1
ATOM 5384 C CA . ASN B 1 320 ? 12.32 9.227 0.776 1 98.81 320 ASN B CA 1
ATOM 5385 C C . ASN B 1 320 ? 11.172 9.602 1.713 1 98.81 320 ASN B C 1
ATOM 5387 O O . ASN B 1 320 ? 11.383 9.773 2.916 1 98.81 320 ASN B O 1
ATOM 5391 N N . ASN B 1 321 ? 10.016 9.648 1.18 1 98.81 321 ASN B N 1
ATOM 5392 C CA . ASN B 1 321 ? 8.805 10.109 1.857 1 98.81 321 ASN B CA 1
ATOM 5393 C C . ASN B 1 321 ? 8.414 9.172 3.002 1 98.81 321 ASN B C 1
ATOM 5395 O O . ASN B 1 321 ? 7.594 9.531 3.846 1 98.81 321 ASN B O 1
ATOM 5399 N N . TRP B 1 322 ? 9.016 7.977 3.076 1 98.75 322 TRP B N 1
ATOM 5400 C CA . TRP B 1 322 ? 8.727 7.035 4.152 1 98.75 322 TRP B CA 1
ATOM 5401 C C . TRP B 1 322 ? 9.633 7.277 5.348 1 98.75 322 TRP B C 1
ATOM 5403 O O . TRP B 1 322 ? 9.477 6.645 6.395 1 98.75 322 TRP B O 1
ATOM 5413 N N . ARG B 1 323 ? 10.492 8.234 5.199 1 98.69 323 ARG B N 1
ATOM 5414 C CA . ARG B 1 323 ? 11.477 8.43 6.262 1 98.69 323 ARG B CA 1
ATOM 5415 C C . ARG B 1 323 ? 11.648 9.914 6.586 1 98.69 323 ARG B C 1
ATOM 5417 O O . ARG B 1 323 ? 11.586 10.305 7.75 1 98.69 323 ARG B O 1
ATOM 5424 N N . VAL B 1 324 ? 11.875 10.672 5.535 1 98.75 324 VAL B N 1
ATOM 5425 C CA . VAL B 1 324 ? 12.266 12.062 5.719 1 98.75 324 VAL B CA 1
ATOM 5426 C C . VAL B 1 324 ? 11.039 12.961 5.594 1 98.75 324 VAL B C 1
ATOM 5428 O O . VAL B 1 324 ? 10.312 12.898 4.602 1 98.75 324 VAL B O 1
ATOM 5431 N N . LEU B 1 325 ? 10.805 13.719 6.594 1 98.75 325 LEU B N 1
ATOM 5432 C CA . LEU B 1 325 ? 9.734 14.711 6.543 1 98.75 325 LEU B CA 1
ATOM 5433 C C . LEU B 1 325 ? 10.203 15.992 5.863 1 98.75 325 LEU B C 1
ATOM 5435 O O . LEU B 1 325 ? 11.352 16.406 6.047 1 98.75 325 LEU B O 1
ATOM 5439 N N . HIS B 1 326 ? 9.344 16.547 5.102 1 98.12 326 HIS B N 1
ATOM 5440 C CA . HIS B 1 326 ? 9.648 17.812 4.457 1 98.12 326 HIS B CA 1
ATOM 5441 C C . HIS B 1 326 ? 8.656 18.906 4.871 1 98.12 326 HIS B C 1
ATOM 5443 O O . HIS B 1 326 ? 7.57 18.594 5.371 1 98.12 326 HIS B O 1
ATOM 5449 N N . GLY B 1 327 ? 9.086 20.078 4.824 1 95.44 327 GLY B N 1
ATOM 5450 C CA . GLY B 1 327 ? 8.289 21.266 5.047 1 95.44 327 GLY B CA 1
ATOM 5451 C C . GLY B 1 327 ? 8.742 22.453 4.207 1 95.44 327 GLY B C 1
ATOM 5452 O O . GLY B 1 327 ? 9.547 22.297 3.289 1 95.44 327 GLY B O 1
ATOM 5453 N N . ARG B 1 328 ? 8.078 23.531 4.426 1 91.88 328 ARG B N 1
ATOM 5454 C CA . ARG B 1 328 ? 8.383 24.75 3.686 1 91.88 328 ARG B CA 1
ATOM 5455 C C . ARG B 1 328 ? 8.195 25.984 4.562 1 91.88 328 ARG B C 1
ATOM 5457 O O . ARG B 1 328 ? 7.184 26.109 5.25 1 91.88 328 ARG B O 1
ATOM 5464 N N . ALA B 1 329 ? 9.117 26.844 4.488 1 91.5 329 ALA B N 1
ATOM 5465 C CA . ALA B 1 329 ? 8.93 28.156 5.129 1 91.5 329 ALA B CA 1
ATOM 5466 C C . ALA B 1 329 ? 7.953 29.016 4.34 1 91.5 329 ALA B C 1
ATOM 5468 O O . ALA B 1 329 ? 7.707 28.766 3.156 1 91.5 329 ALA B O 1
ATOM 5469 N N . SER B 1 330 ? 7.402 29.922 5.043 1 90 330 SER B N 1
ATOM 5470 C CA . SER B 1 330 ? 6.566 30.891 4.34 1 90 330 SER B CA 1
ATOM 5471 C C . SER B 1 330 ? 7.379 31.672 3.314 1 90 330 SER B C 1
ATOM 5473 O O . SER B 1 330 ? 8.602 31.766 3.426 1 90 330 SER B O 1
ATOM 5475 N N . PHE B 1 331 ? 6.723 32.188 2.266 1 89.38 331 PHE B N 1
ATOM 5476 C CA . PHE B 1 331 ? 7.48 32.906 1.254 1 89.38 331 PHE B CA 1
ATOM 5477 C C . PHE B 1 331 ? 6.656 34.062 0.669 1 89.38 331 PHE B C 1
ATOM 5479 O O . PHE B 1 331 ? 5.445 34.125 0.891 1 89.38 331 PHE B O 1
ATOM 5486 N N . SER B 1 332 ? 7.352 34.906 0.087 1 90.12 332 SER B N 1
ATOM 5487 C CA . SER B 1 332 ? 6.75 36 -0.637 1 90.12 332 SER B CA 1
ATOM 5488 C C . SER B 1 332 ? 6.98 35.875 -2.139 1 90.12 332 SER B C 1
ATOM 5490 O O . SER B 1 332 ? 7.82 35.094 -2.578 1 90.12 332 SER B O 1
ATOM 5492 N N . GLY B 1 333 ? 6.137 36.562 -2.953 1 88.56 333 GLY B N 1
ATOM 5493 C CA . GLY B 1 333 ? 6.324 36.562 -4.395 1 88.56 333 GLY B CA 1
ATOM 5494 C C . GLY B 1 333 ? 5.789 35.344 -5.086 1 88.56 333 GLY B C 1
ATOM 5495 O O . GLY B 1 333 ? 4.773 34.781 -4.668 1 88.56 333 GLY B O 1
ATOM 5496 N N . THR B 1 334 ? 6.461 35.031 -6.211 1 87.31 334 THR B N 1
ATOM 5497 C CA . THR B 1 334 ? 5.973 33.906 -7.012 1 87.31 334 THR B CA 1
ATOM 5498 C C . THR B 1 334 ? 6.984 32.75 -7.016 1 87.31 334 THR B C 1
ATOM 5500 O O . THR B 1 334 ? 8.18 32.969 -7.23 1 87.31 334 THR B O 1
ATOM 5503 N N . ARG B 1 335 ? 6.477 31.672 -6.715 1 88.94 335 ARG B N 1
ATOM 5504 C CA . ARG B 1 335 ? 7.277 30.453 -6.703 1 88.94 335 ARG B CA 1
ATOM 5505 C C . ARG B 1 335 ? 6.617 29.359 -7.535 1 88.94 335 ARG B C 1
ATOM 5507 O O . ARG B 1 335 ? 5.426 29.078 -7.383 1 88.94 335 ARG B O 1
ATOM 5514 N N . ASN B 1 336 ? 7.402 28.797 -8.438 1 91.12 336 ASN B N 1
ATOM 5515 C CA . ASN B 1 336 ? 6.922 27.688 -9.266 1 91.12 336 ASN B CA 1
ATOM 5516 C C . ASN B 1 336 ? 7.684 26.406 -8.984 1 91.12 336 ASN B C 1
ATOM 5518 O O . ASN B 1 336 ? 8.891 26.328 -9.211 1 91.12 336 ASN B O 1
ATOM 5522 N N . MET B 1 337 ? 6.969 25.5 -8.453 1 93.75 337 MET B N 1
ATOM 5523 C CA . MET B 1 337 ? 7.535 24.188 -8.148 1 93.75 337 MET B CA 1
ATOM 5524 C C . MET B 1 337 ? 6.902 23.109 -9.016 1 93.75 337 MET B C 1
ATOM 5526 O O . MET B 1 337 ? 5.695 23.125 -9.258 1 93.75 337 MET B O 1
ATOM 5530 N N . VAL B 1 338 ? 7.723 22.234 -9.453 1 95.38 338 VAL B N 1
ATOM 5531 C CA . VAL B 1 338 ? 7.18 21.047 -10.109 1 95.38 338 VAL B CA 1
ATOM 5532 C C . VAL B 1 338 ? 7.676 19.797 -9.398 1 95.38 338 VAL B C 1
ATOM 5534 O O . VAL B 1 338 ? 8.664 19.844 -8.656 1 95.38 338 VAL B O 1
ATOM 5537 N N . GLY B 1 339 ? 6.98 18.719 -9.555 1 95.62 339 GLY B N 1
ATOM 5538 C CA . GLY B 1 339 ? 7.398 17.484 -8.914 1 95.62 339 GLY B CA 1
ATOM 5539 C C . GLY B 1 339 ? 6.531 16.297 -9.289 1 95.62 339 GLY B C 1
ATOM 5540 O O . GLY B 1 339 ? 5.723 16.375 -10.219 1 95.62 339 GLY B O 1
ATOM 5541 N N . ALA B 1 340 ? 6.875 15.227 -8.688 1 97.94 340 ALA B N 1
ATOM 5542 C CA . ALA B 1 340 ? 6.137 13.977 -8.852 1 97.94 340 ALA B CA 1
ATOM 5543 C C . ALA B 1 340 ? 6.406 13.023 -7.691 1 97.94 340 ALA B C 1
ATOM 5545 O O . ALA B 1 340 ? 7.223 13.32 -6.816 1 97.94 340 ALA B O 1
ATOM 5546 N N . TYR B 1 341 ? 5.633 11.992 -7.723 1 98.19 341 TYR B N 1
ATOM 5547 C CA . TYR B 1 341 ? 5.836 10.914 -6.77 1 98.19 341 TYR B CA 1
ATOM 5548 C C . TYR B 1 341 ? 6.391 9.672 -7.461 1 98.19 341 TYR B C 1
ATOM 5550 O O . TYR B 1 341 ? 6.199 9.492 -8.664 1 98.19 341 TYR B O 1
ATOM 5558 N N . VAL B 1 342 ? 7.117 8.93 -6.707 1 98.19 342 VAL B N 1
ATOM 5559 C CA . VAL B 1 342 ? 7.52 7.57 -7.062 1 98.19 342 VAL B CA 1
ATOM 5560 C C . VAL B 1 342 ? 7.02 6.59 -6.004 1 98.19 342 VAL B C 1
ATOM 5562 O O . VAL B 1 342 ? 7.145 6.844 -4.805 1 98.19 342 VAL B O 1
ATOM 5565 N N . SER B 1 343 ? 6.391 5.508 -6.484 1 97.62 343 SER B N 1
ATOM 5566 C CA . SER B 1 343 ? 5.957 4.531 -5.492 1 97.62 343 SER B CA 1
ATOM 5567 C C . SER B 1 343 ? 7.145 3.844 -4.832 1 97.62 343 SER B C 1
ATOM 5569 O O . SER B 1 343 ? 8.195 3.674 -5.453 1 97.62 343 SER B O 1
ATOM 5571 N N . MET B 1 344 ? 6.98 3.463 -3.6 1 98.19 344 MET B N 1
ATOM 5572 C CA . MET B 1 344 ? 8.062 2.771 -2.906 1 98.19 344 MET B CA 1
ATOM 5573 C C . MET B 1 344 ? 8.367 1.433 -3.57 1 98.19 344 MET B C 1
ATOM 5575 O O . MET B 1 344 ? 9.531 1.034 -3.67 1 98.19 344 MET B O 1
ATOM 5579 N N . GLY B 1 345 ? 7.355 0.761 -4.023 1 97.56 345 GLY B N 1
ATOM 5580 C CA . GLY B 1 345 ? 7.566 -0.509 -4.699 1 97.56 345 GLY B CA 1
ATOM 5581 C C . GLY B 1 345 ? 8.469 -0.395 -5.918 1 97.56 345 GLY B C 1
ATOM 5582 O O . GLY B 1 345 ? 9.359 -1.221 -6.117 1 97.56 345 GLY B O 1
ATOM 5583 N N . GLU B 1 346 ? 8.203 0.62 -6.738 1 97.56 346 GLU B N 1
ATOM 5584 C CA . GLU B 1 346 ? 9 0.831 -7.941 1 97.56 346 GLU B CA 1
ATOM 5585 C C . GLU B 1 346 ? 10.43 1.235 -7.59 1 97.56 346 GLU B C 1
ATOM 5587 O O . GLU B 1 346 ? 11.383 0.787 -8.227 1 97.56 346 GLU B O 1
ATOM 5592 N N . PHE B 1 347 ? 10.562 2.041 -6.609 1 98.5 347 PHE B N 1
ATOM 5593 C CA . PHE B 1 347 ? 11.891 2.465 -6.199 1 98.5 347 PHE B CA 1
ATOM 5594 C C . PHE B 1 347 ? 12.703 1.277 -5.691 1 98.5 347 PHE B C 1
ATOM 5596 O O . PHE B 1 347 ? 13.867 1.105 -6.066 1 98.5 347 PHE B O 1
ATOM 5603 N N . LEU B 1 348 ? 12.109 0.47 -4.848 1 98.19 348 LEU B N 1
ATOM 5604 C CA . LEU B 1 348 ? 12.805 -0.689 -4.301 1 98.19 348 LEU B CA 1
ATOM 5605 C C . LEU B 1 348 ? 13.133 -1.695 -5.398 1 98.19 348 LEU B C 1
ATOM 5607 O O . LEU B 1 348 ? 14.172 -2.357 -5.355 1 98.19 348 LEU B O 1
ATOM 5611 N N . SER B 1 349 ? 12.203 -1.842 -6.332 1 98 349 SER B N 1
ATOM 5612 C CA . SER B 1 349 ? 12.5 -2.664 -7.5 1 98 349 SER B CA 1
ATOM 5613 C C . SER B 1 349 ? 13.766 -2.184 -8.203 1 98 349 SER B C 1
ATOM 5615 O O . SER B 1 349 ? 14.641 -2.986 -8.531 1 98 349 SER B O 1
ATOM 5617 N N . ARG B 1 350 ? 13.859 -0.879 -8.406 1 98.06 350 ARG B N 1
ATOM 5618 C CA . ARG B 1 350 ? 15.039 -0.289 -9.039 1 98.06 350 ARG B CA 1
ATOM 5619 C C . ARG B 1 350 ? 16.297 -0.551 -8.211 1 98.06 350 ARG B C 1
ATOM 5621 O O . ARG B 1 350 ? 17.344 -0.889 -8.75 1 98.06 350 ARG B O 1
ATOM 5628 N N . ALA B 1 351 ? 16.172 -0.382 -6.91 1 98.44 351 ALA B N 1
ATOM 5629 C CA . ALA B 1 351 ? 17.297 -0.605 -6.012 1 98.44 351 ALA B CA 1
ATOM 5630 C C . ALA B 1 351 ? 17.797 -2.047 -6.098 1 98.44 351 ALA B C 1
ATOM 5632 O O . ALA B 1 351 ? 19 -2.303 -6.012 1 98.44 351 ALA B O 1
ATOM 5633 N N . ARG B 1 352 ? 16.859 -2.969 -6.223 1 97.94 352 ARG B N 1
ATOM 5634 C CA . ARG B 1 352 ? 17.219 -4.375 -6.367 1 97.94 352 ARG B CA 1
ATOM 5635 C C . ARG B 1 352 ? 17.922 -4.629 -7.695 1 97.94 352 ARG B C 1
ATOM 5637 O O . ARG B 1 352 ? 18.906 -5.371 -7.75 1 97.94 352 ARG B O 1
ATOM 5644 N N . VAL B 1 353 ? 17.438 -4 -8.742 1 97.56 353 VAL B N 1
ATOM 5645 C CA . VAL B 1 353 ? 18.047 -4.137 -10.062 1 97.56 353 VAL B CA 1
ATOM 5646 C C . VAL B 1 353 ? 19.469 -3.602 -10.031 1 97.56 353 VAL B C 1
ATOM 5648 O O . VAL B 1 353 ? 20.375 -4.164 -10.664 1 97.56 353 VAL B O 1
ATOM 5651 N N . LEU B 1 354 ? 19.672 -2.549 -9.227 1 97.69 354 LEU B N 1
ATOM 5652 C CA . LEU B 1 354 ? 20.984 -1.928 -9.086 1 97.69 354 LEU B CA 1
ATOM 5653 C C . LEU B 1 354 ? 21.859 -2.701 -8.102 1 97.69 354 LEU B C 1
ATOM 5655 O O . LEU B 1 354 ? 22.969 -2.287 -7.793 1 97.69 354 LEU B O 1
ATOM 5659 N N . LYS B 1 355 ? 21.328 -3.773 -7.465 1 96.5 355 LYS B N 1
ATOM 5660 C CA . LYS B 1 355 ? 22.031 -4.688 -6.566 1 96.5 355 LYS B CA 1
ATOM 5661 C C . LYS B 1 355 ? 22.391 -3.992 -5.258 1 96.5 355 LYS B C 1
ATOM 5663 O O . LYS B 1 355 ? 23.406 -4.324 -4.641 1 96.5 355 LYS B O 1
ATOM 5668 N N . LEU B 1 356 ? 21.594 -2.98 -4.984 1 97.75 356 LEU B N 1
ATOM 5669 C CA . LEU B 1 356 ? 21.781 -2.322 -3.695 1 97.75 356 LEU B CA 1
ATOM 5670 C C . LEU B 1 356 ? 21.078 -3.1 -2.586 1 97.75 356 LEU B C 1
ATOM 5672 O O . LEU B 1 356 ? 21.453 -2.99 -1.416 1 97.75 356 LEU B O 1
ATOM 5676 N N . ILE B 1 357 ? 20 -3.77 -2.918 1 95.81 357 ILE B N 1
ATOM 5677 C CA . ILE B 1 357 ? 19.281 -4.707 -2.055 1 95.81 357 ILE B CA 1
ATOM 5678 C C . ILE B 1 357 ? 19.531 -6.137 -2.535 1 95.81 357 ILE B C 1
ATOM 5680 O O . ILE B 1 357 ? 19.406 -6.426 -3.727 1 95.81 357 ILE B O 1
ATOM 5684 N N . ARG B 1 358 ? 19.859 -7.078 -1.552 1 88.94 358 ARG B N 1
ATOM 5685 C CA . ARG B 1 358 ? 20.266 -8.414 -1.979 1 88.94 358 ARG B CA 1
ATOM 5686 C C . ARG B 1 358 ? 19.609 -9.484 -1.122 1 88.94 358 ARG B C 1
ATOM 5688 O O . ARG B 1 358 ? 19.312 -9.258 0.052 1 88.94 358 ARG B O 1
#

Sequence (716 aa):
MTEDSMNMTVKLDGVGESLEFSAVWLRDNCRCKDCYNYATKQRSIDVTLLSPFCFACHYFFENEKLHLTWGDGHKSTFDIAFLRQYSQLEQWPQPFLWKGEEAKSLVTAISLGKFNQLEGQEEVANSILRNGLAIVSGVEPTLSATQNVIERLAPIYHTLFGGMWEVGDSLEHRDTAYTKAAIGPHTDNTYFLYPAGLQVFHCLRHVGEGGETTLVDGFHAAMELKSTDPQSYATLAGTHVEAEYLEPARHHRATGPILRHRAGTTELEQIRFNCYDRSPRLPANANAFYSALRKLAAILRGADNEWKFKLEPGNVVFINNWRVLHGRASFSGTRNMVGAYVSMGEFLSRARVLKLIRMTEDSMNMTVKLDGVGESLEFSAVWLRDNCRCKDCYNYATKQRSIDVTLLSPFCFACHYFFENEKLHLTWGDGHKSTFDIAFLRQYSQLEQWPQPFLWKGEEAKSLVTAISLGKFNQLEGQEEVANSILRNGLAIVSGVEPTLSATQNVIERLAPIYHTLFGGMWEVGDSLEHRDTAYTKAAIGPHTDNTYFLYPAGLQVFHCLRHVGEGGETTLVDGFHAAMELKSTDPQSYATLAGTHVEAEYLEPARHHRATGPILRHRAGTTELEQIRFNCYDRSPRLPANANAFYSALRKLAAILRGADNEWKFKLEPGNVVFINNWRVLHGRASFSGTRNMVGAYVSMGEFLSRARVLKLIR